Protein AF-A0A926I776-F1 (afdb_monomer_lite)

Structure (mmCIF, N/CA/C/O backbone):
data_AF-A0A926I776-F1
#
_entry.id   AF-A0A926I776-F1
#
loop_
_atom_site.group_PDB
_atom_site.id
_atom_site.type_symbol
_atom_site.label_atom_id
_atom_site.label_alt_id
_atom_site.label_comp_id
_atom_site.label_asym_id
_atom_site.label_entity_id
_atom_site.label_seq_id
_atom_site.pdbx_PDB_ins_code
_atom_site.Cartn_x
_atom_site.Cartn_y
_atom_site.Cartn_z
_atom_site.occupancy
_atom_site.B_iso_or_equiv
_atom_site.auth_seq_id
_atom_site.auth_comp_id
_atom_site.auth_asym_id
_atom_site.auth_atom_id
_atom_site.pdbx_PDB_model_num
ATOM 1 N N . MET A 1 1 ? -8.978 -0.446 3.084 1.00 58.50 1 MET A N 1
ATOM 2 C CA . MET A 1 1 ? -8.225 0.738 2.601 1.00 58.50 1 MET A CA 1
ATOM 3 C C . MET A 1 1 ? -6.778 0.338 2.440 1.00 58.50 1 MET A C 1
ATOM 5 O O . MET A 1 1 ? -6.382 -0.524 3.209 1.00 58.50 1 MET A O 1
ATOM 9 N N . PRO A 1 2 ? -6.005 0.918 1.510 1.00 55.53 2 PRO A N 1
ATOM 10 C CA . PRO A 1 2 ? -4.571 0.640 1.402 1.00 55.53 2 PRO A CA 1
ATOM 11 C C . PRO A 1 2 ? -3.860 0.707 2.761 1.00 55.53 2 PRO A C 1
ATOM 13 O O . PRO A 1 2 ? -4.247 1.505 3.619 1.00 55.53 2 PRO A O 1
ATOM 16 N N . THR A 1 3 ? -2.845 -0.131 2.970 1.00 54.03 3 THR A N 1
ATOM 17 C CA . THR A 1 3 ? -2.033 -0.148 4.197 1.00 54.03 3 THR A CA 1
ATOM 18 C C . THR A 1 3 ? -1.496 1.248 4.519 1.00 54.03 3 THR A C 1
ATOM 20 O O . THR A 1 3 ? -1.082 1.982 3.630 1.00 54.03 3 THR A O 1
ATOM 23 N N . VAL A 1 4 ? -1.480 1.647 5.794 1.00 50.00 4 VAL A N 1
ATOM 24 C CA . VAL A 1 4 ? -1.122 3.032 6.179 1.00 50.00 4 VAL A CA 1
ATOM 25 C C . VAL A 1 4 ? 0.320 3.393 5.808 1.00 50.00 4 VAL A C 1
ATOM 27 O O . VAL A 1 4 ? 0.611 4.554 5.560 1.00 50.00 4 VAL A O 1
ATOM 30 N N . ILE A 1 5 ? 1.223 2.415 5.736 1.00 56.25 5 ILE A N 1
ATOM 31 C CA . ILE A 1 5 ? 2.610 2.627 5.315 1.00 56.25 5 ILE A CA 1
ATOM 32 C C . ILE A 1 5 ? 2.898 1.667 4.156 1.00 56.25 5 ILE A C 1
ATOM 34 O O . ILE A 1 5 ? 2.748 0.454 4.345 1.00 56.25 5 ILE A O 1
ATOM 38 N N . PRO A 1 6 ? 3.283 2.169 2.967 1.00 65.75 6 PRO A N 1
ATOM 39 C CA . PRO A 1 6 ? 3.707 1.307 1.874 1.00 65.75 6 PRO A CA 1
ATOM 40 C C . PRO A 1 6 ? 4.971 0.526 2.250 1.00 65.75 6 PRO A C 1
ATOM 42 O O . PRO A 1 6 ? 5.870 1.042 2.913 1.00 65.75 6 PRO A O 1
ATOM 45 N N . TYR A 1 7 ? 5.037 -0.719 1.799 1.00 76.69 7 TYR A N 1
ATOM 46 C CA . TYR A 1 7 ? 6.181 -1.619 1.921 1.00 76.69 7 TYR A CA 1
ATOM 47 C C . TYR A 1 7 ? 6.392 -2.282 0.564 1.00 76.69 7 TYR A C 1
ATOM 49 O O . TYR A 1 7 ? 5.424 -2.468 -0.172 1.00 76.69 7 TYR A O 1
ATOM 57 N N . VAL A 1 8 ? 7.620 -2.665 0.238 1.00 80.69 8 VAL A N 1
ATOM 58 C CA . VAL A 1 8 ? 7.902 -3.388 -1.007 1.00 80.69 8 VAL A CA 1
ATOM 59 C C . VAL A 1 8 ? 7.529 -4.855 -0.806 1.00 80.69 8 VAL A C 1
ATOM 61 O O . VAL A 1 8 ? 7.943 -5.453 0.191 1.00 80.69 8 VAL A O 1
ATOM 64 N N . PRO A 1 9 ? 6.707 -5.454 -1.679 1.00 89.62 9 PRO A N 1
ATOM 65 C CA . PRO A 1 9 ? 6.314 -6.837 -1.491 1.00 89.62 9 PRO A CA 1
ATOM 66 C C . PRO A 1 9 ? 7.495 -7.783 -1.756 1.00 89.62 9 PRO A C 1
ATOM 68 O O . PRO A 1 9 ? 8.286 -7.541 -2.659 1.00 89.62 9 PRO A O 1
ATOM 71 N N . GLU A 1 10 ? 7.607 -8.881 -1.006 1.00 90.94 10 GLU A N 1
ATOM 72 C CA . GLU A 1 10 ? 8.590 -9.942 -1.300 1.00 90.94 10 GLU A CA 1
ATOM 73 C C . GLU A 1 10 ? 8.344 -10.542 -2.690 1.00 90.94 10 GLU A C 1
ATOM 75 O O . GLU A 1 10 ? 9.266 -10.695 -3.490 1.00 90.94 10 GLU A O 1
ATOM 80 N N . ASN A 1 11 ? 7.074 -10.824 -2.994 1.00 96.12 11 ASN A N 1
ATOM 81 C CA . ASN A 1 11 ? 6.628 -11.439 -4.237 1.00 96.12 11 ASN A CA 1
ATOM 82 C C . ASN A 1 11 ? 5.462 -10.664 -4.854 1.00 96.12 11 ASN A C 1
ATOM 84 O O . ASN A 1 11 ? 4.646 -10.088 -4.137 1.00 96.12 11 ASN A O 1
ATOM 88 N N . ILE A 1 12 ? 5.337 -10.726 -6.178 1.00 97.31 12 ILE A N 1
ATOM 89 C CA . ILE A 1 12 ? 4.226 -10.157 -6.945 1.00 97.31 12 ILE A CA 1
ATOM 90 C C . ILE A 1 12 ? 3.653 -11.202 -7.903 1.00 97.31 12 ILE A C 1
ATOM 92 O O . ILE A 1 12 ? 4.389 -11.975 -8.517 1.00 97.31 12 ILE A O 1
ATOM 96 N N . THR A 1 13 ? 2.325 -11.248 -8.019 1.00 98.06 13 THR A N 1
ATOM 97 C CA . THR A 1 13 ? 1.618 -12.168 -8.917 1.00 98.06 13 THR A CA 1
ATOM 98 C C . THR A 1 13 ? 1.203 -11.450 -10.196 1.00 98.06 13 THR A C 1
ATOM 100 O O . THR A 1 13 ? 0.331 -10.578 -10.175 1.00 98.06 13 THR A O 1
ATOM 103 N N . VAL A 1 14 ? 1.803 -11.850 -11.314 1.00 98.31 14 VAL A N 1
ATOM 104 C CA . VAL A 1 14 ? 1.576 -11.301 -12.653 1.00 98.31 14 VAL A CA 1
ATOM 105 C C . VAL A 1 14 ? 0.590 -12.176 -13.422 1.00 98.31 14 VAL A C 1
ATOM 107 O O . VAL A 1 14 ? 0.790 -13.385 -13.530 1.00 98.31 14 VAL A O 1
ATOM 110 N N . HIS A 1 15 ? -0.448 -11.578 -13.999 1.00 98.25 15 HIS A N 1
ATOM 111 C CA . HIS A 1 15 ? -1.360 -12.249 -14.926 1.00 98.25 15 HIS A CA 1
ATOM 112 C C . HIS A 1 15 ? -0.870 -12.113 -16.371 1.00 98.25 15 HIS A C 1
ATOM 114 O O . HIS A 1 15 ? -0.638 -10.998 -16.845 1.00 98.25 15 HIS A O 1
ATOM 120 N N . LEU A 1 16 ? -0.721 -13.238 -17.077 1.00 96.69 16 LEU A N 1
ATOM 121 C CA . LEU A 1 16 ? -0.134 -13.303 -18.424 1.00 96.69 16 LEU A CA 1
ATOM 122 C C . LEU A 1 16 ? -1.144 -13.024 -19.553 1.00 96.69 16 LEU A C 1
ATOM 124 O O . LEU A 1 16 ? -1.178 -13.731 -20.562 1.00 96.69 16 LEU A O 1
ATOM 128 N N . GLY A 1 17 ? -1.994 -12.016 -19.380 1.00 94.19 17 GLY A N 1
ATOM 129 C CA . GLY A 1 17 ? -2.999 -11.639 -20.366 1.00 94.19 17 GLY A CA 1
ATOM 130 C C . GLY A 1 17 ? -3.786 -10.397 -19.966 1.00 94.19 17 GLY A C 1
ATOM 131 O O . GLY A 1 17 ? -3.410 -9.656 -19.055 1.00 94.19 17 GLY A O 1
ATOM 132 N N . THR A 1 18 ? -4.904 -10.159 -20.655 1.00 94.50 18 THR A N 1
ATOM 133 C CA . THR A 1 18 ? -5.840 -9.100 -20.251 1.00 94.50 18 THR A CA 1
ATOM 134 C C . THR A 1 18 ? -6.537 -9.500 -18.948 1.00 94.50 18 THR A C 1
ATOM 136 O O . THR A 1 18 ? -6.685 -10.695 -18.696 1.00 94.50 18 THR A O 1
ATOM 139 N N . PRO A 1 19 ? -7.037 -8.552 -18.133 1.00 94.44 19 PRO A N 1
ATOM 140 C CA . PRO A 1 19 ? -7.578 -8.884 -16.813 1.00 94.44 19 PRO A CA 1
ATOM 141 C C . PRO A 1 19 ? -8.679 -9.956 -16.813 1.00 94.44 19 PRO A C 1
ATOM 143 O O . PRO A 1 19 ? -8.781 -10.730 -15.870 1.00 94.44 19 PRO A O 1
ATOM 146 N N . ALA A 1 20 ? -9.502 -10.004 -17.865 1.00 92.88 20 ALA A N 1
ATOM 147 C CA . ALA A 1 20 ? -10.609 -10.953 -17.999 1.00 92.88 20 ALA A CA 1
ATOM 148 C C . ALA A 1 20 ? -10.241 -12.235 -18.771 1.00 92.88 20 ALA A C 1
ATOM 150 O O . ALA A 1 20 ? -11.104 -13.086 -18.988 1.00 92.88 20 ALA A O 1
ATOM 151 N N . SER A 1 21 ? -9.000 -12.361 -19.246 1.00 95.06 21 SER A N 1
ATOM 152 C CA . SER A 1 21 ? -8.568 -13.525 -20.016 1.00 95.06 21 SER A CA 1
ATOM 153 C C . SER A 1 21 ? -8.321 -14.739 -19.120 1.00 95.06 21 SER A C 1
ATOM 155 O O . SER A 1 21 ? -7.977 -14.614 -17.948 1.00 95.06 21 SER A O 1
ATOM 157 N N . ASN A 1 22 ? -8.460 -15.942 -19.680 1.00 93.25 22 ASN A N 1
ATOM 158 C CA . ASN A 1 22 ? -8.123 -17.187 -18.986 1.00 93.25 22 ASN A CA 1
ATOM 159 C C . ASN A 1 22 ? -6.618 -17.503 -19.101 1.00 93.25 22 ASN A C 1
ATOM 161 O O . ASN A 1 22 ? -6.236 -18.581 -19.555 1.00 93.25 22 ASN A O 1
ATOM 165 N N . ALA A 1 23 ? -5.764 -16.528 -18.785 1.00 95.19 23 ALA A N 1
ATOM 166 C CA . ALA A 1 23 ? -4.314 -16.688 -18.801 1.00 95.19 23 ALA A CA 1
ATOM 167 C C . ALA A 1 23 ? -3.774 -17.125 -17.431 1.00 95.19 23 ALA A C 1
ATOM 169 O O . ALA A 1 23 ? -4.418 -16.962 -16.393 1.00 95.19 23 ALA A O 1
ATOM 170 N N . SER A 1 24 ? -2.569 -17.692 -17.422 1.00 96.25 24 SER A N 1
ATOM 171 C CA . SER A 1 24 ? -1.917 -18.130 -16.188 1.00 96.25 24 SER A CA 1
ATOM 172 C C . SER A 1 24 ? -1.467 -16.948 -15.328 1.00 96.25 24 SER A C 1
ATOM 174 O O . SER A 1 24 ? -1.062 -15.903 -15.839 1.00 96.25 24 SER A O 1
ATOM 176 N N . ASN A 1 25 ? -1.480 -17.154 -14.012 1.00 97.69 25 ASN A N 1
ATOM 177 C CA . ASN A 1 25 ? -0.826 -16.273 -13.052 1.00 97.69 25 ASN A CA 1
ATOM 178 C C . ASN A 1 25 ? 0.555 -16.835 -12.710 1.00 97.69 25 ASN A C 1
ATOM 180 O O . ASN A 1 25 ? 0.677 -18.027 -12.431 1.00 97.69 25 ASN A O 1
ATOM 184 N N . VAL A 1 26 ? 1.569 -15.976 -12.683 1.00 97.62 26 VAL A N 1
ATOM 185 C CA . VAL A 1 26 ? 2.931 -16.325 -12.272 1.00 97.62 26 VAL A CA 1
ATOM 186 C C . VAL A 1 26 ? 3.329 -15.452 -11.094 1.00 97.62 26 VAL A C 1
ATOM 188 O O . VAL A 1 26 ? 3.251 -14.229 -11.173 1.00 97.62 26 VAL A O 1
ATOM 191 N N . THR A 1 27 ? 3.780 -16.074 -10.010 1.00 97.56 27 THR A N 1
ATOM 192 C CA . THR A 1 27 ? 4.333 -15.369 -8.852 1.00 97.56 27 THR A CA 1
ATOM 193 C C . THR A 1 27 ? 5.854 -15.394 -8.928 1.00 97.56 27 THR A C 1
ATOM 195 O O . THR A 1 27 ? 6.450 -16.460 -9.065 1.00 97.56 27 THR A O 1
ATOM 198 N N . VAL A 1 28 ? 6.470 -14.219 -8.851 1.00 97.38 28 VAL A N 1
ATOM 199 C CA . VAL A 1 28 ? 7.929 -14.027 -8.848 1.00 97.38 28 VAL A CA 1
ATOM 200 C C . VAL A 1 28 ? 8.318 -13.081 -7.718 1.00 97.38 28 VAL A C 1
ATOM 202 O O . VAL A 1 28 ? 7.448 -12.381 -7.189 1.00 97.38 28 VAL A O 1
ATOM 205 N N . SER A 1 29 ? 9.608 -13.019 -7.373 1.00 97.38 29 SER A N 1
ATOM 206 C CA . SER A 1 29 ? 10.079 -11.973 -6.465 1.00 97.38 29 SER A CA 1
ATOM 207 C C . SER A 1 29 ? 9.806 -10.596 -7.077 1.00 97.38 29 SER A C 1
ATOM 209 O O . SER A 1 29 ? 9.823 -10.427 -8.302 1.00 97.38 29 SER A O 1
ATOM 211 N N . PHE A 1 30 ? 9.528 -9.594 -6.244 1.00 97.00 30 PHE A N 1
ATOM 212 C CA . PHE A 1 30 ? 9.278 -8.247 -6.761 1.00 97.00 30 PHE A CA 1
ATOM 213 C C . PHE A 1 30 ? 10.504 -7.683 -7.492 1.00 97.00 30 PHE A C 1
ATOM 215 O O . PHE A 1 30 ? 10.350 -7.044 -8.531 1.00 97.00 30 PHE A O 1
ATOM 222 N N . SER A 1 31 ? 11.716 -7.994 -7.017 1.00 96.94 31 SER A N 1
ATOM 223 C CA . SER A 1 31 ? 12.956 -7.646 -7.723 1.00 96.94 31 SER A CA 1
ATOM 224 C C . SER A 1 31 ? 12.998 -8.277 -9.121 1.00 96.94 31 SER A C 1
ATOM 226 O O . SER A 1 31 ? 13.165 -7.560 -10.106 1.00 96.94 31 SER A O 1
ATOM 228 N N . ASP A 1 32 ? 12.730 -9.582 -9.256 1.00 97.56 32 ASP A N 1
ATOM 229 C CA . ASP A 1 32 ? 12.744 -10.262 -10.563 1.00 97.56 32 ASP A CA 1
ATOM 230 C C . ASP A 1 32 ? 11.685 -9.718 -11.524 1.00 97.56 32 ASP A C 1
ATOM 232 O O . ASP A 1 32 ? 11.920 -9.626 -12.733 1.00 97.56 32 ASP A O 1
ATOM 236 N N . TYR A 1 33 ? 10.522 -9.323 -11.001 1.00 98.19 33 TYR A N 1
ATOM 237 C CA . TYR A 1 33 ? 9.512 -8.631 -11.792 1.00 98.19 33 TYR A CA 1
ATOM 238 C C . TYR A 1 33 ? 10.057 -7.318 -12.366 1.00 98.19 33 TYR A C 1
ATOM 240 O O . TYR A 1 33 ? 9.968 -7.100 -13.575 1.00 98.19 33 TYR A O 1
ATOM 248 N N . ILE A 1 34 ? 10.677 -6.475 -11.537 1.00 98.31 34 ILE A N 1
ATOM 249 C CA . ILE A 1 34 ? 11.235 -5.194 -11.988 1.00 98.31 34 ILE A CA 1
ATOM 250 C C . ILE A 1 34 ? 12.410 -5.405 -12.948 1.00 98.31 34 ILE A C 1
ATOM 252 O O . ILE A 1 34 ? 12.478 -4.722 -13.966 1.00 98.31 34 ILE A O 1
ATOM 256 N N . LYS A 1 35 ? 13.282 -6.396 -12.718 1.00 98.12 35 LYS A N 1
ATOM 257 C CA . LYS A 1 35 ? 14.357 -6.771 -13.658 1.00 98.12 35 LYS A CA 1
ATOM 258 C C . LYS A 1 35 ? 13.813 -7.129 -15.036 1.00 98.12 35 LYS A C 1
ATOM 260 O O . LYS A 1 35 ? 14.369 -6.720 -16.060 1.00 98.12 35 LYS A O 1
ATOM 265 N N . ASN A 1 36 ? 12.718 -7.886 -15.059 1.00 97.81 36 ASN A N 1
ATOM 266 C CA . ASN A 1 36 ? 12.038 -8.287 -16.282 1.00 97.81 36 ASN A CA 1
ATOM 267 C C . ASN A 1 36 ? 11.423 -7.086 -17.005 1.00 97.81 36 ASN A C 1
ATOM 269 O O . ASN A 1 36 ? 11.658 -6.919 -18.203 1.00 97.81 36 ASN A O 1
ATOM 273 N N . VAL A 1 37 ? 10.691 -6.239 -16.277 1.00 97.31 37 VAL A N 1
ATOM 274 C CA . VAL A 1 37 ? 10.069 -5.027 -16.819 1.00 97.31 37 VAL A CA 1
ATOM 275 C C . VAL A 1 37 ? 11.132 -4.082 -17.365 1.00 97.31 37 VAL A C 1
ATOM 277 O O . VAL A 1 37 ? 11.089 -3.737 -18.541 1.00 97.31 37 VAL A O 1
ATOM 280 N N . ALA A 1 38 ? 12.152 -3.746 -16.576 1.00 96.69 38 ALA A N 1
ATOM 281 C CA . ALA A 1 38 ? 13.245 -2.884 -17.010 1.00 96.69 38 ALA A CA 1
ATOM 282 C C . ALA A 1 38 ? 13.926 -3.439 -18.270 1.00 96.69 38 ALA A C 1
ATOM 284 O O . ALA A 1 38 ? 14.064 -2.734 -19.265 1.00 96.69 38 ALA A O 1
ATOM 285 N N . SER A 1 39 ? 14.236 -4.737 -18.306 1.00 96.25 39 SER A N 1
ATOM 286 C CA . SER A 1 39 ? 14.818 -5.366 -19.501 1.00 96.25 39 SER A CA 1
ATOM 287 C C . SER A 1 39 ? 13.872 -5.387 -20.715 1.00 96.25 39 SER A C 1
ATOM 289 O O . SER A 1 39 ? 14.326 -5.568 -21.847 1.00 96.25 39 SER A O 1
ATOM 291 N N . SER A 1 40 ? 12.561 -5.250 -20.501 1.00 94.06 40 SER A N 1
ATOM 292 C CA . SER A 1 40 ? 11.527 -5.211 -21.547 1.00 94.06 40 SER A CA 1
ATOM 293 C C . SER A 1 40 ? 11.228 -3.823 -22.076 1.00 94.06 40 SER A C 1
ATOM 295 O O . SER A 1 40 ? 10.738 -3.702 -23.196 1.00 94.06 40 SER A O 1
ATOM 297 N N . GLU A 1 41 ? 11.535 -2.801 -21.294 1.00 90.94 41 GLU A N 1
ATOM 298 C CA . GLU A 1 41 ? 11.033 -1.447 -21.507 1.00 90.94 41 GLU A CA 1
ATOM 299 C C . GLU A 1 41 ? 12.154 -0.454 -21.824 1.00 90.94 41 GLU A C 1
ATOM 301 O O . GLU A 1 41 ? 11.906 0.566 -22.461 1.00 90.94 41 GLU A O 1
ATOM 306 N N . ILE A 1 42 ? 13.395 -0.738 -21.414 1.00 93.12 42 ILE A N 1
ATOM 307 C CA . ILE A 1 42 ? 14.539 0.160 -21.604 1.00 93.12 42 ILE A CA 1
ATOM 308 C C . ILE A 1 42 ? 15.778 -0.578 -22.119 1.00 93.12 42 ILE A C 1
ATOM 310 O O . ILE A 1 42 ? 15.903 -1.798 -22.012 1.00 93.12 42 ILE A O 1
ATOM 314 N N . TYR A 1 43 ? 16.712 0.182 -22.695 1.00 92.06 43 TYR A N 1
ATOM 315 C CA . TYR A 1 43 ? 17.953 -0.357 -23.248 1.00 92.06 43 TYR A CA 1
ATOM 316 C C . TYR A 1 43 ? 19.097 -0.263 -22.226 1.00 92.06 43 TYR A C 1
ATOM 318 O O . TYR A 1 43 ? 19.298 0.806 -21.647 1.00 92.0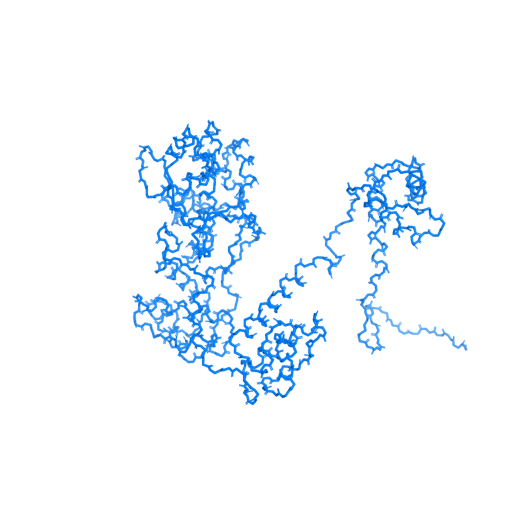6 43 TYR A O 1
ATOM 326 N N . PRO A 1 44 ? 19.907 -1.324 -22.050 1.00 92.31 44 PRO A N 1
ATOM 327 C CA . PRO A 1 44 ? 21.012 -1.336 -21.085 1.00 92.31 44 PRO A CA 1
ATOM 328 C C . PRO A 1 44 ? 22.142 -0.359 -21.443 1.00 92.31 44 PRO A C 1
ATOM 330 O O . PRO A 1 44 ? 22.902 0.052 -20.580 1.00 92.31 44 PRO A O 1
ATOM 333 N N . THR A 1 45 ? 22.242 0.060 -22.708 1.00 93.50 45 THR A N 1
ATOM 334 C CA . THR A 1 45 ? 23.273 0.995 -23.193 1.00 93.50 45 THR A CA 1
ATOM 335 C C . THR A 1 45 ? 22.930 2.468 -22.953 1.00 93.50 45 THR A C 1
ATOM 337 O O . THR A 1 45 ? 23.624 3.354 -23.454 1.00 93.50 45 THR A O 1
ATOM 340 N N . TRP A 1 46 ? 21.806 2.760 -22.300 1.00 95.19 46 TRP A N 1
ATOM 341 C CA . TRP A 1 46 ? 21.410 4.128 -21.974 1.00 95.19 46 TRP A CA 1
ATOM 342 C C . TRP A 1 46 ? 22.249 4.704 -20.835 1.00 95.19 46 TRP A C 1
ATOM 344 O O . TRP A 1 46 ? 22.948 3.990 -20.123 1.00 95.19 46 TRP A O 1
ATOM 354 N N . ASN A 1 47 ? 22.185 6.025 -20.666 1.00 97.19 47 ASN A N 1
ATOM 355 C CA . ASN A 1 47 ? 22.842 6.668 -19.535 1.00 97.19 47 ASN A CA 1
ATOM 356 C C . ASN A 1 47 ? 22.268 6.115 -18.229 1.00 97.19 47 ASN A C 1
ATOM 358 O O . ASN A 1 47 ? 21.049 6.036 -18.068 1.00 97.19 47 ASN A O 1
ATOM 362 N N . GLU A 1 48 ? 23.140 5.832 -17.264 1.00 94.00 48 GLU A N 1
ATOM 363 C CA . GLU A 1 48 ? 22.747 5.262 -15.974 1.00 94.00 48 GLU A CA 1
ATOM 364 C C . GLU A 1 48 ? 21.672 6.108 -15.272 1.00 94.00 48 GLU A C 1
ATOM 366 O O . GLU A 1 48 ? 20.702 5.570 -14.745 1.00 94.00 48 GLU A O 1
ATOM 371 N N . SER A 1 49 ? 21.765 7.443 -15.346 1.00 92.94 49 SER A N 1
ATOM 372 C CA . SER A 1 49 ? 20.745 8.346 -14.780 1.00 92.94 49 SER A CA 1
ATOM 373 C C . SER A 1 49 ? 19.354 8.155 -15.405 1.00 92.94 49 SER A C 1
ATOM 375 O O . SER A 1 49 ? 18.347 8.233 -14.699 1.00 92.94 49 SER A O 1
ATOM 377 N N . ALA A 1 50 ? 19.277 7.857 -16.707 1.00 95.25 50 ALA A N 1
ATOM 378 C CA . ALA A 1 50 ? 18.016 7.531 -17.369 1.00 95.25 50 ALA A CA 1
ATOM 379 C C . ALA A 1 50 ? 17.512 6.145 -16.948 1.00 95.25 50 ALA A C 1
ATOM 381 O O . ALA A 1 50 ? 16.330 5.999 -16.638 1.00 95.25 50 ALA A O 1
ATOM 382 N N . ILE A 1 51 ? 18.397 5.144 -16.877 1.00 96.00 51 ILE A N 1
ATOM 383 C CA . ILE A 1 51 ? 18.046 3.783 -16.441 1.00 96.00 51 ILE A CA 1
ATOM 384 C C . ILE A 1 51 ? 17.475 3.811 -15.017 1.00 96.00 51 ILE A C 1
ATOM 386 O O . ILE A 1 51 ? 16.363 3.336 -14.792 1.00 96.00 51 ILE A O 1
ATOM 390 N N . ARG A 1 52 ? 18.170 4.460 -14.076 1.00 96.88 52 ARG A N 1
ATOM 391 C CA . ARG A 1 52 ? 17.727 4.619 -12.682 1.00 96.88 52 ARG A CA 1
ATOM 392 C C . ARG A 1 52 ? 16.384 5.348 -12.577 1.00 96.88 52 ARG A C 1
ATOM 394 O O . ARG A 1 52 ? 15.521 4.920 -11.817 1.00 96.88 52 ARG A O 1
ATOM 401 N N . ALA A 1 53 ? 16.174 6.421 -13.348 1.00 93.88 53 ALA A N 1
ATOM 402 C CA . ALA A 1 53 ? 14.890 7.129 -13.372 1.00 93.88 53 ALA A CA 1
ATOM 403 C C . ALA A 1 53 ? 13.739 6.225 -13.853 1.00 93.88 53 ALA A C 1
ATOM 405 O O . ALA A 1 53 ? 12.666 6.216 -13.251 1.00 93.88 53 ALA A O 1
ATOM 406 N N . ASN A 1 54 ? 13.965 5.426 -14.899 1.00 97.62 54 ASN A N 1
ATOM 407 C CA . ASN A 1 54 ? 12.964 4.477 -15.386 1.00 97.62 54 ASN A CA 1
ATOM 408 C C . ASN A 1 54 ? 12.682 3.370 -14.365 1.00 97.62 54 ASN A C 1
ATOM 410 O O . ASN A 1 54 ? 11.514 3.097 -14.104 1.00 97.62 54 ASN A O 1
ATOM 414 N N . ILE A 1 55 ? 13.712 2.787 -13.741 1.00 97.44 55 ILE A N 1
ATOM 415 C CA . ILE A 1 55 ? 13.548 1.758 -12.701 1.00 97.44 55 ILE A CA 1
ATOM 416 C C . ILE A 1 55 ? 12.713 2.301 -11.535 1.00 97.44 55 ILE A C 1
ATOM 418 O O . ILE A 1 55 ? 11.734 1.673 -11.148 1.00 97.44 55 ILE A O 1
ATOM 422 N N . LEU A 1 56 ? 13.014 3.498 -11.026 1.00 94.44 56 LEU A N 1
ATOM 423 C CA . LEU A 1 56 ? 12.253 4.109 -9.927 1.00 94.44 56 LEU A CA 1
ATOM 424 C C . LEU A 1 56 ? 10.784 4.379 -10.292 1.00 94.44 56 LEU A C 1
ATOM 426 O O . LEU A 1 56 ? 9.889 4.189 -9.463 1.00 94.44 56 LEU A O 1
ATOM 430 N N . ALA A 1 57 ? 10.513 4.798 -11.532 1.00 96.50 57 ALA A N 1
ATOM 431 C CA . ALA A 1 57 ? 9.145 4.932 -12.028 1.00 96.50 57 ALA A CA 1
ATOM 432 C C . ALA A 1 57 ? 8.446 3.564 -12.120 1.00 96.50 57 ALA A C 1
ATOM 434 O O . ALA A 1 57 ? 7.302 3.428 -11.689 1.00 96.50 57 ALA A O 1
ATOM 435 N N . GLN A 1 58 ? 9.142 2.536 -12.612 1.00 97.81 58 GLN A N 1
ATOM 436 C CA . GLN A 1 58 ? 8.609 1.181 -12.737 1.00 97.81 58 GLN A CA 1
ATOM 437 C C . GLN A 1 58 ? 8.303 0.543 -11.377 1.00 97.81 58 GLN A C 1
ATOM 439 O O . GLN A 1 58 ? 7.233 -0.047 -11.220 1.00 97.81 58 GLN A O 1
ATOM 444 N N . VAL A 1 59 ? 9.201 0.702 -10.399 1.00 97.06 59 VAL A N 1
ATOM 445 C CA . VAL A 1 59 ? 9.007 0.261 -9.012 1.00 97.06 59 VAL A CA 1
ATOM 446 C C . VAL A 1 59 ? 7.795 0.959 -8.410 1.00 97.06 59 VAL A C 1
ATOM 448 O O . VAL A 1 59 ? 6.898 0.291 -7.901 1.00 97.06 59 VAL A O 1
ATOM 451 N N . SER A 1 60 ? 7.721 2.290 -8.517 1.00 95.31 60 SER A N 1
ATOM 452 C CA . SER A 1 60 ? 6.613 3.057 -7.941 1.00 95.31 60 SER A CA 1
ATOM 453 C C . SER A 1 60 ? 5.262 2.699 -8.569 1.00 95.31 60 SER A C 1
ATOM 455 O O . SER A 1 60 ? 4.282 2.494 -7.851 1.00 95.31 60 SER A O 1
ATOM 457 N N . TYR A 1 61 ? 5.218 2.495 -9.891 1.00 97.44 61 TYR A N 1
ATOM 458 C CA . TYR A 1 61 ? 4.032 2.016 -10.603 1.00 97.44 61 TYR A CA 1
ATOM 459 C C . TYR A 1 61 ? 3.550 0.658 -10.073 1.00 97.44 61 TYR A C 1
ATOM 461 O O . TYR A 1 61 ? 2.383 0.502 -9.698 1.00 97.44 61 TYR A O 1
ATOM 469 N N . ALA A 1 62 ? 4.443 -0.336 -10.038 1.00 97.50 62 ALA A N 1
ATOM 470 C CA . ALA A 1 62 ? 4.105 -1.689 -9.607 1.00 97.50 62 ALA A CA 1
ATOM 471 C C . ALA A 1 62 ? 3.675 -1.704 -8.136 1.00 97.50 62 ALA A C 1
ATOM 473 O O . ALA A 1 62 ? 2.672 -2.319 -7.765 1.00 97.50 62 ALA A O 1
ATOM 474 N N . LEU A 1 63 ? 4.390 -0.947 -7.305 1.00 94.31 63 LEU A N 1
ATOM 475 C CA . LEU A 1 63 ? 4.077 -0.800 -5.898 1.00 94.31 63 LEU A CA 1
ATOM 476 C C . LEU A 1 63 ? 2.725 -0.110 -5.689 1.00 94.31 63 LEU A C 1
ATOM 478 O O . LEU A 1 63 ? 1.966 -0.529 -4.820 1.00 94.31 63 LEU A O 1
ATOM 482 N N . ASN A 1 64 ? 2.365 0.885 -6.504 1.00 94.44 64 ASN A N 1
ATOM 483 C CA . ASN A 1 64 ? 1.047 1.514 -6.461 1.00 94.44 64 ASN A CA 1
ATOM 484 C C . ASN A 1 64 ? -0.079 0.503 -6.751 1.00 94.44 64 ASN A C 1
ATOM 486 O O . ASN A 1 64 ? -1.101 0.519 -6.059 1.00 94.44 64 ASN A O 1
ATOM 490 N N . ARG A 1 65 ? 0.103 -0.421 -7.709 1.00 95.31 65 ARG A N 1
ATOM 491 C CA . ARG A 1 65 ? -0.883 -1.483 -7.998 1.00 95.31 65 ARG A CA 1
ATOM 492 C C . ARG A 1 65 ? -1.126 -2.396 -6.802 1.00 95.31 65 ARG A C 1
ATOM 494 O O . ARG A 1 65 ? -2.285 -2.669 -6.476 1.00 95.31 65 ARG A O 1
ATOM 501 N N . VAL A 1 66 ? -0.052 -2.806 -6.130 1.00 93.00 66 VAL A N 1
ATOM 502 C CA . VAL A 1 66 ? -0.113 -3.629 -4.914 1.00 93.00 66 VAL A CA 1
ATOM 503 C C . VAL A 1 66 ? -0.739 -2.836 -3.766 1.00 93.00 66 VAL A C 1
ATOM 505 O O . VAL A 1 66 ? -1.709 -3.283 -3.160 1.00 93.00 66 VAL A O 1
ATOM 508 N N . TYR A 1 67 ? -0.244 -1.622 -3.522 1.00 87.12 67 TYR A N 1
ATOM 509 C CA . TYR A 1 67 ? -0.680 -0.731 -2.449 1.00 87.12 67 TYR A CA 1
ATOM 510 C C . TYR A 1 67 ? -2.177 -0.424 -2.514 1.00 87.12 67 TYR A C 1
ATOM 512 O O . TYR A 1 67 ? -2.898 -0.535 -1.525 1.00 87.12 67 TYR A O 1
ATOM 520 N N . THR A 1 68 ? -2.661 -0.062 -3.701 1.00 88.81 68 THR A N 1
ATOM 521 C CA . THR A 1 68 ? -4.071 0.268 -3.932 1.00 88.81 68 THR A CA 1
ATOM 522 C C . THR A 1 68 ? -4.969 -0.964 -4.030 1.00 88.81 68 THR A C 1
ATOM 524 O O . THR A 1 68 ? -6.179 -0.816 -4.218 1.00 88.81 68 THR A O 1
ATOM 527 N N . GLU A 1 69 ? -4.396 -2.170 -3.924 1.00 91.06 69 GLU A N 1
ATOM 528 C CA . GLU A 1 69 ? -5.072 -3.442 -4.167 1.00 91.06 69 GLU A CA 1
ATOM 529 C C . GLU A 1 69 ? -5.872 -3.386 -5.476 1.00 91.06 69 GLU A C 1
ATOM 531 O O . GLU A 1 69 ? -7.035 -3.791 -5.528 1.00 91.06 69 GLU A O 1
ATOM 536 N N . PHE A 1 70 ? -5.293 -2.813 -6.539 1.00 93.81 70 PHE A N 1
ATOM 537 C CA . PHE A 1 70 ? -6.050 -2.424 -7.728 1.00 93.81 70 PHE A CA 1
ATOM 538 C C . PHE A 1 70 ? -6.815 -3.616 -8.318 1.00 93.81 70 PHE A C 1
ATOM 540 O O . PHE A 1 70 ? -8.036 -3.568 -8.471 1.00 93.81 70 PHE A O 1
ATOM 547 N N . TYR A 1 71 ? -6.140 -4.730 -8.576 1.00 95.06 71 TYR A N 1
ATOM 548 C CA . TYR A 1 71 ? -6.798 -5.930 -9.091 1.00 95.06 71 TYR A CA 1
ATOM 549 C C . TYR A 1 71 ? -7.517 -6.723 -7.990 1.00 95.06 71 TYR A C 1
ATOM 551 O O . TYR A 1 71 ? -8.672 -7.115 -8.169 1.00 95.06 71 TYR A O 1
ATOM 559 N N . ARG A 1 72 ? -6.904 -6.868 -6.811 1.00 91.19 72 ARG A N 1
ATOM 560 C CA . ARG A 1 72 ? -7.476 -7.615 -5.674 1.00 91.19 72 ARG A CA 1
ATOM 561 C C . ARG A 1 72 ? -8.833 -7.070 -5.219 1.00 91.19 72 ARG A C 1
ATOM 563 O O . ARG A 1 72 ? -9.787 -7.829 -5.065 1.00 91.19 72 ARG A O 1
ATOM 570 N N . SER A 1 73 ? -8.968 -5.749 -5.099 1.00 87.75 73 SER A N 1
ATOM 571 C CA . SER A 1 73 ? -10.229 -5.074 -4.745 1.00 87.75 73 SER A CA 1
ATOM 572 C C . SER A 1 73 ? -11.326 -5.220 -5.804 1.00 87.75 73 SER A C 1
ATOM 574 O O . SER A 1 73 ? -12.501 -4.989 -5.522 1.00 87.75 73 SER A O 1
ATOM 576 N N . ARG A 1 74 ? -10.960 -5.622 -7.026 1.00 91.75 74 ARG A N 1
ATOM 577 C CA . ARG A 1 74 ? -11.878 -5.917 -8.132 1.00 91.75 74 ARG A CA 1
ATOM 578 C C . ARG A 1 74 ? -12.212 -7.410 -8.243 1.00 91.75 74 ARG A C 1
ATOM 580 O O . ARG A 1 74 ? -12.931 -7.782 -9.163 1.00 91.75 74 ARG A O 1
ATOM 587 N N . GLY A 1 75 ? -11.741 -8.237 -7.307 1.00 89.38 75 GLY A N 1
ATOM 588 C CA . GLY A 1 75 ? -12.034 -9.671 -7.244 1.00 89.38 75 GLY A CA 1
ATOM 589 C C . GLY A 1 75 ? -11.028 -10.562 -7.970 1.00 89.38 75 GLY A C 1
ATOM 590 O O . GLY A 1 75 ? -11.214 -11.775 -8.003 1.00 89.38 75 GLY A O 1
ATOM 591 N N . TYR A 1 76 ? -9.958 -9.993 -8.524 1.00 94.06 76 TYR A N 1
ATOM 592 C CA . TYR A 1 76 ? -8.890 -10.777 -9.134 1.00 94.06 76 TYR A CA 1
ATOM 593 C C . TYR A 1 76 ? -7.957 -11.367 -8.071 1.00 94.06 76 TYR A C 1
ATOM 595 O O . TYR A 1 76 ? -7.808 -10.840 -6.968 1.00 94.06 76 TYR A O 1
ATOM 603 N N . ASN A 1 77 ? -7.294 -12.466 -8.417 1.00 93.25 77 ASN A N 1
ATOM 604 C CA . ASN A 1 77 ? -6.330 -13.170 -7.567 1.00 93.25 77 ASN A CA 1
ATOM 605 C C . ASN A 1 77 ? -4.863 -12.878 -7.942 1.00 93.25 77 ASN A C 1
ATOM 607 O O . ASN A 1 77 ? -3.970 -13.603 -7.505 1.00 93.25 77 ASN A O 1
ATOM 611 N N . PHE A 1 78 ? -4.629 -11.830 -8.727 1.00 96.50 78 PHE A N 1
ATOM 612 C CA . PHE A 1 78 ? -3.316 -11.340 -9.140 1.00 96.50 78 PHE A CA 1
ATOM 613 C C . PHE A 1 78 ? -3.167 -9.852 -8.804 1.00 96.50 78 PHE A C 1
ATOM 615 O O . PHE A 1 78 ? -4.137 -9.186 -8.427 1.00 96.50 78 PHE A O 1
ATOM 622 N N . ASP A 1 79 ? -1.944 -9.345 -8.927 1.00 96.69 79 ASP A N 1
ATOM 623 C CA . ASP A 1 79 ? -1.558 -8.008 -8.473 1.00 96.69 79 ASP A CA 1
ATOM 624 C C . ASP A 1 79 ? -1.319 -7.039 -9.632 1.00 96.69 79 ASP A C 1
ATOM 626 O O . ASP A 1 79 ? -1.503 -5.834 -9.464 1.00 96.69 79 ASP A O 1
ATOM 630 N N . ILE A 1 80 ? -0.928 -7.556 -10.800 1.00 97.75 80 ILE A N 1
ATOM 631 C CA . ILE A 1 80 ? -0.614 -6.771 -11.999 1.00 97.75 80 ILE A CA 1
ATOM 632 C C . ILE A 1 80 ? -0.754 -7.629 -13.268 1.00 97.75 80 ILE A C 1
ATOM 634 O O . ILE A 1 80 ? -0.666 -8.855 -13.194 1.00 97.75 80 ILE A O 1
ATOM 638 N N . THR A 1 81 ? -0.987 -7.017 -14.431 1.00 97.75 81 THR A N 1
ATOM 639 C CA . THR A 1 81 ? -0.945 -7.706 -15.737 1.00 97.75 81 THR A CA 1
ATOM 640 C C . THR A 1 81 ? 0.393 -7.493 -16.441 1.00 97.75 81 THR A C 1
ATOM 642 O O . THR A 1 81 ? 1.181 -6.638 -16.049 1.00 97.75 81 THR A O 1
ATOM 645 N N . ASN A 1 82 ? 0.661 -8.265 -17.493 1.00 95.50 82 ASN A N 1
ATOM 646 C CA . ASN A 1 82 ? 1.944 -8.245 -18.197 1.00 95.50 82 ASN A CA 1
ATOM 647 C C . ASN A 1 82 ? 1.975 -7.397 -19.484 1.00 95.50 82 ASN A C 1
ATOM 649 O O . ASN A 1 82 ? 2.918 -7.515 -20.271 1.00 95.50 82 ASN A O 1
ATOM 653 N N . THR A 1 83 ? 0.931 -6.607 -19.751 1.00 89.19 83 THR A N 1
ATOM 654 C CA . THR A 1 83 ? 0.768 -5.894 -21.029 1.00 89.19 83 THR A CA 1
ATOM 655 C C . THR A 1 83 ? 0.738 -4.385 -20.831 1.00 89.19 83 THR A C 1
ATOM 657 O O . THR A 1 83 ? 0.070 -3.893 -19.926 1.00 89.19 83 THR A O 1
ATOM 660 N N . THR A 1 84 ? 1.360 -3.639 -21.743 1.00 87.50 84 THR A N 1
ATOM 661 C CA . THR A 1 84 ? 1.394 -2.163 -21.720 1.00 87.50 84 THR A CA 1
ATOM 662 C C . THR A 1 84 ? 0.038 -1.502 -21.976 1.00 87.50 84 THR A C 1
ATOM 664 O O . THR A 1 84 ? -0.121 -0.305 -21.761 1.00 87.50 84 THR A O 1
ATOM 667 N N . ALA A 1 85 ? -0.964 -2.271 -22.416 1.00 86.12 85 ALA A N 1
ATOM 668 C CA . ALA A 1 85 ? -2.337 -1.790 -22.543 1.00 86.12 85 ALA A CA 1
ATOM 669 C C . ALA A 1 85 ? -3.000 -1.522 -21.179 1.00 86.12 85 ALA A C 1
ATOM 671 O O . ALA A 1 85 ? -3.955 -0.750 -21.104 1.00 86.12 85 ALA A O 1
ATOM 672 N N . TYR A 1 86 ? -2.514 -2.167 -20.114 1.00 89.56 86 TYR A N 1
ATOM 673 C CA . TYR A 1 86 ? -3.088 -2.080 -18.770 1.00 89.56 86 TYR A CA 1
ATOM 674 C C . TYR A 1 86 ? -2.043 -1.735 -17.704 1.00 89.56 86 TYR A C 1
ATOM 676 O O . TYR A 1 86 ? -2.347 -0.979 -16.778 1.00 89.56 86 TYR A O 1
ATOM 684 N N . ASP A 1 87 ? -0.840 -2.300 -17.825 1.00 95.38 87 ASP A N 1
ATOM 685 C CA . ASP A 1 87 ? 0.267 -2.178 -16.883 1.00 95.38 87 ASP A CA 1
ATOM 686 C C . ASP A 1 87 ? 1.621 -2.061 -17.599 1.00 95.38 87 ASP A C 1
ATOM 688 O O . ASP A 1 87 ? 1.790 -1.188 -18.444 1.00 95.38 87 ASP A O 1
ATOM 692 N N . GLN A 1 88 ? 2.597 -2.892 -17.235 1.00 95.31 88 GLN A N 1
ATOM 693 C CA . GLN A 1 88 ? 3.978 -2.819 -17.709 1.00 95.31 88 GLN A CA 1
ATOM 694 C C . GLN A 1 88 ? 4.286 -4.039 -18.578 1.00 95.31 88 GLN A C 1
ATOM 696 O O . GLN A 1 88 ? 3.684 -5.103 -18.403 1.00 95.31 88 GLN A O 1
ATOM 701 N N . ALA A 1 89 ? 5.218 -3.905 -19.518 1.00 94.44 89 ALA A N 1
ATOM 702 C CA . ALA A 1 89 ? 5.649 -5.014 -20.353 1.00 94.44 89 ALA A CA 1
ATOM 703 C C . ALA A 1 89 ? 6.422 -6.032 -19.508 1.00 94.44 89 ALA A C 1
ATOM 705 O O . ALA A 1 89 ? 7.552 -5.788 -19.091 1.00 94.44 89 ALA A O 1
ATOM 706 N N . TYR A 1 90 ? 5.822 -7.198 -19.299 1.00 97.12 90 TYR A N 1
ATOM 707 C CA . TYR A 1 90 ? 6.469 -8.335 -18.659 1.00 97.12 90 TYR A CA 1
ATOM 708 C C . TYR A 1 90 ? 6.396 -9.551 -19.585 1.00 97.12 90 TYR A C 1
ATOM 710 O O . TYR A 1 90 ? 5.331 -9.916 -20.096 1.00 97.12 90 TYR A O 1
ATOM 718 N N . VAL A 1 91 ? 7.536 -10.209 -19.791 1.00 96.25 91 VAL A N 1
ATOM 719 C CA . VAL A 1 91 ? 7.637 -11.402 -20.640 1.00 96.25 91 VAL A CA 1
ATOM 720 C C . VAL A 1 91 ? 8.144 -12.562 -19.800 1.00 96.25 91 VAL A C 1
ATOM 722 O O . VAL A 1 91 ? 9.301 -12.587 -19.383 1.00 96.25 91 VAL A O 1
ATOM 725 N N . HIS A 1 92 ? 7.280 -13.540 -19.538 1.00 94.56 92 HIS A N 1
ATOM 726 C CA . HIS A 1 92 ? 7.652 -14.698 -18.733 1.00 94.56 92 HIS A CA 1
ATOM 727 C C . HIS A 1 92 ? 8.796 -15.491 -19.391 1.00 94.56 92 HIS A C 1
ATOM 729 O O . HIS A 1 92 ? 8.730 -15.804 -20.577 1.00 94.56 92 HIS A O 1
ATOM 735 N N . GLY A 1 93 ? 9.845 -15.804 -18.623 1.00 89.94 93 GLY A N 1
ATOM 736 C CA . GLY A 1 93 ? 10.988 -16.597 -19.093 1.00 89.94 93 GLY A CA 1
ATOM 737 C C . GLY A 1 93 ? 11.975 -15.874 -20.020 1.00 89.94 93 GLY A C 1
ATOM 738 O O . GLY A 1 93 ? 12.804 -16.537 -20.638 1.00 89.94 93 GLY A O 1
ATOM 739 N N . ARG A 1 94 ? 11.910 -14.540 -20.151 1.00 92.56 94 ARG A N 1
ATOM 740 C CA . ARG A 1 94 ? 12.904 -13.784 -20.936 1.00 92.56 94 ARG A CA 1
ATOM 741 C C . ARG A 1 94 ? 14.280 -13.747 -20.265 1.00 92.56 94 ARG A C 1
ATOM 743 O O . ARG A 1 94 ? 14.393 -13.840 -19.046 1.00 92.56 94 ARG A O 1
ATOM 750 N N . ASN A 1 95 ? 15.296 -13.440 -21.066 1.00 91.81 95 ASN A N 1
ATOM 751 C CA . ASN A 1 95 ? 16.613 -13.061 -20.560 1.00 91.81 95 ASN A CA 1
ATOM 752 C C . ASN A 1 95 ? 16.596 -11.638 -19.973 1.00 91.81 95 ASN A C 1
ATOM 754 O O . ASN A 1 95 ? 15.893 -10.749 -20.473 1.00 91.81 95 ASN A O 1
ATOM 758 N N . ILE A 1 96 ? 17.400 -11.434 -18.933 1.00 93.88 96 ILE A N 1
ATOM 759 C CA . ILE A 1 96 ? 17.586 -10.168 -18.213 1.00 93.88 96 ILE A CA 1
ATOM 760 C C . ILE A 1 96 ? 18.996 -9.656 -18.522 1.00 93.88 96 ILE A C 1
ATOM 762 O O . ILE A 1 96 ? 19.920 -10.453 -18.659 1.00 93.88 96 ILE A O 1
ATOM 766 N N . PHE A 1 97 ? 19.158 -8.342 -18.670 1.00 91.00 97 PHE A N 1
ATOM 767 C CA . PHE A 1 97 ? 20.481 -7.741 -18.850 1.00 91.00 97 PHE A CA 1
ATOM 768 C C . PHE A 1 97 ? 21.172 -7.557 -17.493 1.00 91.00 97 PHE A C 1
ATOM 770 O O . PHE A 1 97 ? 20.577 -6.963 -16.595 1.00 91.00 97 PHE A O 1
ATOM 777 N N . ASP A 1 98 ? 22.419 -8.012 -17.355 1.00 90.75 98 ASP A N 1
ATOM 778 C CA . ASP A 1 98 ? 23.165 -7.977 -16.083 1.00 90.75 98 ASP A CA 1
ATOM 779 C C . ASP A 1 98 ? 23.334 -6.552 -15.527 1.00 90.75 98 ASP A C 1
ATOM 781 O O . ASP A 1 98 ? 23.139 -6.320 -14.330 1.00 90.75 98 ASP A O 1
ATOM 785 N N . ASP A 1 99 ? 23.598 -5.577 -16.403 1.00 89.88 99 ASP A N 1
ATOM 786 C CA . ASP A 1 99 ? 23.719 -4.160 -16.029 1.00 89.88 99 ASP A CA 1
ATOM 787 C C . ASP A 1 99 ? 22.407 -3.617 -15.441 1.00 89.88 99 ASP A C 1
ATOM 789 O O . ASP A 1 99 ? 22.401 -2.904 -14.437 1.00 89.88 99 ASP A O 1
ATOM 793 N N . ILE A 1 100 ? 21.268 -4.007 -16.027 1.00 92.88 100 ILE A N 1
ATOM 794 C CA . ILE A 1 100 ? 19.944 -3.650 -15.504 1.00 92.88 100 ILE A CA 1
ATOM 795 C C . ILE A 1 100 ? 19.683 -4.387 -14.193 1.00 92.88 100 ILE A C 1
ATOM 797 O O . ILE A 1 100 ? 19.196 -3.770 -13.251 1.00 92.88 100 ILE A O 1
ATOM 801 N N . SER A 1 101 ? 20.015 -5.679 -14.109 1.00 92.88 101 SER A N 1
ATOM 802 C CA . SER A 1 101 ? 19.823 -6.467 -12.887 1.00 92.88 101 SER A CA 1
ATOM 803 C C . SER A 1 101 ? 20.523 -5.822 -11.698 1.00 92.88 101 SER A C 1
ATOM 805 O O . SER A 1 101 ? 19.901 -5.660 -10.654 1.00 92.88 101 SER A O 1
ATOM 807 N N . THR A 1 102 ? 21.776 -5.407 -11.883 1.00 92.06 102 THR A N 1
ATOM 808 C CA . THR A 1 102 ? 22.586 -4.766 -10.842 1.00 92.06 102 THR A CA 1
ATOM 809 C C . THR A 1 102 ? 21.934 -3.478 -10.337 1.00 92.06 102 THR A C 1
ATOM 811 O O . THR A 1 102 ? 21.815 -3.273 -9.132 1.00 92.06 102 THR A O 1
ATOM 814 N N . LEU A 1 103 ? 21.446 -2.630 -11.249 1.00 86.25 103 LEU A N 1
ATOM 815 C CA . LEU A 1 103 ? 20.772 -1.380 -10.885 1.00 86.25 103 LEU A CA 1
ATOM 816 C C . LEU A 1 103 ? 19.401 -1.612 -10.239 1.00 86.25 103 LEU A C 1
ATOM 818 O O . LEU A 1 103 ? 18.993 -0.840 -9.374 1.00 86.25 103 LEU A O 1
ATOM 822 N N . VAL A 1 104 ? 18.679 -2.661 -10.638 1.00 94.06 104 VAL A N 1
ATOM 823 C CA . VAL A 1 104 ? 17.419 -3.032 -9.985 1.00 94.06 104 VAL A CA 1
ATOM 824 C C . VAL A 1 104 ? 17.674 -3.558 -8.577 1.00 94.06 104 VAL A C 1
ATOM 826 O O . VAL A 1 104 ? 16.957 -3.155 -7.671 1.00 94.06 104 VAL A O 1
ATOM 829 N N . ASP A 1 105 ? 18.696 -4.386 -8.359 1.00 88.19 105 ASP A N 1
ATOM 830 C CA . ASP A 1 105 ? 19.036 -4.888 -7.020 1.00 88.19 105 ASP A CA 1
ATOM 831 C C . ASP A 1 105 ? 19.383 -3.758 -6.036 1.00 88.19 105 ASP A C 1
ATOM 833 O O . ASP A 1 105 ? 19.125 -3.886 -4.841 1.00 88.19 105 ASP A O 1
ATOM 837 N N . GLU A 1 106 ? 19.896 -2.630 -6.535 1.00 86.88 106 GLU A N 1
ATOM 838 C CA . GLU A 1 106 ? 20.128 -1.421 -5.739 1.00 86.88 106 GLU A CA 1
ATOM 839 C C . GLU A 1 106 ? 18.838 -0.633 -5.439 1.00 86.88 106 GLU A C 1
ATOM 841 O O . GLU A 1 106 ? 18.732 -0.024 -4.379 1.00 86.88 106 GLU A O 1
ATOM 846 N N . LEU A 1 107 ? 17.872 -0.613 -6.365 1.00 81.25 107 LEU A N 1
ATOM 847 C CA . LEU A 1 107 ? 16.755 0.345 -6.353 1.00 81.25 107 LEU A CA 1
ATOM 848 C C . LEU A 1 107 ? 15.372 -0.268 -6.117 1.00 81.25 107 LEU A C 1
ATOM 850 O O . LEU A 1 107 ? 14.403 0.475 -5.976 1.00 81.25 107 LEU A O 1
ATOM 854 N N . PHE A 1 108 ? 15.215 -1.593 -6.128 1.00 88.25 108 PHE A N 1
ATOM 855 C CA . PHE A 1 108 ? 13.886 -2.222 -6.137 1.00 88.25 108 PHE A CA 1
ATOM 856 C C . PHE A 1 108 ? 13.055 -1.926 -4.881 1.00 88.25 108 PHE A C 1
ATOM 858 O O . PHE A 1 108 ? 11.833 -2.087 -4.905 1.00 88.25 108 PHE A O 1
ATOM 865 N N . ASN A 1 109 ? 13.704 -1.509 -3.792 1.00 82.81 109 ASN A N 1
ATOM 866 C CA . ASN A 1 109 ? 13.066 -1.097 -2.550 1.00 82.81 109 ASN A CA 1
ATOM 867 C C . ASN A 1 109 ? 12.968 0.433 -2.370 1.00 82.81 109 ASN A C 1
ATOM 869 O O . ASN A 1 109 ? 12.545 0.893 -1.305 1.00 82.81 109 ASN A O 1
ATOM 873 N N . ASP A 1 110 ? 13.272 1.199 -3.417 1.00 81.56 110 ASP A N 1
ATOM 874 C CA . ASP A 1 110 ? 13.137 2.650 -3.478 1.00 81.56 110 ASP A CA 1
ATOM 875 C C . ASP A 1 110 ? 11.999 3.044 -4.427 1.00 81.56 110 ASP A C 1
ATOM 877 O O . ASP A 1 110 ? 11.841 2.493 -5.516 1.00 81.56 110 ASP A O 1
ATOM 881 N N . TYR A 1 111 ? 11.189 4.033 -4.051 1.00 88.25 111 TYR A N 1
ATOM 882 C CA . TYR A 1 111 ? 10.073 4.482 -4.889 1.00 88.25 111 TYR A CA 1
ATOM 883 C C . TYR A 1 111 ? 9.803 5.976 -4.757 1.00 88.25 111 TYR A C 1
ATOM 885 O O . TYR A 1 111 ? 10.141 6.615 -3.763 1.00 88.25 111 TYR A O 1
ATOM 893 N N . ILE A 1 112 ? 9.146 6.543 -5.766 1.00 88.31 112 ILE A N 1
ATOM 894 C CA . ILE A 1 112 ? 8.735 7.949 -5.756 1.00 88.31 112 ILE A CA 1
ATOM 895 C C . ILE A 1 112 ? 7.312 8.130 -5.238 1.00 88.31 112 ILE A C 1
ATOM 897 O O . ILE A 1 112 ? 6.418 7.352 -5.571 1.00 88.31 112 ILE A O 1
ATOM 901 N N . ARG A 1 113 ? 7.082 9.203 -4.486 1.00 82.12 113 ARG A N 1
ATOM 902 C CA . ARG A 1 113 ? 5.750 9.678 -4.080 1.00 82.12 113 ARG A CA 1
ATOM 903 C C . ARG A 1 113 ? 5.685 11.200 -4.130 1.00 82.12 113 ARG A C 1
ATOM 905 O O . ARG A 1 113 ? 6.722 11.846 -4.248 1.00 82.12 113 ARG A O 1
ATOM 912 N N . ARG A 1 114 ? 4.489 11.781 -4.015 1.00 80.88 114 ARG A N 1
ATOM 913 C CA . ARG A 1 114 ? 4.336 13.234 -3.817 1.00 80.88 114 ARG A CA 1
ATOM 914 C C . ARG A 1 114 ? 4.532 13.594 -2.345 1.00 80.88 114 ARG A C 1
ATOM 916 O O . ARG A 1 114 ? 4.116 12.848 -1.460 1.00 80.88 114 ARG A O 1
ATOM 923 N N . GLN A 1 115 ? 5.151 14.737 -2.083 1.00 71.94 115 GLN A N 1
ATOM 924 C CA . GLN A 1 115 ? 5.369 15.263 -0.741 1.00 71.94 115 GLN A CA 1
ATOM 925 C C . GLN A 1 115 ? 4.041 15.399 0.005 1.00 71.94 115 GLN A C 1
ATOM 927 O O . GLN A 1 115 ? 3.050 15.905 -0.521 1.00 71.94 115 GLN A O 1
ATOM 932 N N . GLY A 1 116 ? 4.022 14.923 1.248 1.00 60.03 116 GLY A N 1
ATOM 933 C CA . GLY A 1 116 ? 2.824 14.902 2.086 1.00 60.03 116 GLY A CA 1
ATOM 934 C C . GLY A 1 116 ? 1.837 13.775 1.768 1.00 60.03 116 GLY A C 1
ATOM 935 O O . GLY A 1 116 ? 0.906 13.573 2.548 1.00 60.03 116 GLY A O 1
ATOM 936 N N . PHE A 1 117 ? 2.029 13.019 0.682 1.00 71.50 117 PHE A N 1
ATOM 937 C CA . PHE A 1 117 ? 1.212 11.847 0.368 1.00 71.50 117 PHE A CA 1
ATOM 938 C C . PHE A 1 117 ? 1.867 10.573 0.896 1.00 71.50 117 PHE A C 1
ATOM 940 O O . PHE A 1 117 ? 3.083 10.482 1.068 1.00 71.50 117 PHE A O 1
ATOM 947 N N . VAL A 1 118 ? 1.032 9.588 1.197 1.00 66.81 118 VAL A N 1
ATOM 948 C CA . VAL A 1 118 ? 1.464 8.292 1.719 1.00 66.81 118 VAL A CA 1
ATOM 949 C C . VAL A 1 118 ? 1.729 7.325 0.580 1.00 66.81 118 VAL A C 1
ATOM 951 O O . VAL A 1 118 ? 2.693 6.569 0.641 1.00 66.81 118 VAL A O 1
ATOM 954 N N . GLU A 1 119 ? 0.860 7.314 -0.428 1.00 76.12 119 GLU A N 1
ATOM 955 C CA . GLU A 1 119 ? 0.886 6.312 -1.479 1.00 76.12 119 GLU A CA 1
ATOM 956 C C . GLU A 1 119 ? 2.124 6.438 -2.386 1.00 76.12 119 GLU A C 1
ATOM 958 O O . GLU A 1 119 ? 2.577 7.553 -2.663 1.00 76.12 119 GLU A O 1
ATOM 963 N N . PRO A 1 120 ? 2.648 5.316 -2.910 1.00 88.00 120 PRO A N 1
ATOM 964 C CA . PRO A 1 120 ? 3.555 5.352 -4.051 1.00 88.00 120 PRO A CA 1
ATOM 965 C C . PRO A 1 120 ? 2.863 6.051 -5.220 1.00 88.00 120 PRO A C 1
ATOM 967 O O . PRO A 1 120 ? 1.672 5.827 -5.465 1.00 88.00 120 PRO A O 1
ATOM 970 N N . LEU A 1 121 ? 3.595 6.883 -5.955 1.00 88.19 121 LEU A N 1
ATOM 971 C CA . LEU A 1 121 ? 3.060 7.538 -7.139 1.00 88.19 121 LEU A CA 1
ATOM 972 C C . LEU A 1 121 ? 2.654 6.481 -8.174 1.00 88.19 121 LEU A C 1
ATOM 974 O O . LEU A 1 121 ? 3.435 5.595 -8.510 1.00 88.19 121 LEU A O 1
ATOM 978 N N . PHE A 1 122 ? 1.463 6.613 -8.758 1.00 94.00 122 PHE A N 1
ATOM 979 C CA . PHE A 1 122 ? 1.154 5.912 -10.002 1.00 94.00 122 PHE A CA 1
ATOM 980 C C . PHE A 1 122 ? 1.960 6.551 -11.141 1.00 94.00 122 PHE A C 1
ATOM 982 O O . PHE A 1 122 ? 1.474 7.400 -11.889 1.00 94.00 122 PHE A O 1
ATOM 989 N N . ALA A 1 123 ? 3.242 6.202 -11.196 1.00 92.19 123 ALA A N 1
ATOM 990 C CA . ALA A 1 123 ? 4.232 6.781 -12.083 1.00 92.19 123 ALA A CA 1
ATOM 991 C C . ALA A 1 123 ? 4.050 6.214 -13.492 1.00 92.19 123 ALA A C 1
ATOM 993 O O . ALA A 1 123 ? 4.829 5.381 -13.937 1.00 92.19 123 ALA A O 1
ATOM 994 N N . SER A 1 124 ? 2.967 6.608 -14.169 1.00 89.12 124 SER A N 1
ATOM 995 C CA . SER A 1 124 ? 2.708 6.210 -15.552 1.00 89.12 124 SER A CA 1
ATOM 996 C C . SER A 1 124 ? 3.879 6.611 -16.442 1.00 89.12 124 SER A C 1
ATOM 998 O O . SER A 1 124 ? 4.448 7.685 -16.260 1.00 89.12 124 SER A O 1
ATOM 1000 N N . PHE A 1 125 ? 4.199 5.791 -17.430 1.00 87.81 125 PHE A N 1
ATOM 1001 C CA . PHE A 1 125 ? 5.274 6.060 -18.373 1.00 87.81 125 PHE A CA 1
ATOM 1002 C C . PHE A 1 125 ? 4.916 5.487 -19.745 1.00 87.81 125 PHE A C 1
ATOM 1004 O O . PHE A 1 125 ? 4.003 4.673 -19.881 1.00 87.81 125 PHE A O 1
ATOM 1011 N N . CYS A 1 126 ? 5.603 5.959 -20.777 1.00 87.38 126 CYS A N 1
ATOM 1012 C CA . CYS A 1 126 ? 5.412 5.536 -22.158 1.00 87.38 126 CYS A CA 1
ATOM 1013 C C . CYS A 1 126 ? 6.735 5.626 -22.914 1.00 87.38 126 CYS A C 1
ATOM 1015 O O . CYS A 1 126 ? 7.673 6.292 -22.468 1.00 87.38 126 CYS A O 1
ATOM 1017 N N . ASN A 1 127 ? 6.820 5.001 -24.094 1.00 81.62 127 ASN A N 1
ATOM 1018 C CA . ASN A 1 127 ? 8.085 5.021 -24.825 1.00 81.62 127 ASN A CA 1
ATOM 1019 C C . ASN A 1 127 ? 8.501 6.432 -25.280 1.00 81.62 127 ASN A C 1
ATOM 1021 O O . ASN A 1 127 ? 9.692 6.738 -25.299 1.00 81.62 127 ASN A O 1
ATOM 1025 N N . GLY A 1 128 ? 7.546 7.321 -25.574 1.00 64.06 128 GLY A N 1
ATOM 1026 C CA . GLY A 1 128 ? 7.826 8.709 -25.930 1.00 64.06 128 GLY A CA 1
ATOM 1027 C C . GLY A 1 128 ? 8.304 8.959 -27.363 1.00 64.06 128 GLY A C 1
ATOM 1028 O O . GLY A 1 128 ? 8.619 10.101 -27.684 1.00 64.06 128 GLY A O 1
ATOM 1029 N N . THR A 1 129 ? 8.360 7.938 -28.223 1.00 67.56 129 THR A N 1
ATOM 1030 C CA . THR A 1 129 ?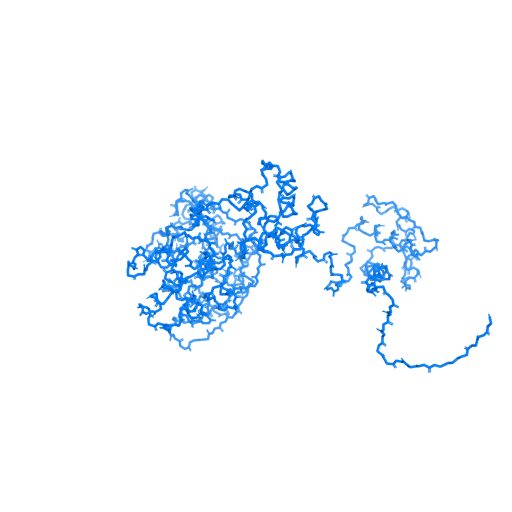 8.636 8.062 -29.668 1.00 67.56 129 THR A CA 1
ATOM 1031 C C . THR A 1 129 ? 7.403 7.779 -30.511 1.00 67.56 129 THR A C 1
ATOM 1033 O O . THR A 1 129 ? 7.103 8.534 -31.430 1.00 67.56 129 THR A O 1
ATOM 1036 N N . THR A 1 130 ? 6.660 6.720 -30.187 1.00 62.59 130 THR A N 1
ATOM 1037 C CA . THR A 1 130 ? 5.413 6.348 -30.877 1.00 62.59 130 THR A CA 1
ATOM 1038 C C . THR A 1 130 ? 4.167 6.714 -30.079 1.00 62.59 130 THR A C 1
ATOM 1040 O O . THR A 1 130 ? 3.089 6.836 -30.651 1.00 62.59 130 THR A O 1
ATOM 1043 N N . VAL A 1 131 ? 4.302 6.886 -28.762 1.00 70.88 131 VAL A N 1
ATOM 1044 C CA . VAL A 1 131 ? 3.214 7.240 -27.842 1.00 70.88 131 VAL A CA 1
ATOM 1045 C C . VAL A 1 131 ? 3.697 8.344 -26.910 1.00 70.88 131 VAL A C 1
ATOM 1047 O O . VAL A 1 131 ? 4.747 8.197 -26.287 1.00 70.88 131 VAL A O 1
ATOM 1050 N N . THR A 1 132 ? 2.928 9.424 -26.795 1.00 75.38 132 THR A N 1
ATOM 1051 C CA . THR A 1 132 ? 3.131 10.482 -25.799 1.00 75.38 132 THR A CA 1
ATOM 1052 C C . THR A 1 132 ? 2.151 10.306 -24.639 1.00 75.38 132 THR A C 1
ATOM 1054 O O . THR A 1 132 ? 1.010 9.891 -24.829 1.00 75.38 132 THR A O 1
ATOM 1057 N N . CYS A 1 133 ? 2.602 10.597 -23.422 1.00 81.12 133 CYS A N 1
ATOM 1058 C CA . CYS A 1 133 ? 1.818 10.484 -22.196 1.00 81.12 133 CYS A CA 1
ATOM 1059 C C . CYS A 1 133 ? 2.179 11.625 -21.238 1.00 81.12 133 CYS A C 1
ATOM 1061 O O . CYS A 1 133 ? 3.226 12.250 -21.385 1.00 81.12 133 CYS A O 1
ATOM 1063 N N . GLU A 1 134 ? 1.320 11.884 -20.249 1.00 82.56 134 GLU A N 1
ATOM 1064 C CA . GLU A 1 134 ? 1.583 12.881 -19.195 1.00 82.56 134 GLU A CA 1
ATOM 1065 C C . GLU A 1 134 ? 2.698 12.454 -18.223 1.00 82.56 134 GLU A C 1
ATOM 1067 O O . GLU A 1 134 ? 3.170 13.256 -17.424 1.00 82.56 134 GLU A O 1
ATOM 1072 N N . GLY A 1 135 ? 3.094 11.183 -18.270 1.00 87.94 135 GLY A N 1
ATOM 1073 C CA . GLY A 1 135 ? 4.125 10.608 -17.423 1.00 87.94 135 GLY A CA 1
ATOM 1074 C C . GLY A 1 135 ? 5.518 10.586 -18.054 1.00 87.94 135 GLY A C 1
ATOM 1075 O O . GLY A 1 135 ? 5.792 11.282 -19.032 1.00 87.94 135 GLY A O 1
ATOM 1076 N N . LEU A 1 136 ? 6.419 9.770 -17.499 1.00 93.19 136 LEU A N 1
ATOM 1077 C CA . LEU A 1 136 ? 7.797 9.703 -17.985 1.00 93.19 136 LEU A CA 1
ATOM 1078 C C . LEU A 1 136 ? 7.862 9.164 -19.420 1.00 93.19 136 LEU A C 1
ATOM 1080 O O . LEU A 1 136 ? 7.343 8.093 -19.731 1.00 93.19 136 LEU A O 1
ATOM 1084 N N . SER A 1 137 ? 8.558 9.904 -20.283 1.00 94.12 137 SER A N 1
ATOM 1085 C CA . SER A 1 137 ? 8.951 9.451 -21.617 1.00 94.12 137 SER A CA 1
ATOM 1086 C C . SER A 1 137 ? 10.276 8.696 -21.525 1.00 94.12 137 SER A C 1
ATOM 1088 O O . SER A 1 137 ? 11.283 9.278 -21.118 1.00 94.12 137 SER A O 1
ATOM 1090 N N . GLN A 1 138 ? 10.301 7.419 -21.916 1.00 90.19 138 GLN A N 1
ATOM 1091 C CA . GLN A 1 138 ? 11.517 6.594 -21.868 1.00 90.19 138 GLN A CA 1
ATOM 1092 C C . GLN A 1 138 ? 12.636 7.232 -22.707 1.00 90.19 138 GLN A C 1
ATOM 1094 O O . GLN A 1 138 ? 13.709 7.531 -22.184 1.00 90.19 138 GLN A O 1
ATOM 1099 N N . TRP A 1 139 ? 12.379 7.561 -23.975 1.00 90.75 139 TRP A N 1
ATOM 1100 C CA . TRP A 1 139 ? 13.374 8.228 -24.826 1.00 90.75 139 TRP A CA 1
ATOM 1101 C C . TRP A 1 139 ? 13.691 9.663 -24.389 1.00 90.75 139 TRP A C 1
ATOM 1103 O O . TRP A 1 139 ? 14.836 10.109 -24.486 1.00 90.75 139 TRP A O 1
ATOM 1113 N N . GLY A 1 140 ? 12.702 10.385 -23.861 1.00 92.88 140 GLY A N 1
ATOM 1114 C CA . GLY A 1 140 ? 12.914 11.728 -23.329 1.00 92.88 140 GLY A CA 1
ATOM 1115 C C . GLY A 1 140 ? 13.830 11.729 -22.100 1.00 92.88 140 GLY A C 1
ATOM 1116 O O . GLY A 1 140 ? 14.717 12.576 -22.001 1.00 92.88 140 GLY A O 1
ATOM 1117 N N . SER A 1 141 ? 13.707 10.725 -21.226 1.00 94.50 141 SER A N 1
ATOM 1118 C CA . SER A 1 141 ? 14.590 10.543 -20.070 1.00 94.50 141 SER A CA 1
ATOM 1119 C C . SER A 1 141 ? 16.048 10.317 -20.484 1.00 94.50 141 SER A C 1
ATOM 1121 O O . SER A 1 141 ? 16.951 10.910 -19.894 1.00 94.50 141 SER A O 1
ATOM 1123 N N . GLN A 1 142 ? 16.284 9.554 -21.559 1.00 96.06 142 GLN A N 1
ATOM 1124 C CA . GLN A 1 142 ? 17.617 9.371 -22.134 1.00 96.06 142 GLN A CA 1
ATOM 1125 C C . GLN A 1 142 ? 18.182 10.682 -22.697 1.00 96.06 142 GLN A C 1
ATOM 1127 O O . GLN A 1 142 ? 19.349 10.995 -22.457 1.00 96.06 142 GLN A O 1
ATOM 1132 N N . SER A 1 143 ? 17.365 11.476 -23.395 1.00 95.62 143 SER A N 1
ATOM 1133 C CA . SER A 1 143 ? 17.769 12.799 -23.895 1.00 95.62 143 SER A CA 1
ATOM 1134 C C . SER A 1 143 ? 18.144 13.757 -22.758 1.00 95.62 143 SER A C 1
ATOM 1136 O O . SER A 1 143 ? 19.150 14.458 -22.844 1.00 95.62 143 SER A O 1
ATOM 1138 N N . LEU A 1 144 ? 17.370 13.787 -21.669 1.00 95.50 144 LEU A N 1
ATOM 1139 C CA . LEU A 1 144 ? 17.691 14.607 -20.495 1.00 95.50 144 LEU A CA 1
ATOM 1140 C C . LEU A 1 144 ? 18.990 14.146 -19.822 1.00 95.50 144 LEU A C 1
ATOM 1142 O O . LEU A 1 144 ? 19.827 14.973 -19.465 1.00 95.50 144 LEU A O 1
ATOM 1146 N N . ALA A 1 145 ? 19.210 12.836 -19.708 1.00 95.88 145 ALA A N 1
ATOM 1147 C CA . ALA A 1 145 ? 20.457 12.305 -19.165 1.00 95.88 145 ALA A CA 1
ATOM 1148 C C . ALA A 1 145 ? 21.679 12.678 -20.028 1.00 95.88 145 ALA A C 1
ATOM 1150 O O . ALA A 1 145 ? 22.730 13.019 -19.491 1.00 95.88 145 ALA A O 1
ATOM 1151 N N . GLN A 1 146 ? 21.542 12.703 -21.361 1.00 96.38 146 GLN A N 1
ATOM 1152 C CA . GLN A 1 146 ? 22.588 13.205 -22.268 1.00 96.38 146 GLN A CA 1
ATOM 1153 C C . GLN A 1 146 ? 22.888 14.698 -22.059 1.00 96.38 146 GLN A C 1
ATOM 1155 O O . GLN A 1 146 ? 24.005 15.143 -22.307 1.00 96.38 146 GLN A O 1
ATOM 1160 N N . GLN A 1 147 ? 21.923 15.457 -21.538 1.00 96.56 147 GLN A N 1
ATOM 1161 C CA . GLN A 1 147 ? 22.088 16.847 -21.102 1.00 96.56 147 GLN A CA 1
ATOM 1162 C C . GLN A 1 147 ? 22.588 16.955 -19.649 1.00 96.56 147 GLN A C 1
ATOM 1164 O O . GLN A 1 147 ? 22.461 18.006 -19.027 1.00 96.56 147 GLN A O 1
ATOM 1169 N N . SER A 1 148 ? 23.156 15.874 -19.099 1.00 94.69 148 SER A N 1
ATOM 1170 C CA . SER A 1 148 ? 23.712 15.793 -17.740 1.00 94.69 148 SER A CA 1
ATOM 1171 C C . SER A 1 148 ? 22.692 15.934 -16.603 1.00 94.69 148 SER A C 1
ATOM 1173 O O . SER A 1 148 ? 23.075 16.229 -15.471 1.00 94.69 148 SER A O 1
ATOM 1175 N N . TYR A 1 149 ? 21.402 15.692 -16.864 1.00 94.75 149 TYR A N 1
ATOM 1176 C CA . TYR A 1 149 ? 20.415 15.582 -15.789 1.00 94.75 149 TYR A CA 1
ATOM 1177 C C . TYR A 1 149 ? 20.635 14.282 -15.008 1.00 94.75 149 TYR A C 1
ATOM 1179 O O . TYR A 1 149 ? 20.775 13.207 -15.595 1.00 94.75 149 TYR A O 1
ATOM 1187 N N . ASN A 1 150 ? 20.600 14.370 -13.679 1.00 89.44 150 ASN A N 1
ATOM 1188 C CA . ASN A 1 150 ? 20.597 13.192 -12.814 1.00 89.44 150 ASN A CA 1
ATOM 1189 C C . ASN A 1 150 ? 19.187 12.577 -12.693 1.00 89.44 150 ASN A C 1
ATOM 1191 O O . ASN A 1 150 ? 18.182 13.194 -13.055 1.00 89.44 150 ASN A O 1
ATOM 1195 N N . SER A 1 151 ? 19.097 11.367 -12.136 1.00 89.94 151 SER A N 1
ATOM 1196 C CA . SER A 1 151 ? 17.850 10.591 -12.070 1.00 89.94 151 SER A CA 1
ATOM 1197 C C . SER A 1 151 ? 16.689 11.344 -11.410 1.00 89.94 151 SER A C 1
ATOM 1199 O O . SER A 1 151 ? 15.569 11.315 -11.918 1.00 89.94 151 SER A O 1
ATOM 1201 N N . ILE A 1 152 ? 16.933 12.063 -10.305 1.00 85.25 152 ILE A N 1
ATOM 1202 C CA . ILE A 1 152 ? 15.868 12.798 -9.606 1.00 85.25 152 ILE A CA 1
ATOM 1203 C C . ILE A 1 152 ? 15.437 14.054 -10.371 1.00 85.25 152 ILE A C 1
ATOM 1205 O O . ILE A 1 152 ? 14.255 14.391 -10.366 1.00 85.25 152 ILE A O 1
ATOM 1209 N N . GLN A 1 153 ? 16.354 14.732 -11.067 1.00 86.31 153 GLN A N 1
ATOM 1210 C CA . GLN A 1 153 ? 16.013 15.861 -11.937 1.00 86.31 153 GLN A CA 1
ATOM 1211 C C . GLN A 1 153 ? 15.157 15.408 -13.123 1.00 86.31 153 GLN A C 1
ATOM 1213 O O . GLN A 1 153 ? 14.185 16.082 -13.454 1.00 86.31 153 GLN A O 1
ATOM 1218 N N . ILE A 1 154 ? 15.472 14.251 -13.717 1.00 89.94 154 ILE A N 1
ATOM 1219 C CA . ILE A 1 154 ? 14.657 13.630 -14.771 1.00 89.94 154 ILE A CA 1
ATOM 1220 C C . ILE A 1 154 ? 13.252 13.332 -14.240 1.00 89.94 154 ILE A C 1
ATOM 1222 O O . ILE A 1 154 ? 12.264 13.750 -14.835 1.00 89.94 154 ILE A O 1
ATOM 1226 N N . LEU A 1 155 ? 13.146 12.657 -13.094 1.00 89.25 155 LEU A N 1
ATOM 1227 C CA . LEU A 1 155 ? 11.853 12.317 -12.497 1.00 89.25 155 LEU A CA 1
ATOM 1228 C C . LEU A 1 155 ? 11.022 13.566 -12.164 1.00 89.25 155 LEU A C 1
ATOM 1230 O O . LEU A 1 155 ? 9.829 13.599 -12.456 1.00 89.25 155 LEU A O 1
ATOM 1234 N N . ARG A 1 156 ? 11.645 14.616 -11.615 1.00 89.00 156 ARG A N 1
ATOM 1235 C CA . ARG A 1 156 ? 10.974 15.894 -11.318 1.00 89.00 156 ARG A CA 1
ATOM 1236 C C . ARG A 1 156 ? 10.532 16.644 -12.569 1.00 89.00 156 ARG A C 1
ATOM 1238 O O . ARG A 1 156 ? 9.509 17.322 -12.528 1.00 89.00 156 ARG A O 1
ATOM 1245 N N . ASN A 1 157 ? 11.265 16.505 -13.676 1.00 92.88 157 ASN A N 1
ATOM 1246 C CA . ASN A 1 157 ? 10.872 17.084 -14.958 1.00 92.88 157 ASN A CA 1
ATOM 1247 C C . ASN A 1 157 ? 9.531 16.514 -15.453 1.00 92.88 157 ASN A C 1
ATOM 1249 O O . ASN A 1 157 ? 8.708 17.276 -15.950 1.00 92.88 157 ASN A O 1
ATOM 1253 N N . TYR A 1 158 ? 9.295 15.212 -15.258 1.00 93.31 158 TYR A N 1
ATOM 1254 C CA . TYR A 1 158 ? 8.062 14.548 -15.697 1.00 93.31 158 TYR A CA 1
ATOM 1255 C C . TYR A 1 158 ? 6.928 14.590 -14.671 1.00 93.31 158 TYR A C 1
ATOM 1257 O O . TYR A 1 158 ? 5.773 14.766 -15.038 1.00 93.31 158 TYR A O 1
ATOM 1265 N N . TYR A 1 159 ? 7.230 14.422 -13.384 1.00 90.00 159 TYR A N 1
ATOM 1266 C CA . TYR A 1 159 ? 6.202 14.216 -12.357 1.00 90.00 159 TYR A CA 1
ATOM 1267 C C . TYR A 1 159 ? 5.949 15.429 -11.457 1.00 90.00 159 TYR A C 1
ATOM 1269 O O . TYR A 1 159 ? 5.022 15.396 -10.641 1.00 90.00 159 TYR A O 1
ATOM 1277 N N . GLY A 1 160 ? 6.723 16.502 -11.635 1.00 89.00 160 GLY A N 1
ATOM 1278 C CA . GLY A 1 160 ? 6.662 17.719 -10.831 1.00 89.00 160 GLY A CA 1
ATOM 1279 C C . GLY A 1 160 ? 7.750 17.782 -9.759 1.00 89.00 160 GLY A C 1
ATOM 1280 O O . GLY A 1 160 ? 8.343 16.780 -9.364 1.00 89.00 160 GLY A O 1
ATOM 1281 N N . ASN A 1 161 ? 8.027 18.993 -9.271 1.00 85.31 161 ASN A N 1
ATOM 1282 C CA . ASN A 1 161 ? 9.048 19.231 -8.241 1.00 85.31 161 ASN A CA 1
ATOM 1283 C C . ASN A 1 161 ? 8.621 18.777 -6.836 1.00 85.31 161 ASN A C 1
ATOM 1285 O O . ASN A 1 161 ? 9.454 18.716 -5.934 1.00 85.31 161 ASN A O 1
ATOM 1289 N N . ASP A 1 162 ? 7.340 18.466 -6.660 1.00 80.44 162 ASP A N 1
ATOM 1290 C CA . ASP A 1 162 ? 6.716 18.001 -5.426 1.00 80.44 162 ASP A CA 1
ATOM 1291 C C . ASP A 1 162 ? 6.912 16.500 -5.183 1.00 80.44 162 ASP A C 1
ATOM 1293 O O . ASP A 1 162 ? 6.401 15.985 -4.195 1.00 80.44 162 ASP A O 1
ATOM 1297 N N . ILE A 1 163 ? 7.645 15.782 -6.039 1.00 84.62 163 ILE A N 1
ATOM 1298 C CA . ILE A 1 163 ? 8.001 14.390 -5.758 1.00 84.62 163 ILE A CA 1
ATOM 1299 C C . ILE A 1 163 ? 9.207 14.279 -4.814 1.00 84.62 163 ILE A C 1
ATOM 1301 O O . ILE A 1 163 ? 10.161 15.069 -4.855 1.00 84.62 163 ILE A O 1
ATOM 1305 N N . GLU A 1 164 ? 9.195 13.226 -4.009 1.00 78.38 164 GLU A N 1
ATOM 1306 C CA . GLU A 1 164 ? 10.307 12.786 -3.175 1.00 78.38 164 GLU A CA 1
ATOM 1307 C C . GLU A 1 164 ? 10.582 11.293 -3.364 1.00 78.38 164 GLU A C 1
ATOM 1309 O O . GLU A 1 164 ? 9.710 10.529 -3.787 1.00 78.38 164 GLU A O 1
ATOM 1314 N N . LEU A 1 165 ? 11.817 10.899 -3.055 1.00 75.56 165 LEU A N 1
ATOM 1315 C CA . LEU A 1 165 ? 12.250 9.511 -3.068 1.00 75.56 165 LEU A CA 1
ATOM 1316 C C . LEU A 1 165 ? 12.100 8.932 -1.661 1.00 75.56 165 LEU A C 1
ATOM 1318 O O . LEU A 1 165 ? 12.651 9.474 -0.702 1.00 75.56 165 LEU A O 1
ATOM 1322 N N . VAL A 1 166 ? 11.370 7.831 -1.548 1.00 74.62 166 VAL A N 1
ATOM 1323 C CA . VAL A 1 166 ? 11.370 6.983 -0.360 1.00 74.62 166 VAL A CA 1
ATOM 1324 C C . VAL A 1 166 ? 12.435 5.924 -0.565 1.00 74.62 166 VAL A C 1
ATOM 1326 O O . VAL A 1 166 ? 12.364 5.172 -1.533 1.00 74.62 166 VAL A O 1
ATOM 1329 N N . ILE A 1 167 ? 13.410 5.902 0.339 1.00 67.75 167 ILE A N 1
ATOM 1330 C CA . ILE A 1 167 ? 14.595 5.050 0.252 1.00 67.75 167 ILE A CA 1
ATOM 1331 C C . ILE A 1 167 ? 14.480 3.922 1.278 1.00 67.75 167 ILE A C 1
ATOM 1333 O O . ILE A 1 167 ? 14.059 4.168 2.412 1.00 67.75 167 ILE A O 1
ATOM 1337 N N . ASN A 1 168 ? 14.898 2.713 0.908 1.00 68.81 168 ASN A N 1
ATOM 1338 C CA . ASN A 1 168 ? 14.949 1.534 1.769 1.00 68.81 168 ASN A CA 1
ATOM 1339 C C . ASN A 1 168 ? 13.599 1.189 2.405 1.00 68.81 168 ASN A C 1
ATOM 1341 O O . ASN A 1 168 ? 13.494 0.964 3.618 1.00 68.81 168 ASN A O 1
ATOM 1345 N N . ALA A 1 169 ? 12.543 1.147 1.592 1.00 64.31 169 ALA A N 1
ATOM 1346 C CA . ALA A 1 169 ? 11.246 0.713 2.080 1.00 64.31 169 ALA A CA 1
ATOM 1347 C C . ALA A 1 169 ? 11.333 -0.740 2.590 1.00 64.31 169 ALA A C 1
ATOM 1349 O O . ALA A 1 169 ? 12.014 -1.576 1.988 1.00 64.31 169 ALA A O 1
ATOM 1350 N N . PRO A 1 170 ? 10.660 -1.067 3.709 1.00 65.00 170 PRO A N 1
ATOM 1351 C CA . PRO A 1 170 ? 10.723 -2.406 4.273 1.00 65.00 170 PRO A CA 1
ATOM 1352 C C . PRO A 1 170 ? 10.167 -3.421 3.275 1.00 65.00 170 PRO A C 1
ATOM 1354 O O . PRO A 1 170 ? 9.140 -3.168 2.643 1.00 65.00 170 PRO A O 1
ATOM 1357 N N . ILE A 1 171 ? 10.818 -4.576 3.180 1.00 72.44 171 ILE A N 1
ATOM 1358 C CA . ILE A 1 171 ? 10.371 -5.689 2.342 1.00 72.44 171 ILE A CA 1
ATOM 1359 C C . ILE A 1 171 ? 9.506 -6.616 3.194 1.00 72.44 171 ILE A C 1
ATOM 1361 O O . ILE A 1 171 ? 9.901 -6.965 4.309 1.00 72.44 171 ILE A O 1
ATOM 1365 N N . ARG A 1 172 ? 8.303 -6.958 2.723 1.00 71.31 172 ARG A N 1
ATOM 1366 C CA . ARG A 1 172 ? 7.356 -7.818 3.457 1.00 71.31 172 ARG A CA 1
ATOM 1367 C C . ARG A 1 172 ? 6.475 -8.615 2.507 1.00 71.31 172 ARG A C 1
ATOM 1369 O O . ARG A 1 172 ? 6.213 -8.191 1.389 1.00 71.31 172 ARG A O 1
ATOM 1376 N N . ASN A 1 173 ? 5.915 -9.722 2.974 1.00 78.75 173 ASN A N 1
ATOM 1377 C CA . ASN A 1 173 ? 4.852 -10.413 2.248 1.00 78.75 173 ASN A CA 1
ATOM 1378 C C . ASN A 1 173 ? 3.612 -9.531 2.021 1.00 78.75 173 ASN A C 1
ATOM 1380 O O . ASN A 1 173 ? 3.243 -8.724 2.881 1.00 78.75 173 ASN A O 1
ATOM 1384 N N . ILE A 1 174 ? 2.946 -9.721 0.871 1.00 80.00 174 ILE A N 1
ATOM 1385 C CA . ILE A 1 174 ? 1.686 -9.031 0.567 1.00 80.00 174 ILE A CA 1
ATOM 1386 C C . ILE A 1 174 ? 0.647 -9.412 1.624 1.00 80.00 174 ILE A C 1
ATOM 1388 O O . ILE A 1 174 ? 0.233 -10.564 1.750 1.00 80.00 174 ILE A O 1
ATOM 1392 N N . THR A 1 175 ? 0.205 -8.409 2.370 1.00 69.62 175 THR A N 1
ATOM 1393 C CA . THR A 1 175 ? -0.869 -8.488 3.356 1.00 69.62 175 THR A CA 1
ATOM 1394 C C . THR A 1 175 ? -2.119 -7.822 2.799 1.00 69.62 175 THR A C 1
ATOM 1396 O O . THR A 1 175 ? -2.093 -6.676 2.353 1.00 69.62 175 THR A O 1
ATOM 1399 N N . ASN A 1 176 ? -3.226 -8.563 2.825 1.00 74.75 176 ASN A N 1
ATOM 1400 C CA . ASN A 1 176 ? -4.539 -8.059 2.438 1.00 74.75 176 ASN A CA 1
ATOM 1401 C C . ASN A 1 176 ? -4.982 -6.947 3.393 1.00 74.75 176 ASN A C 1
ATOM 1403 O O . ASN A 1 176 ? -4.852 -7.092 4.607 1.00 74.75 176 ASN A O 1
ATOM 1407 N N . SER A 1 177 ? -5.583 -5.880 2.865 1.00 73.00 177 SER A N 1
ATOM 1408 C CA . SER A 1 177 ? -6.019 -4.763 3.706 1.00 73.00 177 SER A CA 1
ATOM 1409 C C . SER A 1 177 ? -7.219 -5.082 4.594 1.00 73.00 177 SER A C 1
ATOM 1411 O O . SER A 1 177 ? -7.479 -4.369 5.560 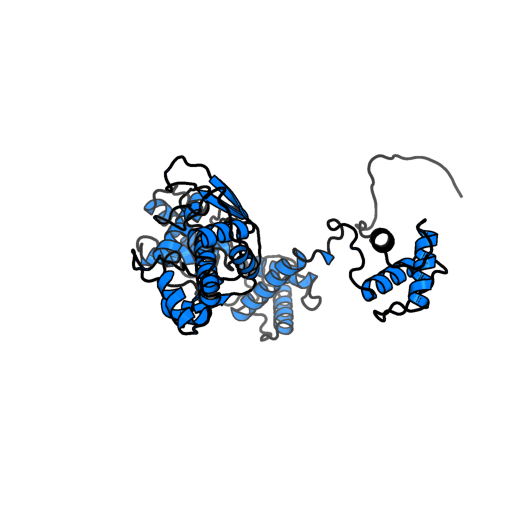1.00 73.00 177 SER A O 1
ATOM 1413 N N . TYR A 1 178 ? -7.986 -6.121 4.258 1.00 78.00 178 TYR A N 1
ATOM 1414 C CA . TYR A 1 178 ? -9.099 -6.571 5.083 1.00 78.00 178 TYR A CA 1
ATOM 1415 C C . TYR A 1 178 ? -8.573 -7.154 6.406 1.00 78.00 178 TYR A C 1
ATOM 1417 O O . TYR A 1 178 ? -7.767 -8.084 6.353 1.00 78.00 178 TYR A O 1
ATOM 1425 N N . PRO A 1 179 ? -9.065 -6.707 7.579 1.00 67.81 179 PRO A N 1
ATOM 1426 C CA . PRO A 1 179 ? -8.522 -7.098 8.887 1.00 67.81 179 PRO A CA 1
ATOM 1427 C C . PRO A 1 179 ? -8.734 -8.570 9.282 1.00 67.81 179 PRO A C 1
ATOM 1429 O O . PRO A 1 179 ? -8.403 -8.964 10.394 1.00 67.81 179 PRO A O 1
ATOM 1432 N N . GLY A 1 180 ? -9.307 -9.395 8.403 1.00 73.00 180 GLY A N 1
ATOM 1433 C CA . GLY A 1 180 ? -9.562 -10.816 8.644 1.00 73.00 180 GLY A CA 1
ATOM 1434 C C . GLY A 1 180 ? -10.870 -11.093 9.385 1.00 73.00 180 GLY A C 1
ATOM 1435 O O . GLY A 1 180 ? -11.453 -12.157 9.185 1.00 73.00 180 GLY A O 1
ATOM 1436 N N . THR A 1 181 ? -11.382 -10.127 10.150 1.00 70.12 181 THR A N 1
ATOM 1437 C CA . THR A 1 181 ? -12.671 -10.205 10.849 1.00 70.12 181 THR A CA 1
ATOM 1438 C C . THR A 1 181 ? -13.660 -9.146 10.341 1.00 70.12 181 THR A C 1
ATOM 1440 O O . THR A 1 181 ? -13.257 -8.036 9.982 1.00 70.12 181 THR A O 1
ATOM 1443 N N . PRO A 1 182 ? -14.967 -9.462 10.236 1.00 75.06 182 PRO A N 1
ATOM 1444 C CA . PRO A 1 182 ? -15.977 -8.477 9.850 1.00 75.06 182 PRO A CA 1
ATOM 1445 C C . PRO A 1 182 ? -16.148 -7.394 10.913 1.00 75.06 182 PRO A C 1
ATOM 1447 O O . PRO A 1 182 ? -16.090 -7.709 12.098 1.00 75.06 182 PRO A O 1
ATOM 1450 N N . LEU A 1 183 ? -16.425 -6.159 10.479 1.00 75.06 183 LEU A N 1
ATOM 1451 C CA . LEU A 1 183 ? -16.804 -5.067 11.383 1.00 75.06 183 LEU A CA 1
ATOM 1452 C C . LEU A 1 183 ? -18.327 -4.921 11.447 1.00 75.06 183 LEU A C 1
ATOM 1454 O O . LEU A 1 183 ? -18.995 -4.975 10.413 1.00 75.06 183 LEU A O 1
ATOM 1458 N N . ARG A 1 184 ? -18.876 -4.700 12.634 1.00 80.62 184 ARG A N 1
ATOM 1459 C CA . ARG A 1 184 ? -20.313 -4.597 12.911 1.00 80.62 184 ARG A CA 1
ATOM 1460 C C . ARG A 1 184 ? -20.580 -3.684 14.102 1.00 80.62 184 ARG A C 1
ATOM 1462 O O . ARG A 1 184 ? -19.657 -3.236 14.776 1.00 80.62 184 ARG A O 1
ATOM 1469 N N . GLN A 1 185 ? -21.859 -3.427 14.367 1.00 73.56 185 GLN A N 1
ATOM 1470 C CA . GLN A 1 185 ? -22.267 -2.583 15.482 1.00 73.56 185 GLN A CA 1
ATOM 1471 C C . GLN A 1 185 ? -21.642 -3.046 16.811 1.00 73.56 185 GLN A C 1
ATOM 1473 O O . GLN A 1 185 ? -21.711 -4.226 17.155 1.00 73.56 185 GLN A O 1
ATOM 1478 N N . GLY A 1 186 ? -21.056 -2.101 17.548 1.00 57.62 186 GLY A N 1
ATOM 1479 C CA . GLY A 1 186 ? -20.349 -2.343 18.809 1.00 57.62 186 GLY A CA 1
ATOM 1480 C C . GLY A 1 186 ? -18.837 -2.544 18.669 1.00 57.62 186 GLY A C 1
ATOM 1481 O O . GLY A 1 186 ? -18.142 -2.498 19.680 1.00 57.62 186 GLY A O 1
ATOM 1482 N N . ASP A 1 187 ? -18.314 -2.714 17.451 1.00 59.66 187 ASP A N 1
ATOM 1483 C CA . ASP A 1 187 ? -16.869 -2.775 17.234 1.00 59.66 187 ASP A CA 1
ATOM 1484 C C . ASP A 1 187 ? -16.229 -1.390 17.380 1.00 59.66 187 ASP A C 1
ATOM 1486 O O . ASP A 1 187 ? -16.798 -0.368 16.983 1.00 59.66 187 ASP A O 1
ATOM 1490 N N . ILE A 1 188 ? -15.009 -1.360 17.919 1.00 57.97 188 ILE A N 1
ATOM 1491 C CA . ILE A 1 188 ? -14.210 -0.145 18.093 1.00 57.97 188 ILE A CA 1
ATOM 1492 C C . ILE A 1 188 ? -12.791 -0.404 17.613 1.00 57.97 188 ILE A C 1
ATOM 1494 O O . ILE A 1 188 ? -12.226 -1.471 17.851 1.00 57.97 188 ILE A O 1
ATOM 1498 N N . GLY A 1 189 ? -12.194 0.592 16.966 1.00 52.34 189 GLY A N 1
ATOM 1499 C CA . GLY A 1 189 ? -10.765 0.591 16.690 1.00 52.34 189 GLY A CA 1
ATOM 1500 C C . GLY A 1 189 ? -10.400 1.218 15.351 1.00 52.34 189 GLY A C 1
ATOM 1501 O O . GLY A 1 189 ? -11.260 1.732 14.630 1.00 52.34 189 GLY A O 1
ATOM 1502 N N . PRO A 1 190 ? -9.116 1.140 14.967 1.00 56.56 190 PRO A N 1
ATOM 1503 C CA . PRO A 1 190 ? -8.598 1.834 13.790 1.00 56.56 190 PRO A CA 1
ATOM 1504 C C . PRO A 1 190 ? -9.302 1.411 12.494 1.00 56.56 190 PRO A C 1
ATOM 1506 O O . PRO A 1 190 ? -9.554 2.242 11.625 1.00 56.56 190 PRO A O 1
ATOM 1509 N N . ASN A 1 191 ? -9.710 0.144 12.374 1.00 64.44 191 ASN A N 1
ATOM 1510 C CA . ASN A 1 191 ? -10.435 -0.338 11.195 1.00 64.44 191 ASN A CA 1
ATOM 1511 C C . ASN A 1 191 ? -11.839 0.278 11.064 1.00 64.44 191 ASN A C 1
ATOM 1513 O O . ASN A 1 191 ? -12.330 0.452 9.948 1.00 64.44 191 ASN A O 1
ATOM 1517 N N . VAL A 1 192 ? -12.469 0.664 12.178 1.00 70.81 192 VAL A N 1
ATOM 1518 C CA . VAL A 1 192 ? -13.747 1.383 12.163 1.00 70.81 192 VAL A CA 1
ATOM 1519 C C . VAL A 1 192 ? -13.539 2.822 11.687 1.00 70.81 192 VAL A C 1
ATOM 1521 O O . VAL A 1 192 ? -14.240 3.291 10.793 1.00 70.81 192 VAL A O 1
ATOM 1524 N N . THR A 1 193 ? -12.513 3.505 12.193 1.00 63.91 193 THR A N 1
ATOM 1525 C CA . THR A 1 193 ? -12.124 4.848 11.726 1.00 63.91 193 THR A CA 1
ATOM 1526 C C . THR A 1 193 ? -11.838 4.859 10.224 1.00 63.91 193 THR A C 1
ATOM 1528 O O . THR A 1 193 ? -12.246 5.776 9.503 1.00 63.91 193 THR A O 1
ATOM 1531 N N . VAL A 1 194 ? -11.174 3.807 9.734 1.00 71.50 194 VAL A N 1
ATOM 1532 C CA . VAL A 1 194 ? -10.888 3.595 8.314 1.00 71.50 194 VAL A CA 1
ATOM 1533 C C . VAL A 1 194 ? -12.181 3.539 7.497 1.00 71.50 194 VAL A C 1
ATOM 1535 O O . VAL A 1 194 ? -12.289 4.260 6.499 1.00 71.50 194 VAL A O 1
ATOM 1538 N N . ILE A 1 195 ? -13.185 2.749 7.900 1.00 86.38 195 ILE A N 1
ATOM 1539 C CA . ILE A 1 195 ? -14.450 2.682 7.148 1.00 86.38 195 ILE A CA 1
ATOM 1540 C C . ILE A 1 195 ? -15.246 3.984 7.240 1.00 86.38 195 ILE A C 1
ATOM 1542 O O . ILE A 1 195 ? -15.803 4.405 6.232 1.00 86.38 195 ILE A O 1
ATOM 1546 N N . GLN A 1 196 ? -15.266 4.656 8.395 1.00 80.44 196 GLN A N 1
ATOM 1547 C CA . GLN A 1 196 ? -16.015 5.896 8.596 1.00 80.44 196 GLN A CA 1
ATOM 1548 C C . GLN A 1 196 ? -15.445 7.015 7.716 1.00 80.44 196 GLN A C 1
ATOM 1550 O O . GLN A 1 196 ? -16.179 7.672 6.978 1.00 80.44 196 GLN A O 1
ATOM 1555 N N . THR A 1 197 ? -14.117 7.168 7.718 1.00 75.06 197 THR A N 1
ATOM 1556 C CA . THR A 1 197 ? -13.396 8.102 6.842 1.00 75.06 197 THR A CA 1
ATOM 1557 C C . THR A 1 197 ? -13.647 7.783 5.368 1.00 75.06 197 THR A C 1
ATOM 1559 O O . THR A 1 197 ? -13.944 8.681 4.575 1.00 75.06 197 THR A O 1
ATOM 1562 N N . SER A 1 198 ? -13.582 6.501 4.995 1.00 83.94 198 SER A N 1
ATOM 1563 C CA . SER A 1 198 ? -13.796 6.063 3.611 1.00 83.94 198 SER A CA 1
ATOM 1564 C C . SER A 1 198 ? -15.216 6.361 3.140 1.00 83.94 198 SER A C 1
ATOM 1566 O O . SER A 1 198 ? -15.397 6.976 2.091 1.00 83.94 198 SER A O 1
ATOM 1568 N N . LEU A 1 199 ? -16.221 5.985 3.936 1.00 90.56 199 LEU A N 1
ATOM 1569 C CA . LEU A 1 199 ? -17.634 6.252 3.669 1.00 90.56 199 LEU A CA 1
ATOM 1570 C C . LEU A 1 199 ? -17.899 7.751 3.555 1.00 90.56 199 LEU A C 1
ATOM 1572 O O . LEU A 1 199 ? -18.540 8.176 2.598 1.00 90.56 199 LEU A O 1
ATOM 1576 N N . ASN A 1 200 ? -17.342 8.567 4.451 1.00 83.88 200 ASN A N 1
ATOM 1577 C CA . ASN A 1 200 ? -17.470 10.019 4.378 1.00 83.88 200 ASN A CA 1
ATOM 1578 C C . ASN A 1 200 ? -16.847 10.593 3.106 1.00 83.88 200 ASN A C 1
ATOM 1580 O O . ASN A 1 200 ? -17.468 11.430 2.448 1.00 83.88 200 ASN A O 1
ATOM 1584 N N . ARG A 1 201 ? -15.654 10.137 2.706 1.00 81.88 201 ARG A N 1
ATOM 1585 C CA . ARG A 1 201 ? -15.040 10.604 1.458 1.00 81.88 201 ARG A CA 1
ATOM 1586 C C . ARG A 1 201 ? -15.867 10.190 0.246 1.00 81.88 201 ARG A C 1
ATOM 1588 O O . ARG A 1 201 ? -16.099 11.025 -0.627 1.00 81.88 201 ARG A O 1
ATOM 1595 N N . ILE A 1 202 ? -16.318 8.937 0.202 1.00 84.06 202 ILE A N 1
ATOM 1596 C CA . ILE A 1 202 ? -17.161 8.403 -0.875 1.00 84.06 202 ILE A CA 1
ATOM 1597 C C . ILE A 1 202 ? -18.503 9.150 -0.921 1.00 84.06 202 ILE A C 1
ATOM 1599 O O . ILE A 1 202 ? -18.962 9.482 -2.011 1.00 84.06 202 ILE A O 1
ATOM 1603 N N . SER A 1 203 ? -19.089 9.512 0.226 1.00 87.62 203 SER A N 1
ATOM 1604 C CA . SER A 1 203 ? -20.369 10.235 0.307 1.00 87.62 203 SER A CA 1
ATOM 1605 C C . SER A 1 203 ? -20.350 11.597 -0.392 1.00 87.62 203 SER A C 1
ATOM 1607 O O . SER A 1 203 ? -21.389 12.081 -0.824 1.00 87.62 203 SER A O 1
ATOM 1609 N N . GLN A 1 204 ? -19.174 12.210 -0.572 1.00 81.81 204 GLN A N 1
ATOM 1610 C CA . GLN A 1 204 ? -19.050 13.455 -1.338 1.00 81.81 204 GLN A CA 1
ATOM 1611 C C . GLN A 1 204 ? -19.407 13.258 -2.819 1.00 81.81 204 GLN A C 1
ATOM 1613 O O . GLN A 1 204 ? -19.941 14.166 -3.445 1.00 81.81 204 GLN A O 1
ATOM 1618 N N . ASN A 1 205 ? -19.136 12.070 -3.367 1.00 85.00 205 ASN A N 1
ATOM 1619 C CA . ASN A 1 205 ? -19.504 11.685 -4.730 1.00 85.00 205 ASN A CA 1
ATOM 1620 C C . ASN A 1 205 ? -20.820 10.889 -4.775 1.00 85.00 205 ASN A C 1
ATOM 1622 O O . ASN A 1 205 ? -21.467 10.843 -5.816 1.00 85.00 205 ASN A O 1
ATOM 1626 N N . TYR A 1 206 ? -21.231 10.296 -3.650 1.00 89.69 206 TYR A N 1
ATOM 1627 C CA . TYR A 1 206 ? -22.470 9.533 -3.492 1.00 89.69 206 TYR A CA 1
ATOM 1628 C C . TYR A 1 206 ? -23.292 10.080 -2.308 1.00 89.6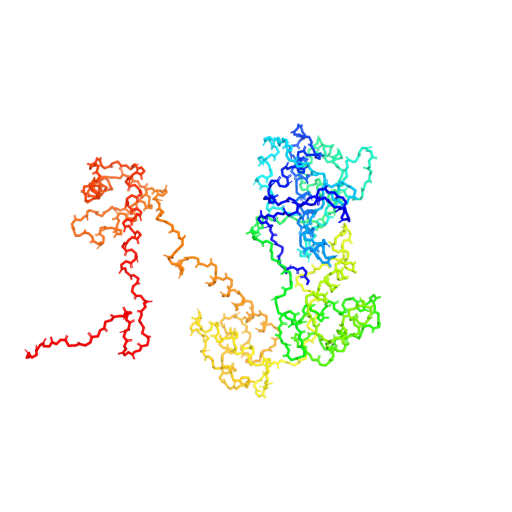9 206 TYR A C 1
ATOM 1630 O O . TYR A 1 206 ? -23.345 9.440 -1.254 1.00 89.69 206 TYR A O 1
ATOM 1638 N N . PRO A 1 207 ? -23.967 11.241 -2.458 1.00 90.94 207 PRO A N 1
ATOM 1639 C CA . PRO A 1 207 ? -24.610 11.958 -1.345 1.00 90.94 207 PRO A CA 1
ATOM 1640 C C . PRO A 1 207 ? -25.745 11.196 -0.655 1.00 90.94 207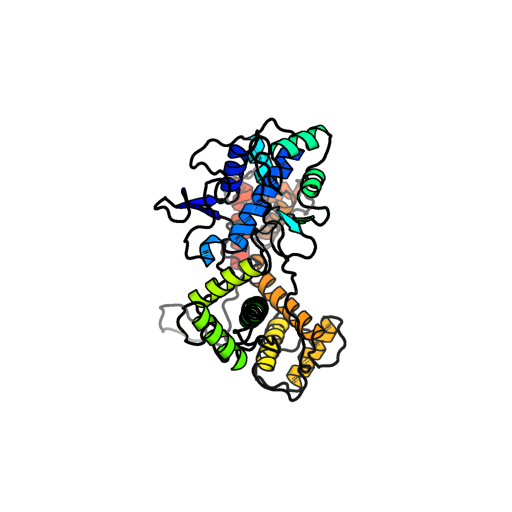 PRO A C 1
ATOM 1642 O O . PRO A 1 207 ? -26.168 11.560 0.438 1.00 90.94 207 PRO A O 1
ATOM 1645 N N . ALA A 1 208 ? -26.246 10.133 -1.289 1.00 94.69 208 ALA A N 1
ATOM 1646 C CA . ALA A 1 208 ? -27.241 9.243 -0.711 1.00 94.69 208 ALA A CA 1
ATOM 1647 C C . ALA A 1 208 ? -26.699 8.394 0.452 1.00 94.69 208 ALA A C 1
ATOM 1649 O O . ALA A 1 208 ? -27.512 7.798 1.155 1.00 94.69 208 ALA A O 1
ATOM 1650 N N . ILE A 1 209 ? -25.375 8.304 0.634 1.00 95.81 209 ILE A N 1
ATOM 1651 C CA . ILE A 1 209 ? -24.735 7.697 1.807 1.00 95.81 209 ILE A CA 1
ATOM 1652 C C . ILE A 1 209 ? -24.713 8.751 2.926 1.00 95.81 209 ILE A C 1
ATOM 1654 O O . ILE A 1 209 ? -24.077 9.792 2.748 1.00 95.81 209 ILE A O 1
ATOM 1658 N N . PRO A 1 210 ? -25.370 8.509 4.075 1.00 92.81 210 PRO A N 1
ATOM 1659 C CA . PRO A 1 210 ? -25.329 9.421 5.209 1.00 92.81 210 PRO A CA 1
ATOM 1660 C C . PRO A 1 210 ? -23.896 9.674 5.678 1.00 92.81 210 PRO A C 1
ATOM 1662 O O . PRO A 1 210 ? -23.099 8.742 5.799 1.00 92.81 210 PRO A O 1
ATOM 1665 N N . LYS A 1 211 ? -23.583 10.937 5.974 1.00 84.44 211 LYS A N 1
ATOM 1666 C CA . LYS A 1 211 ? -22.311 11.300 6.600 1.00 84.44 211 LYS A CA 1
ATOM 1667 C C . LYS A 1 211 ? -22.288 10.827 8.050 1.00 84.44 211 LYS A C 1
ATOM 1669 O O . LYS A 1 211 ? -23.267 10.979 8.775 1.00 84.44 211 LYS A O 1
ATOM 1674 N N . ILE A 1 212 ? -21.143 10.309 8.466 1.00 79.50 212 ILE A N 1
ATOM 1675 C CA . ILE A 1 212 ? -20.865 9.869 9.829 1.00 79.50 212 ILE A CA 1
ATOM 1676 C C . ILE A 1 212 ? -20.094 10.993 10.521 1.00 79.50 212 ILE A C 1
ATOM 1678 O O . ILE A 1 212 ? -19.003 11.355 10.082 1.00 79.50 212 ILE A O 1
ATOM 1682 N N . ASN A 1 213 ? -20.667 11.580 11.567 1.00 69.81 213 ASN A N 1
ATOM 1683 C CA . ASN A 1 213 ? -20.026 12.639 12.340 1.00 69.81 213 ASN A CA 1
ATOM 1684 C C . ASN A 1 213 ? -20.358 12.455 13.830 1.00 69.81 213 ASN A C 1
ATOM 1686 O O . ASN A 1 213 ? -21.549 12.419 14.150 1.00 69.81 213 ASN A O 1
ATOM 1690 N N . PRO A 1 214 ? -19.361 12.370 14.727 1.00 63.00 214 PRO A N 1
ATOM 1691 C CA . PRO A 1 214 ? -17.914 12.361 14.466 1.00 63.00 214 PRO A CA 1
ATOM 1692 C C . PRO A 1 214 ? -17.419 11.074 13.785 1.00 63.00 214 PRO A C 1
ATOM 1694 O O . PRO A 1 214 ? -18.083 10.041 13.805 1.00 63.00 214 PRO A O 1
ATOM 1697 N N . VAL A 1 215 ? -16.225 11.139 13.188 1.00 61.12 215 VAL A N 1
ATOM 1698 C CA . VAL A 1 215 ? -15.415 9.944 12.907 1.00 61.12 215 VAL A CA 1
ATOM 1699 C C . VAL A 1 215 ? -14.687 9.602 14.204 1.00 61.12 215 VAL A C 1
ATOM 1701 O O . VAL A 1 215 ? -13.662 10.196 14.523 1.00 61.12 215 VAL A O 1
ATOM 1704 N N . ASP A 1 216 ? -15.268 8.706 14.991 1.00 54.72 216 ASP A N 1
ATOM 1705 C CA . ASP A 1 216 ? -14.858 8.409 16.368 1.00 54.72 216 ASP A CA 1
ATOM 1706 C C . ASP A 1 216 ? -14.233 7.021 16.544 1.00 54.72 216 ASP A C 1
ATOM 1708 O O . ASP A 1 216 ? -13.823 6.666 17.648 1.00 54.72 216 ASP A O 1
ATOM 1712 N N . GLY A 1 217 ? -14.164 6.228 15.471 1.00 55.94 217 GLY A N 1
ATOM 1713 C CA . GLY A 1 217 ? -13.689 4.851 15.531 1.00 55.94 217 GLY A CA 1
ATOM 1714 C C . GLY A 1 217 ? -14.648 3.897 16.240 1.00 55.94 217 GLY A C 1
ATOM 1715 O O . GLY A 1 217 ? -14.225 2.798 16.591 1.00 55.94 217 GLY A O 1
ATOM 1716 N N . ILE A 1 218 ? -15.916 4.285 16.432 1.00 69.25 218 ILE A N 1
ATOM 1717 C CA . ILE A 1 218 ? -16.967 3.456 17.030 1.00 69.25 218 ILE A CA 1
ATOM 1718 C C . ILE A 1 218 ? -17.998 3.074 15.974 1.00 69.25 218 ILE A C 1
ATOM 1720 O O . ILE A 1 218 ? -18.601 3.906 15.289 1.00 69.25 218 ILE A O 1
ATOM 1724 N N . PHE A 1 219 ? -18.257 1.778 15.847 1.00 71.56 219 PHE A N 1
ATOM 1725 C CA . PHE A 1 219 ? -19.261 1.278 14.926 1.00 71.56 219 PHE A CA 1
ATOM 1726 C C . PHE A 1 219 ? -20.633 1.386 15.602 1.00 71.56 219 PHE A C 1
ATOM 1728 O O . PHE A 1 219 ? -21.206 0.413 16.081 1.00 71.56 219 PHE A O 1
ATOM 1735 N N . GLY A 1 220 ? -21.147 2.611 15.696 1.00 66.69 220 GLY A N 1
ATOM 1736 C CA . GLY A 1 220 ? -22.478 2.897 16.223 1.00 66.69 220 GLY A CA 1
ATOM 1737 C C . GLY A 1 220 ? -23.588 2.817 15.162 1.00 66.69 220 GLY A C 1
ATOM 1738 O O . GLY A 1 220 ? -23.316 2.554 13.985 1.00 66.69 220 GLY A O 1
ATOM 1739 N N . PRO A 1 221 ? -24.843 3.125 15.544 1.00 80.50 221 PRO A N 1
ATOM 1740 C CA . PRO A 1 221 ? -25.996 3.101 14.637 1.00 80.50 221 PRO A CA 1
ATOM 1741 C C . PRO A 1 221 ? -25.837 3.981 13.386 1.00 80.50 221 PRO A C 1
ATOM 1743 O O . PRO A 1 221 ? -26.309 3.625 12.305 1.00 80.50 221 PRO A O 1
ATOM 1746 N N . ALA A 1 222 ? -25.141 5.119 13.502 1.00 79.69 222 ALA A N 1
ATOM 1747 C CA . ALA A 1 222 ? -24.850 5.994 12.364 1.00 79.69 222 ALA A CA 1
ATOM 1748 C C . ALA A 1 222 ? -23.927 5.310 11.338 1.00 79.69 222 ALA A C 1
ATOM 1750 O O . ALA A 1 222 ? -24.204 5.340 10.137 1.00 79.69 222 ALA A O 1
ATOM 1751 N N . THR A 1 223 ? -22.871 4.641 11.816 1.00 84.69 223 THR A N 1
ATOM 1752 C CA . THR A 1 223 ? -21.950 3.860 10.980 1.00 84.69 223 THR A CA 1
ATOM 1753 C C . THR A 1 223 ? -22.687 2.713 10.292 1.00 84.69 223 THR A C 1
ATOM 1755 O O . THR A 1 223 ? -22.568 2.555 9.080 1.00 84.69 223 THR A O 1
ATOM 1758 N N . GLU A 1 224 ? -23.515 1.959 11.022 1.00 90.50 224 GLU A N 1
ATOM 1759 C CA . GLU A 1 224 ? -24.307 0.866 10.443 1.00 90.50 224 GLU A CA 1
ATOM 1760 C C . GLU A 1 224 ? -25.282 1.359 9.371 1.00 90.50 224 GLU A C 1
ATOM 1762 O O . GLU A 1 224 ? -25.362 0.782 8.286 1.00 90.50 224 GLU A O 1
ATOM 1767 N N . THR A 1 225 ? -25.982 2.465 9.630 1.00 94.50 225 THR A N 1
ATOM 1768 C CA . THR A 1 225 ? -26.911 3.071 8.666 1.00 94.50 225 THR A CA 1
ATOM 1769 C C . THR A 1 225 ? -26.186 3.460 7.377 1.00 94.50 225 THR A C 1
ATOM 1771 O O . THR A 1 225 ? -26.660 3.162 6.276 1.00 94.50 225 THR A O 1
ATOM 1774 N N . ALA A 1 226 ? -25.009 4.080 7.495 1.00 96.19 226 ALA A N 1
ATOM 1775 C CA . ALA A 1 226 ? -24.178 4.425 6.348 1.00 96.19 226 ALA A CA 1
ATOM 1776 C C . ALA A 1 226 ? -23.689 3.180 5.589 1.00 96.19 226 ALA A C 1
ATOM 1778 O O . ALA A 1 226 ? -23.739 3.165 4.358 1.00 96.19 226 ALA A O 1
ATOM 1779 N N . VAL A 1 227 ? -23.289 2.118 6.298 1.00 97.56 227 VAL A N 1
ATOM 1780 C CA . VAL A 1 227 ? -22.874 0.836 5.703 1.00 97.56 227 VAL A CA 1
ATOM 1781 C C . VAL A 1 227 ? -24.027 0.170 4.955 1.00 97.56 227 VAL A C 1
ATOM 1783 O O . VAL A 1 227 ? -23.856 -0.180 3.790 1.00 97.56 227 VAL A O 1
ATOM 1786 N N . ARG A 1 228 ? -25.219 0.058 5.553 1.00 97.44 228 ARG A N 1
ATOM 1787 C CA . ARG A 1 228 ? -26.406 -0.502 4.880 1.00 97.44 228 ARG A CA 1
ATOM 1788 C C . ARG A 1 228 ? -26.751 0.281 3.622 1.00 97.44 228 ARG A C 1
ATOM 1790 O O . ARG A 1 228 ? -27.053 -0.295 2.576 1.00 97.44 228 ARG A O 1
ATOM 1797 N N . ARG A 1 229 ? -26.675 1.612 3.695 1.00 97.94 229 ARG A N 1
ATOM 1798 C CA . ARG A 1 229 ? -26.963 2.462 2.542 1.00 97.94 229 ARG A CA 1
ATOM 1799 C C . ARG A 1 229 ? -25.921 2.302 1.439 1.00 97.94 229 ARG A C 1
ATOM 1801 O O . ARG A 1 229 ? -26.294 2.187 0.275 1.00 97.94 229 ARG A O 1
ATOM 1808 N N . PHE A 1 230 ? -24.646 2.230 1.803 1.00 97.75 230 PHE A N 1
ATOM 1809 C CA . PHE A 1 230 ? -23.559 1.899 0.888 1.00 97.75 230 PHE A CA 1
ATOM 1810 C C . PHE A 1 230 ? -23.782 0.535 0.217 1.00 97.75 230 PHE A C 1
ATOM 1812 O O . PHE A 1 230 ? -23.762 0.446 -1.008 1.00 97.75 230 PHE A O 1
ATOM 1819 N N . GLN A 1 231 ? -24.070 -0.511 0.996 1.00 97.81 231 GLN A N 1
ATOM 1820 C CA . GLN A 1 231 ? -24.337 -1.858 0.487 1.00 97.81 231 GLN A CA 1
ATOM 1821 C C . GLN A 1 231 ? -25.486 -1.867 -0.523 1.00 97.81 231 GLN A C 1
ATOM 1823 O O . GLN A 1 231 ? -25.343 -2.420 -1.610 1.00 97.81 231 GLN A O 1
ATOM 1828 N N . SER A 1 232 ? -26.586 -1.184 -0.199 1.00 97.81 232 SER A N 1
ATOM 1829 C CA . SER A 1 232 ? -27.745 -1.049 -1.083 1.00 97.81 232 SER A CA 1
ATOM 1830 C C . SER A 1 232 ? -27.400 -0.366 -2.411 1.00 97.81 232 SER A C 1
ATOM 1832 O O . SER A 1 232 ? -27.833 -0.838 -3.459 1.00 97.81 232 SER A O 1
ATOM 1834 N N . ILE A 1 233 ? -26.610 0.713 -2.388 1.00 96.88 233 ILE A N 1
ATOM 1835 C CA . ILE A 1 233 ? -26.217 1.454 -3.599 1.00 96.88 233 ILE A CA 1
ATOM 1836 C C . ILE A 1 233 ? -25.338 0.600 -4.520 1.00 96.88 233 ILE A C 1
ATOM 1838 O O . ILE A 1 233 ? -25.471 0.679 -5.738 1.00 96.88 233 ILE A O 1
ATOM 1842 N N . PHE A 1 234 ? -24.448 -0.216 -3.950 1.00 94.12 234 PHE A N 1
ATOM 1843 C CA . PHE A 1 234 ? -23.463 -0.989 -4.712 1.00 94.12 234 PHE A CA 1
ATOM 1844 C C . PHE A 1 234 ? -23.832 -2.467 -4.901 1.00 94.12 234 PHE A C 1
ATOM 1846 O O . PHE A 1 234 ? -22.970 -3.260 -5.271 1.00 94.12 234 PHE A O 1
ATOM 1853 N N . GLY A 1 235 ? -25.097 -2.839 -4.673 1.00 94.44 235 GLY A N 1
ATOM 1854 C CA . GLY A 1 235 ? -25.601 -4.190 -4.944 1.00 94.44 235 GLY A CA 1
ATOM 1855 C C . GLY A 1 235 ? -24.981 -5.281 -4.065 1.00 94.44 235 GLY A C 1
ATOM 1856 O O . GLY A 1 235 ? -24.824 -6.414 -4.512 1.00 94.44 235 GLY A O 1
ATOM 1857 N N . LEU A 1 236 ? -24.596 -4.941 -2.834 1.00 94.69 236 LEU A N 1
ATOM 1858 C CA . LEU A 1 236 ? -24.079 -5.881 -1.839 1.00 94.69 236 LEU A CA 1
ATOM 1859 C C . LEU A 1 236 ? -25.210 -6.396 -0.934 1.00 94.69 236 LEU A C 1
ATOM 1861 O O . LEU A 1 236 ? -26.294 -5.814 -0.880 1.00 94.69 236 LEU A O 1
ATOM 1865 N N . ALA A 1 237 ? -24.939 -7.458 -0.168 1.00 91.12 237 ALA A N 1
ATOM 1866 C CA . ALA A 1 237 ? -25.829 -7.883 0.911 1.00 91.12 237 ALA A CA 1
ATOM 1867 C C . ALA A 1 237 ? -26.011 -6.736 1.921 1.00 91.12 237 ALA A C 1
ATOM 1869 O O . ALA A 1 237 ? -25.030 -6.194 2.424 1.00 91.12 237 ALA A O 1
ATOM 1870 N N . VAL A 1 238 ? -27.261 -6.345 2.193 1.00 96.19 238 VAL A N 1
ATOM 1871 C CA . VAL A 1 238 ? -27.600 -5.200 3.059 1.00 96.19 238 VAL A CA 1
ATOM 1872 C C . VAL A 1 238 ? -27.761 -5.669 4.506 1.00 96.19 238 VAL A C 1
ATOM 1874 O O . VAL A 1 238 ? -28.848 -5.636 5.079 1.00 96.19 238 VAL A O 1
ATOM 1877 N N . ASP A 1 239 ? -26.676 -6.162 5.090 1.00 81.94 239 ASP A N 1
ATOM 1878 C CA . ASP A 1 239 ? -26.638 -6.730 6.442 1.00 81.94 239 ASP A CA 1
ATOM 1879 C C . ASP A 1 239 ? -26.111 -5.750 7.504 1.00 81.94 239 ASP A C 1
ATOM 1881 O O . ASP A 1 239 ? -26.256 -6.022 8.694 1.00 81.94 239 ASP A O 1
ATOM 1885 N N . GLY A 1 240 ? -25.570 -4.594 7.098 1.00 87.94 240 GLY A N 1
ATOM 1886 C CA . GLY A 1 240 ? -24.947 -3.619 8.000 1.00 87.94 240 GLY A CA 1
ATOM 1887 C C . GLY A 1 240 ? -23.564 -4.038 8.506 1.00 87.94 240 GLY A C 1
ATOM 1888 O O . GLY A 1 240 ? -22.990 -3.349 9.346 1.00 87.94 240 GLY A O 1
ATOM 1889 N N . ILE A 1 241 ? -23.016 -5.139 7.983 1.00 89.50 241 ILE A N 1
ATOM 1890 C CA . ILE A 1 241 ? -21.737 -5.721 8.381 1.00 89.50 241 ILE A CA 1
ATOM 1891 C C . ILE A 1 241 ? -20.691 -5.448 7.293 1.00 89.50 241 ILE A C 1
ATOM 1893 O O . ILE A 1 241 ? -20.846 -5.765 6.110 1.00 89.50 241 ILE A O 1
ATOM 1897 N N . VAL A 1 242 ? -19.545 -4.903 7.692 1.00 84.75 242 VAL A N 1
ATOM 1898 C CA . VAL A 1 242 ? -18.396 -4.736 6.798 1.00 84.75 242 VAL A CA 1
ATOM 1899 C C . VAL A 1 242 ? -17.574 -6.024 6.783 1.00 84.75 242 VAL A C 1
ATOM 1901 O O . VAL A 1 242 ? -16.521 -6.141 7.410 1.00 84.75 242 VAL A O 1
ATOM 1904 N N . GLY A 1 243 ? -18.085 -7.019 6.058 1.00 81.31 243 GLY A N 1
ATOM 1905 C CA . GLY A 1 243 ? -17.335 -8.212 5.670 1.00 81.31 243 GLY A CA 1
ATOM 1906 C C . GLY A 1 243 ? -16.376 -7.954 4.501 1.00 81.31 243 GLY A C 1
ATOM 1907 O O . GLY A 1 243 ? -16.289 -6.844 3.970 1.00 81.31 243 GLY A O 1
ATOM 1908 N N . ARG A 1 244 ? -15.684 -9.009 4.053 1.00 85.00 244 ARG A N 1
ATOM 1909 C CA . ARG A 1 244 ? -14.682 -8.953 2.971 1.00 85.00 244 ARG A CA 1
ATOM 1910 C C . ARG A 1 244 ? -15.188 -8.238 1.708 1.00 85.00 244 ARG A C 1
ATOM 1912 O O . ARG A 1 244 ? -14.500 -7.365 1.190 1.00 85.00 244 ARG A O 1
ATOM 1919 N N . ALA A 1 245 ? -16.382 -8.585 1.223 1.00 84.62 245 ALA A N 1
ATOM 1920 C CA . ALA A 1 245 ? -16.946 -7.994 0.006 1.00 84.62 245 ALA A CA 1
ATOM 1921 C C . ALA A 1 245 ? -17.196 -6.482 0.157 1.00 84.62 245 ALA A C 1
ATOM 1923 O O . ALA A 1 245 ? -16.752 -5.692 -0.676 1.00 84.62 245 ALA A O 1
ATOM 1924 N N . THR A 1 246 ? -17.832 -6.070 1.260 1.00 89.62 246 THR A N 1
ATOM 1925 C CA . THR A 1 246 ? -18.071 -4.655 1.585 1.00 89.62 246 THR A CA 1
ATOM 1926 C C . THR A 1 246 ? -16.760 -3.879 1.704 1.00 89.62 246 THR A C 1
ATOM 1928 O O . THR A 1 246 ? -16.638 -2.783 1.157 1.00 89.62 246 THR A O 1
ATOM 1931 N N . TRP A 1 247 ? -15.755 -4.457 2.369 1.00 85.94 247 TRP A N 1
ATOM 1932 C CA . TRP A 1 247 ? -14.443 -3.837 2.545 1.00 85.94 247 TRP A CA 1
ATOM 1933 C C . TRP A 1 247 ? -13.731 -3.572 1.217 1.00 85.94 247 TRP A C 1
ATOM 1935 O O . TRP A 1 247 ? -13.257 -2.462 0.978 1.00 85.94 247 TRP A O 1
ATOM 1945 N N . TYR A 1 248 ? -13.670 -4.562 0.327 1.00 87.44 248 TYR A N 1
ATOM 1946 C CA . TYR A 1 248 ? -12.991 -4.387 -0.958 1.00 87.44 248 TYR A CA 1
ATOM 1947 C C . TYR A 1 248 ? -13.748 -3.461 -1.909 1.00 87.44 248 TYR A C 1
ATOM 1949 O O . TYR A 1 248 ? -13.118 -2.698 -2.642 1.00 87.44 248 TYR A O 1
ATOM 1957 N N . GLN A 1 249 ? -15.080 -3.425 -1.830 1.00 89.88 249 GLN A N 1
ATOM 1958 C CA . GLN A 1 249 ? -15.856 -2.417 -2.545 1.00 89.88 249 GLN A CA 1
ATOM 1959 C C . GLN A 1 249 ? -15.558 -0.998 -2.021 1.00 89.88 249 GLN A C 1
ATOM 1961 O O . GLN A 1 249 ? -15.424 -0.074 -2.825 1.00 89.88 249 GLN A O 1
ATOM 1966 N N . LEU A 1 250 ? -15.382 -0.816 -0.701 1.00 88.06 250 LEU A N 1
ATOM 1967 C CA . LEU A 1 250 ? -14.925 0.454 -0.115 1.00 88.06 250 LEU A CA 1
ATOM 1968 C C . LEU A 1 250 ? -13.528 0.834 -0.614 1.00 88.06 250 LEU A C 1
ATOM 1970 O O . LEU A 1 250 ? -13.337 1.972 -1.033 1.00 88.06 250 LEU A O 1
ATOM 1974 N N . VAL A 1 251 ? -12.574 -0.106 -0.618 1.00 84.88 251 VAL A N 1
ATOM 1975 C CA . VAL A 1 251 ? -11.212 0.109 -1.149 1.00 84.88 251 VAL A CA 1
ATOM 1976 C C . VAL A 1 251 ? -11.269 0.596 -2.591 1.00 84.88 251 VAL A C 1
ATOM 1978 O O . VAL A 1 251 ? -10.739 1.661 -2.901 1.00 84.88 251 VAL A O 1
ATOM 1981 N N . LYS A 1 252 ? -11.958 -0.152 -3.459 1.00 86.62 252 LYS A N 1
ATOM 1982 C CA . LYS A 1 252 ? -12.082 0.148 -4.887 1.00 86.62 252 LYS A CA 1
ATOM 1983 C C . LYS A 1 252 ? -12.639 1.551 -5.121 1.00 86.62 252 LYS A C 1
ATOM 1985 O O . LYS A 1 252 ? -12.091 2.310 -5.921 1.00 86.62 252 LYS A O 1
ATOM 1990 N N . LEU A 1 253 ? -13.727 1.897 -4.432 1.00 87.25 253 LEU A N 1
ATOM 1991 C CA . LEU A 1 253 ? -14.370 3.200 -4.583 1.00 87.25 253 LEU A CA 1
ATOM 1992 C C . LEU A 1 253 ? -13.524 4.322 -4.002 1.00 87.25 253 LEU A C 1
ATOM 1994 O O . LEU A 1 253 ? -13.418 5.362 -4.641 1.00 87.25 253 LEU A O 1
ATOM 1998 N N . TYR A 1 254 ? -12.902 4.115 -2.842 1.00 85.31 254 TYR A N 1
ATOM 1999 C CA . TYR A 1 254 ? -12.020 5.106 -2.241 1.00 85.31 254 TYR A CA 1
ATOM 2000 C C . TYR A 1 254 ? -10.835 5.427 -3.158 1.00 85.31 254 TYR A C 1
ATOM 2002 O O . TYR A 1 254 ? -10.609 6.595 -3.470 1.00 85.31 254 TYR A O 1
ATOM 2010 N N . VAL A 1 255 ? -10.139 4.396 -3.656 1.00 82.38 255 VAL A N 1
ATOM 2011 C CA . VAL A 1 255 ? -9.043 4.529 -4.632 1.00 82.38 255 VAL A CA 1
ATOM 2012 C C . VAL A 1 255 ? -9.515 5.287 -5.872 1.00 82.38 255 VAL A C 1
ATOM 2014 O O . VAL A 1 255 ? -8.805 6.176 -6.332 1.00 82.38 255 VAL A O 1
ATOM 2017 N N . GLY A 1 256 ? -10.719 4.992 -6.372 1.00 79.81 256 GLY A N 1
ATOM 2018 C CA . GLY A 1 256 ? -11.309 5.680 -7.522 1.00 79.81 256 GLY A CA 1
ATOM 2019 C C . GLY A 1 256 ? -11.628 7.156 -7.259 1.00 79.81 256 GLY A C 1
ATOM 2020 O O . GLY A 1 256 ? -11.175 8.021 -7.997 1.00 79.81 256 GLY A O 1
ATOM 2021 N N . VAL A 1 257 ? -12.357 7.487 -6.185 1.00 80.31 257 VAL A N 1
ATOM 2022 C CA . VAL A 1 257 ? -12.743 8.887 -5.898 1.00 80.31 257 VAL A CA 1
ATOM 2023 C C . VAL A 1 257 ? -11.552 9.763 -5.505 1.00 80.31 257 VAL A C 1
ATOM 2025 O O . VAL A 1 257 ? -11.600 10.982 -5.671 1.00 80.31 257 VAL A O 1
ATOM 2028 N N . LYS A 1 258 ? -10.483 9.165 -4.966 1.00 74.75 258 LYS A N 1
ATOM 2029 C CA . LYS A 1 258 ? -9.211 9.840 -4.675 1.00 74.75 258 LYS A CA 1
ATOM 2030 C C . LYS A 1 258 ? -8.208 9.774 -5.825 1.00 74.75 258 LYS A C 1
ATOM 2032 O O . LYS A 1 258 ? -7.212 10.488 -5.767 1.00 74.75 258 LYS A O 1
ATOM 2037 N N . ARG A 1 259 ? -8.488 8.976 -6.859 1.00 78.81 259 ARG A N 1
ATOM 2038 C CA . ARG A 1 259 ? -7.640 8.802 -8.044 1.00 78.81 259 ARG A CA 1
ATOM 2039 C C . ARG A 1 259 ? -6.231 8.314 -7.680 1.00 78.81 259 ARG A C 1
ATOM 2041 O O . ARG A 1 259 ? -5.256 8.686 -8.314 1.00 78.81 259 ARG A O 1
ATOM 2048 N N . LEU A 1 260 ? -6.117 7.483 -6.636 1.00 81.50 260 LEU A N 1
ATOM 2049 C CA . LEU A 1 260 ? -4.816 7.055 -6.086 1.00 81.50 260 LEU A CA 1
ATOM 2050 C C . LEU A 1 260 ? -4.014 6.174 -7.053 1.00 81.50 260 LEU A C 1
ATOM 2052 O O . LEU A 1 260 ? -2.800 6.070 -6.927 1.00 81.50 260 LEU A O 1
ATOM 2056 N N . ALA A 1 261 ? -4.697 5.526 -7.997 1.00 82.50 261 ALA A N 1
ATOM 2057 C CA . ALA A 1 261 ? -4.096 4.711 -9.049 1.00 82.50 261 ALA A CA 1
ATOM 2058 C C . ALA A 1 261 ? -3.985 5.474 -10.384 1.00 82.50 261 ALA A C 1
ATOM 2060 O O . ALA A 1 261 ? -4.014 4.860 -11.450 1.00 82.50 261 ALA A O 1
ATOM 2061 N N . GLU A 1 262 ? -3.931 6.807 -10.319 1.00 85.38 262 GLU A N 1
ATOM 2062 C CA . GLU A 1 262 ? -3.790 7.719 -11.454 1.00 85.38 262 GLU A CA 1
ATOM 2063 C C . GLU A 1 262 ? -2.657 8.723 -11.184 1.00 85.38 262 GLU A C 1
ATOM 2065 O O . GLU A 1 262 ? -2.322 9.024 -10.035 1.00 85.38 262 GLU A O 1
ATOM 2070 N N . LEU A 1 263 ? -2.071 9.269 -12.253 1.00 75.81 263 LEU A N 1
ATOM 2071 C CA . LEU A 1 263 ? -0.894 10.143 -12.180 1.00 75.81 263 LEU A CA 1
ATOM 2072 C C . LEU A 1 263 ? -1.141 11.437 -11.376 1.00 75.81 263 LEU A C 1
ATOM 2074 O O . LEU A 1 263 ? -0.265 11.943 -10.667 1.00 75.81 263 LEU A O 1
ATOM 2078 N N . ASN A 1 264 ? -2.356 11.971 -11.476 1.00 77.19 264 ASN A N 1
ATOM 2079 C CA . ASN A 1 264 ? -2.841 13.172 -10.801 1.00 77.19 264 ASN A CA 1
ATOM 2080 C C . ASN A 1 264 ? -3.730 12.831 -9.592 1.00 77.19 264 ASN A C 1
ATOM 2082 O O . ASN A 1 264 ? -4.810 13.407 -9.416 1.00 77.19 264 ASN A O 1
ATOM 2086 N N . SER A 1 265 ? -3.255 11.890 -8.768 1.00 76.88 265 SER A N 1
ATOM 2087 C CA . SER A 1 265 ? -3.821 11.554 -7.456 1.00 76.88 265 SER A CA 1
ATOM 2088 C C . SER A 1 265 ? -4.174 12.807 -6.647 1.00 76.88 265 SER A C 1
ATOM 2090 O O . SER A 1 265 ? -3.393 13.756 -6.564 1.00 76.88 265 SER A O 1
ATOM 2092 N N . LEU A 1 266 ? -5.342 12.784 -5.995 1.00 70.69 266 LEU A N 1
ATOM 2093 C CA . LEU A 1 266 ? -5.741 13.805 -5.016 1.00 70.69 266 LEU A CA 1
ATOM 2094 C C . LEU A 1 266 ? -5.075 13.601 -3.649 1.00 70.69 266 LEU A C 1
ATOM 2096 O O . LEU A 1 266 ? -5.379 14.335 -2.704 1.00 70.69 266 LEU A O 1
ATOM 2100 N N . GLY A 1 267 ? -4.236 12.576 -3.530 1.00 63.75 267 GLY A N 1
ATOM 2101 C CA . GLY A 1 267 ? -3.483 12.275 -2.334 1.00 63.75 267 GLY A CA 1
ATOM 2102 C C . GLY A 1 267 ? -4.290 11.638 -1.226 1.00 63.75 267 GLY A C 1
ATOM 2103 O O . GLY A 1 267 ? -5.472 11.941 -0.979 1.00 63.75 267 GLY A O 1
ATOM 2104 N N . GLN A 1 268 ? -3.597 10.808 -0.466 1.00 65.38 268 GLN A N 1
ATOM 2105 C CA . GLN A 1 268 ? -3.937 10.579 0.925 1.00 65.38 268 GLN A CA 1
ATOM 2106 C C . GLN A 1 268 ? -2.751 10.960 1.803 1.00 65.38 268 GLN A C 1
ATOM 2108 O O . GLN A 1 268 ? -1.629 10.503 1.619 1.00 65.38 268 GLN A O 1
ATOM 2113 N N . THR A 1 269 ? -3.006 11.832 2.766 1.00 53.84 269 THR A N 1
ATOM 2114 C CA . THR A 1 269 ? -2.048 12.171 3.812 1.00 53.84 269 THR A CA 1
ATOM 2115 C C . THR A 1 269 ? -2.069 11.074 4.879 1.00 53.84 269 THR A C 1
ATOM 2117 O O . THR A 1 269 ? -3.056 10.343 5.009 1.00 53.84 269 THR A O 1
ATOM 2120 N N . PHE A 1 270 ? -1.022 10.998 5.712 1.00 42.19 270 PHE A N 1
ATOM 2121 C CA . PHE A 1 270 ? -1.024 10.181 6.942 1.00 42.19 270 PHE A CA 1
ATOM 2122 C C . PHE A 1 270 ? -2.234 10.496 7.847 1.00 42.19 270 PHE A C 1
ATOM 2124 O O . PHE A 1 270 ? -2.608 9.711 8.713 1.00 42.19 270 PHE A O 1
ATOM 2131 N N . THR A 1 271 ? -2.871 11.643 7.606 1.00 39.69 271 THR A N 1
ATOM 2132 C CA . THR A 1 271 ? -3.960 12.245 8.361 1.00 39.69 271 THR A CA 1
ATOM 2133 C C . THR A 1 271 ? -5.090 12.697 7.428 1.00 39.69 271 THR A C 1
ATOM 2135 O O . THR A 1 271 ? -5.295 13.879 7.165 1.00 39.69 271 THR A O 1
ATOM 2138 N N . GLY A 1 272 ? -5.862 11.735 6.920 1.00 36.50 272 GLY A N 1
ATOM 2139 C CA . GLY A 1 272 ? -7.219 11.967 6.398 1.00 36.50 272 GLY A CA 1
ATOM 2140 C C . GLY A 1 272 ? -8.310 11.844 7.473 1.00 36.50 272 GLY A C 1
ATOM 2141 O O . GLY A 1 272 ? -9.497 11.907 7.157 1.00 36.50 272 GLY A O 1
ATOM 2142 N N . ILE A 1 273 ? -7.907 11.638 8.729 1.00 37.00 273 ILE A N 1
ATOM 2143 C CA . ILE A 1 273 ? -8.769 11.533 9.904 1.00 37.00 273 ILE A CA 1
ATOM 2144 C C . ILE A 1 273 ? -8.902 12.945 10.476 1.00 37.00 273 ILE A C 1
ATOM 2146 O O . ILE A 1 273 ? -8.034 13.428 11.200 1.00 37.00 273 ILE A O 1
ATOM 2150 N N . SER A 1 274 ? -9.971 13.646 10.103 1.00 29.86 274 SER A N 1
ATOM 2151 C CA . SER A 1 274 ? -10.380 14.837 10.842 1.00 29.86 274 SER A CA 1
ATOM 2152 C C . SER A 1 274 ? -10.992 14.358 12.154 1.00 29.86 274 SER A C 1
ATOM 2154 O O . SER A 1 274 ? -12.165 13.991 12.208 1.00 29.86 274 SER A O 1
ATOM 2156 N N . TRP A 1 275 ? -10.178 14.313 13.205 1.00 34.25 275 TRP A N 1
ATOM 2157 C CA . TRP A 1 275 ? -10.675 14.205 14.566 1.00 34.25 275 TRP A CA 1
ATOM 2158 C C . TRP A 1 275 ? -11.343 15.533 14.931 1.00 34.25 275 TRP A C 1
ATOM 2160 O O . TRP A 1 275 ? -10.721 16.438 15.485 1.00 34.25 275 TRP A O 1
ATOM 2170 N N . ALA A 1 276 ? -12.620 15.689 14.603 1.00 30.78 276 ALA A N 1
ATOM 2171 C CA . ALA A 1 276 ? -13.449 16.629 15.342 1.00 30.78 276 ALA A CA 1
ATOM 2172 C C . ALA A 1 276 ? -13.705 15.987 16.713 1.00 30.78 276 ALA A C 1
ATOM 2174 O O . ALA A 1 276 ? -14.703 15.295 16.876 1.00 30.78 276 ALA A O 1
ATOM 2175 N N . TYR A 1 277 ? -12.750 16.107 17.643 1.00 38.97 277 TYR A N 1
ATOM 2176 C CA . TYR A 1 277 ? -12.831 15.515 18.982 1.00 38.97 277 TYR A CA 1
ATOM 2177 C C . TYR A 1 277 ? -14.064 16.049 19.729 1.00 38.97 277 TYR A C 1
ATOM 2179 O O . TYR A 1 277 ? -14.096 17.245 20.023 1.00 38.97 277 TYR A O 1
ATOM 2187 N N . PRO A 1 278 ? -15.053 15.212 20.092 1.00 40.84 278 PRO A N 1
ATOM 2188 C CA . PRO A 1 278 ? -15.989 15.542 21.154 1.00 40.84 278 PRO A CA 1
ATOM 2189 C C . PRO A 1 278 ? -15.424 15.004 22.477 1.00 40.84 278 PRO A C 1
ATOM 2191 O O . PRO A 1 278 ? -15.169 13.806 22.582 1.00 40.84 278 PRO A O 1
ATOM 2194 N N . ASP A 1 279 ? -15.228 15.920 23.427 1.00 53.97 279 ASP A N 1
ATOM 2195 C CA . ASP A 1 279 ? -14.858 15.782 24.845 1.00 53.97 279 ASP A CA 1
ATOM 2196 C C . ASP A 1 279 ? -13.687 14.840 25.202 1.00 53.97 279 ASP A C 1
ATOM 2198 O O . ASP A 1 279 ? -13.672 13.643 24.919 1.00 53.97 279 ASP A O 1
ATOM 2202 N N . ALA A 1 280 ? -12.672 15.402 25.870 1.00 66.06 280 ALA A N 1
ATOM 2203 C CA . ALA A 1 280 ? -11.542 14.643 26.407 1.00 66.06 280 ALA A CA 1
ATOM 2204 C C . ALA A 1 280 ? -12.032 13.524 27.340 1.00 66.06 280 ALA A C 1
ATOM 2206 O O . ALA A 1 280 ? -12.959 13.739 28.120 1.00 66.06 280 ALA A O 1
ATOM 2207 N N . ILE A 1 281 ? -11.379 12.356 27.304 1.00 74.31 281 ILE A N 1
ATOM 2208 C CA . ILE A 1 281 ? -11.699 11.286 28.253 1.00 74.31 281 ILE A CA 1
ATOM 2209 C C . ILE A 1 281 ? -11.159 11.704 29.619 1.00 74.31 281 ILE A C 1
ATOM 2211 O O . ILE A 1 281 ? -9.950 11.881 29.791 1.00 74.31 281 ILE A O 1
ATOM 2215 N N . VAL A 1 282 ? -12.061 11.897 30.570 1.00 85.25 282 VAL A N 1
ATOM 2216 C CA . VAL A 1 282 ? -11.757 12.388 31.915 1.00 85.25 282 VAL A CA 1
ATOM 2217 C C . VAL A 1 282 ? -12.277 11.432 32.979 1.00 85.25 282 VAL A C 1
ATOM 2219 O O . VAL A 1 282 ? -13.097 10.553 32.713 1.00 85.25 282 VAL A O 1
ATOM 2222 N N . GLU A 1 283 ? -11.801 11.630 34.205 1.00 86.19 283 GLU A N 1
ATOM 2223 C CA . GLU A 1 283 ? -12.269 10.901 35.381 1.00 86.19 283 GLU A CA 1
ATOM 2224 C C . GLU A 1 283 ? -13.798 10.955 35.508 1.00 86.19 283 GLU A C 1
ATOM 2226 O O . GLU A 1 283 ? -14.415 12.010 35.352 1.00 86.19 283 GLU A O 1
ATOM 2231 N N . GLY A 1 284 ? -14.406 9.795 35.757 1.00 77.62 284 GLY A N 1
ATOM 2232 C CA . GLY A 1 284 ? -15.857 9.609 35.785 1.00 77.62 284 GLY A CA 1
ATOM 2233 C C . GLY A 1 284 ? -16.488 9.247 34.435 1.00 77.62 284 GLY A C 1
ATOM 2234 O O . GLY A 1 284 ? -17.667 8.905 34.400 1.00 77.62 284 GLY A O 1
ATOM 2235 N N . ASN A 1 285 ? -15.748 9.284 33.320 1.00 81.25 285 ASN A N 1
ATOM 2236 C CA . ASN A 1 285 ? -16.201 8.667 32.070 1.00 81.25 285 ASN A CA 1
ATOM 2237 C C . ASN A 1 285 ? -16.130 7.138 32.170 1.00 81.25 285 ASN A C 1
ATOM 2239 O O . ASN A 1 285 ? -15.271 6.597 32.858 1.00 81.25 285 ASN A O 1
ATOM 2243 N N . SER A 1 286 ? -16.993 6.429 31.450 1.00 66.50 286 SER A N 1
ATOM 2244 C CA . SER A 1 286 ? -16.988 4.966 31.398 1.00 66.50 286 SER A CA 1
ATOM 2245 C C . SER A 1 286 ? -17.364 4.447 30.010 1.00 66.50 286 SER A C 1
ATOM 2247 O O . SER A 1 286 ? -17.788 5.200 29.127 1.00 66.50 286 SER A O 1
ATOM 2249 N N . GLY A 1 287 ? -17.168 3.150 29.793 1.00 46.78 287 GLY A N 1
ATOM 2250 C CA . GLY A 1 287 ? -17.446 2.453 28.544 1.00 46.78 287 GLY A CA 1
ATOM 2251 C C . GLY A 1 287 ? -16.190 2.115 27.740 1.00 46.78 287 GLY A C 1
ATOM 2252 O O . GLY A 1 287 ? -15.052 2.352 28.141 1.00 46.78 287 GLY A O 1
ATOM 2253 N N . GLN A 1 288 ? -16.395 1.548 26.552 1.00 44.81 288 GLN A N 1
ATOM 2254 C CA . GLN A 1 288 ? -15.327 0.885 25.798 1.00 44.81 288 GLN A CA 1
ATOM 2255 C C . GLN A 1 288 ? -14.161 1.808 25.383 1.00 44.81 288 GLN A C 1
ATOM 2257 O O . GLN A 1 288 ? -13.039 1.327 25.224 1.00 44.81 288 GLN A O 1
ATOM 2262 N N . LYS A 1 289 ? -14.381 3.130 25.261 1.00 50.47 289 LYS A N 1
ATOM 2263 C CA . LYS A 1 289 ? -13.295 4.110 25.039 1.00 50.47 289 LYS A CA 1
ATOM 2264 C C . LYS A 1 289 ? -12.276 4.092 26.183 1.00 50.47 289 LYS A C 1
ATOM 2266 O O . LYS A 1 289 ? -11.072 4.134 25.939 1.00 50.47 289 LYS A O 1
ATOM 2271 N N . VAL A 1 290 ? -12.763 3.991 27.419 1.00 64.38 290 VAL A N 1
ATOM 2272 C CA . VAL A 1 290 ? -11.927 3.912 28.618 1.00 64.38 290 VAL A CA 1
ATOM 2273 C C . VAL A 1 290 ? -11.273 2.539 28.729 1.00 64.38 290 VAL A C 1
ATOM 2275 O O . VAL A 1 290 ? -10.075 2.474 28.987 1.00 64.38 290 VAL A O 1
ATOM 2278 N N . SER A 1 291 ? -12.000 1.453 28.440 1.00 51.75 291 SER A N 1
ATOM 2279 C CA . SER A 1 291 ? -11.410 0.104 28.412 1.00 51.75 291 SER A CA 1
ATOM 2280 C C . SER A 1 291 ? -10.219 0.038 27.452 1.00 51.75 291 SER A C 1
ATOM 2282 O O . SER A 1 291 ? -9.193 -0.564 27.752 1.00 51.75 291 SER A O 1
ATOM 2284 N N . HIS A 1 292 ? -10.326 0.688 26.291 1.00 51.16 292 HIS A N 1
ATOM 2285 C CA . HIS A 1 292 ? -9.260 0.687 25.296 1.00 51.16 292 HIS A CA 1
ATOM 2286 C C . HIS A 1 292 ? -8.047 1.524 25.727 1.00 51.16 292 HIS A C 1
ATOM 2288 O O . HIS A 1 292 ? -6.907 1.093 25.558 1.00 51.16 292 HIS A O 1
ATOM 2294 N N . LEU A 1 293 ? -8.285 2.685 26.341 1.00 65.00 293 LEU A N 1
ATOM 2295 C CA . LEU A 1 293 ? -7.240 3.489 26.975 1.00 65.00 293 LEU A CA 1
ATOM 2296 C C . LEU A 1 293 ? -6.488 2.693 28.051 1.00 65.00 293 LEU A C 1
ATOM 2298 O O . LEU A 1 293 ? -5.260 2.625 28.022 1.00 65.00 293 LEU A O 1
ATOM 2302 N N . GLN A 1 294 ? -7.228 2.071 28.972 1.00 69.50 294 GLN A N 1
ATOM 2303 C CA . GLN A 1 294 ? -6.675 1.245 30.045 1.00 69.50 294 GLN A CA 1
ATOM 2304 C C . GLN A 1 294 ? -5.888 0.067 29.483 1.00 69.50 294 GLN A C 1
ATOM 2306 O O . GLN A 1 294 ? -4.804 -0.221 29.974 1.00 69.50 294 GLN A O 1
ATOM 2311 N N . TYR A 1 295 ? -6.378 -0.576 28.421 1.00 50.88 295 TYR A N 1
ATOM 2312 C CA . TYR A 1 295 ? -5.658 -1.656 27.757 1.00 50.88 295 TYR A CA 1
ATOM 2313 C C . TYR A 1 295 ? -4.316 -1.178 27.184 1.00 50.88 295 TYR A C 1
ATOM 2315 O O . TYR A 1 295 ? -3.284 -1.770 27.501 1.00 50.88 295 TYR A O 1
ATOM 2323 N N . MET A 1 296 ? -4.293 -0.084 26.413 1.00 60.66 296 MET A N 1
ATOM 2324 C CA . MET A 1 296 ? -3.043 0.458 25.859 1.00 60.66 296 MET A CA 1
ATOM 2325 C C . MET A 1 296 ? -2.047 0.830 26.965 1.00 60.66 296 MET A C 1
ATOM 2327 O O . MET A 1 296 ? -0.876 0.460 26.888 1.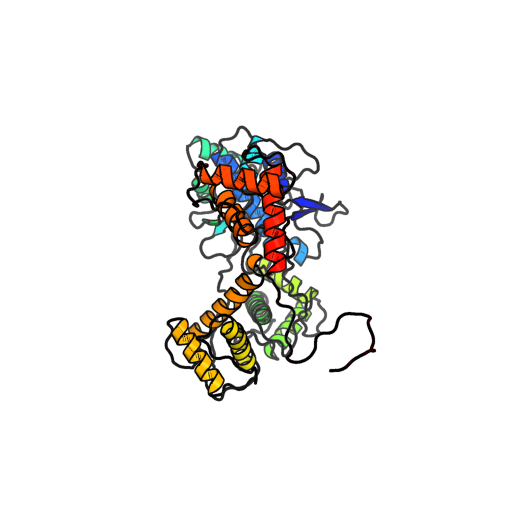00 60.66 296 MET A O 1
ATOM 2331 N N . LEU A 1 297 ? -2.512 1.496 28.024 1.00 74.12 297 LEU A N 1
ATOM 2332 C CA . LEU A 1 297 ? -1.686 1.843 29.183 1.00 74.12 297 LEU A CA 1
ATOM 2333 C C . LEU A 1 297 ? -1.219 0.605 29.963 1.00 74.12 297 LEU A C 1
ATOM 2335 O O . LEU A 1 297 ? -0.066 0.560 30.383 1.00 74.12 297 LEU A O 1
ATOM 2339 N N . SER A 1 298 ? -2.057 -0.427 30.097 1.00 65.44 298 SER A N 1
ATOM 2340 C CA . SER A 1 298 ? -1.693 -1.689 30.754 1.00 65.44 298 SER A CA 1
ATOM 2341 C C . SER A 1 298 ? -0.586 -2.417 29.993 1.00 65.44 298 SER A C 1
ATOM 2343 O O . SER A 1 298 ? 0.351 -2.919 30.608 1.00 65.44 298 SER A O 1
ATOM 2345 N N . VAL A 1 299 ? -0.618 -2.410 28.658 1.00 47.88 299 VAL A N 1
ATOM 2346 C CA . VAL A 1 299 ? 0.455 -2.980 27.836 1.00 47.88 299 VAL A CA 1
ATOM 2347 C C . VAL A 1 299 ? 1.721 -2.145 27.987 1.00 47.88 299 VAL A C 1
ATOM 2349 O O . VAL A 1 299 ? 2.783 -2.697 28.252 1.00 47.88 299 VAL A O 1
ATOM 2352 N N . LEU A 1 300 ? 1.617 -0.819 27.901 1.00 65.44 300 LEU A N 1
ATOM 2353 C CA . LEU A 1 300 ? 2.755 0.082 28.080 1.00 65.44 300 LEU A CA 1
ATOM 2354 C C . LEU A 1 300 ? 3.412 -0.043 29.461 1.00 65.44 300 LEU A C 1
ATOM 2356 O O . LEU A 1 300 ? 4.638 0.003 29.544 1.00 65.44 300 LEU A O 1
ATOM 2360 N N . SER A 1 301 ? 2.629 -0.274 30.518 1.00 71.81 301 SER A N 1
ATOM 2361 C CA . SER A 1 301 ? 3.134 -0.484 31.883 1.00 71.81 301 SER A CA 1
ATOM 2362 C C . SER A 1 301 ? 4.073 -1.687 32.011 1.00 71.81 301 SER A C 1
ATOM 2364 O O . SER A 1 301 ? 4.956 -1.693 32.865 1.00 71.81 301 SER A O 1
ATOM 2366 N N . GLN A 1 302 ? 3.953 -2.683 31.125 1.00 57.97 302 GLN A N 1
ATOM 2367 C CA . GLN A 1 302 ? 4.841 -3.851 31.122 1.00 57.97 302 GLN A CA 1
ATOM 2368 C C . GLN A 1 302 ? 6.246 -3.519 30.601 1.00 57.97 302 GLN A C 1
ATOM 2370 O O . GLN A 1 302 ? 7.211 -4.184 30.968 1.00 57.97 302 GLN A O 1
ATOM 2375 N N . PHE A 1 303 ? 6.368 -2.498 29.750 1.00 63.62 303 PHE A N 1
ATOM 2376 C CA . PHE A 1 303 ? 7.633 -2.106 29.115 1.00 63.62 303 PHE A CA 1
ATOM 2377 C C . PHE A 1 303 ? 8.210 -0.817 29.693 1.00 63.62 303 PHE A C 1
ATOM 2379 O O . PHE A 1 303 ? 9.394 -0.534 29.519 1.00 63.62 303 PHE A O 1
ATOM 2386 N N . ASN A 1 304 ? 7.385 -0.037 30.386 1.00 72.69 304 ASN A N 1
ATOM 2387 C CA . ASN A 1 304 ? 7.784 1.186 31.048 1.00 72.69 304 ASN A CA 1
ATOM 2388 C C . ASN A 1 304 ? 7.304 1.172 32.509 1.00 72.69 304 ASN A C 1
ATOM 2390 O O . ASN A 1 304 ? 6.137 1.472 32.767 1.00 72.69 304 ASN A O 1
ATOM 2394 N N . PRO A 1 305 ? 8.205 0.907 33.474 1.00 79.12 305 PRO A N 1
ATOM 2395 C CA . PRO A 1 305 ? 7.846 0.804 34.887 1.00 79.12 305 PRO A CA 1
ATOM 2396 C C . PRO A 1 305 ? 7.386 2.134 35.506 1.00 79.12 305 PRO A C 1
ATOM 2398 O O . PRO A 1 305 ? 6.911 2.143 36.638 1.00 79.12 305 PRO A O 1
ATOM 2401 N N . GLN A 1 306 ? 7.526 3.266 34.800 1.00 84.06 306 GLN A N 1
ATOM 2402 C CA . GLN A 1 306 ? 6.999 4.557 35.253 1.00 84.06 306 GLN A CA 1
ATOM 2403 C C . GLN A 1 306 ? 5.485 4.685 35.055 1.00 84.06 306 GLN A C 1
ATOM 2405 O O . GLN A 1 306 ? 4.868 5.536 35.693 1.00 84.06 306 GLN A O 1
ATOM 2410 N N . ILE A 1 307 ? 4.887 3.863 34.187 1.00 86.56 307 ILE A N 1
ATOM 2411 C CA . ILE A 1 307 ? 3.442 3.817 33.966 1.00 86.56 307 ILE A CA 1
ATOM 2412 C C . ILE A 1 307 ? 2.867 2.760 34.920 1.00 86.56 307 ILE A C 1
ATOM 2414 O O . ILE A 1 307 ? 3.208 1.587 34.786 1.00 86.56 307 ILE A O 1
ATOM 2418 N N . PRO A 1 308 ? 2.008 3.136 35.884 1.00 86.00 308 PRO A N 1
ATOM 2419 C CA . PRO A 1 308 ? 1.358 2.186 36.775 1.00 86.00 308 PRO A CA 1
ATOM 2420 C C . PRO A 1 308 ? 0.542 1.140 36.001 1.00 86.00 308 PRO A C 1
ATOM 2422 O O . PRO A 1 308 ? -0.184 1.519 35.070 1.00 86.00 308 PRO A O 1
ATOM 2425 N N . PRO A 1 309 ? 0.611 -0.147 36.392 1.00 74.25 309 PRO A N 1
ATOM 2426 C CA . PRO A 1 309 ? -0.236 -1.183 35.822 1.00 74.25 309 PRO A CA 1
ATOM 2427 C C . PRO A 1 309 ? -1.705 -0.915 36.148 1.00 74.25 309 PRO A C 1
ATOM 2429 O O . PRO A 1 309 ? -2.037 -0.373 37.204 1.00 74.25 309 PRO A O 1
ATOM 2432 N N . LEU A 1 310 ? -2.580 -1.304 35.225 1.00 69.69 310 LEU A N 1
ATOM 2433 C CA . LEU A 1 310 ? -4.017 -1.080 35.314 1.00 69.69 310 LEU A CA 1
ATOM 2434 C C . LEU A 1 310 ? -4.789 -2.360 35.035 1.00 69.69 310 LEU A C 1
ATOM 2436 O O . LEU A 1 310 ? -4.422 -3.137 34.150 1.00 69.69 310 LEU A O 1
ATOM 2440 N N . GLU A 1 311 ? -5.906 -2.511 35.735 1.00 67.31 311 GLU A N 1
ATOM 2441 C CA . GLU A 1 311 ? -6.968 -3.418 35.325 1.00 67.31 311 GLU A CA 1
ATOM 2442 C C . GLU A 1 311 ? -7.854 -2.736 34.278 1.00 67.31 311 GLU A C 1
ATOM 2444 O O . GLU A 1 311 ? -8.122 -1.535 34.339 1.00 67.31 311 GLU A O 1
ATOM 2449 N N . VAL A 1 312 ? -8.307 -3.507 33.291 1.00 53.16 312 VAL A N 1
ATOM 2450 C CA . VAL A 1 312 ? -9.172 -3.005 32.219 1.00 53.16 312 VAL A CA 1
ATOM 2451 C C . VAL A 1 312 ? -10.629 -3.128 32.666 1.00 53.16 312 VAL A C 1
ATOM 2453 O O . VAL A 1 312 ? -11.312 -4.092 32.326 1.00 53.16 312 VAL A O 1
ATOM 2456 N N . SER A 1 313 ? -11.088 -2.168 33.469 1.00 62.91 313 SER A N 1
ATOM 2457 C CA . SER A 1 313 ? -12.450 -2.126 34.023 1.00 62.91 313 SER A CA 1
ATOM 2458 C C . SER A 1 313 ? -13.472 -1.490 33.074 1.00 62.91 313 SER A C 1
ATOM 2460 O O . SER A 1 313 ? -14.648 -1.838 33.097 1.00 62.91 313 SER A O 1
ATOM 2462 N N . GLY A 1 314 ? -13.029 -0.575 32.209 1.00 49.03 314 GLY A N 1
ATOM 2463 C CA . GLY A 1 314 ? -13.899 0.287 31.410 1.00 49.03 314 GLY A CA 1
ATOM 2464 C C . GLY A 1 314 ? -14.432 1.519 32.132 1.00 49.03 314 GLY A C 1
ATOM 2465 O O . GLY A 1 314 ? -15.165 2.282 31.512 1.00 49.03 314 GLY A O 1
ATOM 2466 N N . ASP A 1 315 ? -14.027 1.757 33.378 1.00 73.31 315 ASP A N 1
ATOM 2467 C CA . ASP A 1 315 ? -14.390 2.940 34.159 1.00 73.31 315 ASP A CA 1
ATOM 2468 C C . ASP A 1 315 ? -13.163 3.824 34.386 1.00 73.31 315 ASP A C 1
ATOM 2470 O O . ASP A 1 315 ? -12.121 3.344 34.830 1.00 73.31 315 ASP A O 1
ATOM 2474 N N . PHE A 1 316 ? -13.256 5.121 34.076 1.00 82.44 316 PHE A N 1
ATOM 2475 C CA . PHE A 1 316 ? -12.124 6.040 34.191 1.00 82.44 316 PHE A CA 1
ATOM 2476 C C . PHE A 1 316 ? -12.062 6.521 35.632 1.00 82.44 316 PHE A C 1
ATOM 2478 O O . PHE A 1 316 ? -12.530 7.603 35.990 1.00 82.44 316 PHE A O 1
ATOM 2485 N N . ASP A 1 317 ? -11.510 5.657 36.461 1.00 89.06 317 ASP A N 1
ATOM 2486 C CA . ASP A 1 317 ? -11.287 5.860 37.878 1.00 89.06 317 ASP A CA 1
ATOM 2487 C C . ASP A 1 317 ? -9.972 6.611 38.162 1.00 89.06 317 ASP A C 1
ATOM 2489 O O . ASP A 1 317 ? -9.201 6.983 37.266 1.00 89.06 317 ASP A O 1
ATOM 2493 N N . ALA A 1 318 ? -9.699 6.831 39.448 1.00 94.38 318 ALA A N 1
ATOM 2494 C CA . ALA A 1 318 ? -8.477 7.485 39.901 1.00 94.38 318 ALA A CA 1
ATOM 2495 C C . ALA A 1 318 ? -7.208 6.718 39.482 1.00 94.38 318 ALA A C 1
ATOM 2497 O O . ALA A 1 318 ? -6.174 7.337 39.222 1.00 94.38 318 ALA A O 1
ATOM 2498 N N . ALA A 1 319 ? -7.271 5.384 39.378 1.00 90.19 319 ALA A N 1
ATOM 2499 C CA . ALA A 1 319 ? -6.147 4.573 38.914 1.00 90.19 319 ALA A CA 1
ATOM 2500 C C . ALA A 1 319 ? -5.837 4.874 37.441 1.00 90.19 319 ALA A C 1
ATOM 2502 O O . ALA A 1 319 ? -4.693 5.180 37.093 1.00 90.19 319 ALA A O 1
ATOM 2503 N N . THR A 1 320 ? -6.870 4.898 36.599 1.00 91.56 320 THR A N 1
ATOM 2504 C CA . THR A 1 320 ? -6.782 5.244 35.176 1.00 91.56 320 THR A CA 1
ATOM 2505 C C . THR A 1 320 ? -6.228 6.651 34.987 1.00 91.56 320 THR A C 1
ATOM 2507 O O . THR A 1 320 ? -5.285 6.843 34.218 1.00 91.56 320 THR A O 1
ATOM 2510 N N . LYS A 1 321 ? -6.726 7.626 35.758 1.00 95.56 321 LYS A N 1
ATOM 2511 C CA . LYS A 1 321 ? -6.214 9.004 35.751 1.00 95.56 321 LYS A CA 1
ATOM 2512 C C . LYS A 1 321 ? -4.736 9.082 36.115 1.00 95.56 321 LYS A C 1
ATOM 2514 O O . LYS A 1 321 ? -3.973 9.756 35.428 1.00 95.56 321 LYS A O 1
ATOM 2519 N N . ASN A 1 322 ? -4.320 8.379 37.166 1.00 95.50 322 ASN A N 1
ATOM 2520 C CA . ASN A 1 322 ? -2.924 8.360 37.596 1.00 95.50 322 ASN A CA 1
ATOM 2521 C C . ASN A 1 322 ? -2.014 7.736 36.535 1.00 95.50 322 ASN A C 1
ATOM 2523 O O . ASN A 1 322 ? -0.932 8.257 36.282 1.00 95.50 322 ASN A O 1
ATOM 2527 N N . SER A 1 323 ? -2.458 6.669 35.868 1.00 93.62 323 SER A N 1
ATOM 2528 C CA . SER A 1 323 ? -1.691 6.060 34.779 1.00 93.62 323 SER A CA 1
ATOM 2529 C C . SER A 1 323 ? -1.573 6.984 33.563 1.00 93.62 323 SER A C 1
ATOM 2531 O O . SER A 1 323 ? -0.490 7.111 32.989 1.00 93.62 323 SER A O 1
ATOM 2533 N N . VAL A 1 324 ? -2.639 7.723 33.231 1.00 95.31 324 VAL A N 1
ATOM 2534 C CA . VAL A 1 324 ? -2.610 8.776 32.203 1.00 95.31 324 VAL A CA 1
ATOM 2535 C C . VAL A 1 324 ? -1.624 9.884 32.567 1.00 95.31 324 VAL A C 1
ATOM 2537 O O . VAL A 1 324 ? -0.820 10.265 31.721 1.00 95.31 324 VAL A O 1
ATOM 2540 N N . ILE A 1 325 ? -1.641 10.382 33.807 1.00 96.75 325 ILE A N 1
ATOM 2541 C CA . ILE A 1 325 ? -0.699 11.412 34.278 1.00 96.75 325 ILE A CA 1
ATOM 2542 C C . ILE A 1 325 ? 0.741 10.904 34.191 1.00 96.75 325 ILE A C 1
ATOM 2544 O O . ILE A 1 325 ? 1.611 11.600 33.669 1.00 96.75 325 ILE A O 1
ATOM 2548 N N . SER A 1 326 ? 1.000 9.679 34.650 1.00 95.75 326 SER A N 1
ATOM 2549 C CA . SER A 1 326 ? 2.328 9.067 34.569 1.00 95.75 326 SER A CA 1
ATOM 2550 C C . SER A 1 326 ? 2.804 8.911 33.128 1.00 95.75 326 SER A C 1
ATOM 2552 O O . SER A 1 326 ? 3.966 9.194 32.830 1.00 95.75 326 SER A O 1
ATOM 2554 N N . PHE A 1 327 ? 1.909 8.523 32.216 1.00 95.31 327 PHE A N 1
ATOM 2555 C CA . PHE A 1 327 ? 2.215 8.492 30.793 1.00 95.31 327 PHE A CA 1
ATOM 2556 C C . PHE A 1 327 ? 2.502 9.895 30.244 1.00 95.31 327 PHE A C 1
ATOM 2558 O O . PHE A 1 327 ? 3.498 10.079 29.551 1.00 95.31 327 PHE A O 1
ATOM 2565 N N . GLN A 1 328 ? 1.661 10.889 30.554 1.00 96.00 328 GLN A N 1
ATOM 2566 C CA . GLN A 1 328 ? 1.840 12.275 30.110 1.00 96.00 328 GLN A CA 1
ATOM 2567 C C . GLN A 1 328 ? 3.198 12.814 30.557 1.00 96.00 328 GLN A C 1
ATOM 2569 O O . GLN A 1 328 ? 3.942 13.332 29.731 1.00 96.00 328 GLN A O 1
ATOM 2574 N N . ARG A 1 329 ? 3.565 12.596 31.823 1.00 95.44 329 ARG A N 1
ATOM 2575 C CA . ARG A 1 329 ? 4.881 12.954 32.358 1.00 95.44 329 ARG A CA 1
ATOM 2576 C C . ARG A 1 329 ? 6.012 12.289 31.578 1.00 95.44 329 ARG A C 1
ATOM 2578 O O . ARG A 1 329 ? 6.951 12.966 31.170 1.00 95.44 329 ARG A O 1
ATOM 2585 N N . TRP A 1 330 ? 5.919 10.979 31.353 1.00 92.50 330 TRP A N 1
ATOM 2586 C CA . TRP A 1 330 ? 6.926 10.234 30.594 1.00 92.50 330 TRP A CA 1
ATOM 2587 C C . TRP A 1 330 ? 7.059 10.737 29.149 1.00 92.50 330 TRP A C 1
ATOM 2589 O O . TRP A 1 330 ? 8.168 10.878 28.639 1.00 92.50 330 TRP A O 1
ATOM 2599 N N . ALA A 1 331 ? 5.937 11.059 28.509 1.00 86.75 331 ALA A N 1
ATOM 2600 C CA . ALA A 1 331 ? 5.878 11.558 27.140 1.00 86.75 331 ALA A CA 1
ATOM 2601 C C . ALA A 1 331 ? 6.166 13.070 27.016 1.00 86.75 331 ALA A C 1
ATOM 2603 O O . ALA A 1 331 ? 6.094 13.609 25.912 1.00 86.75 331 ALA A O 1
ATOM 2604 N N . GLY A 1 332 ? 6.468 13.770 28.119 1.00 93.25 332 GLY A N 1
ATOM 2605 C CA . GLY A 1 332 ? 6.713 15.217 28.125 1.00 93.25 332 GLY A CA 1
ATOM 2606 C C . GLY A 1 332 ? 5.476 16.066 27.800 1.00 93.25 332 GLY A C 1
ATOM 2607 O O . GLY A 1 332 ? 5.601 17.172 27.276 1.00 93.25 332 GLY A O 1
ATOM 2608 N N . LEU A 1 333 ? 4.279 15.546 28.071 1.00 92.25 333 LEU A N 1
ATOM 2609 C CA . LEU A 1 333 ? 2.993 16.207 27.855 1.00 92.25 333 LEU A CA 1
ATOM 2610 C C . LEU A 1 333 ? 2.490 16.904 29.132 1.00 92.25 333 LEU A C 1
ATOM 2612 O O . LEU A 1 333 ? 2.875 16.516 30.235 1.00 92.25 333 LEU A O 1
ATOM 2616 N N . PRO A 1 334 ? 1.573 17.888 29.016 1.00 93.25 334 PRO A N 1
ATOM 2617 C CA . PRO A 1 334 ? 0.893 18.459 30.175 1.00 93.25 334 PRO A CA 1
ATOM 2618 C C . PRO A 1 334 ? 0.178 17.384 31.008 1.00 93.25 334 PRO A C 1
ATOM 2620 O O . PRO A 1 334 ? -0.653 16.644 30.485 1.00 93.25 334 PRO A O 1
ATOM 2623 N N . GLU A 1 335 ? 0.479 17.332 32.307 1.00 95.19 335 GLU A N 1
ATOM 2624 C CA . GLU A 1 335 ? -0.003 16.333 33.277 1.00 95.19 335 GLU A CA 1
ATOM 2625 C C . GLU A 1 335 ? -1.450 16.594 33.738 1.00 95.19 335 GLU A C 1
ATOM 2627 O O . GLU A 1 335 ? -1.745 16.742 34.923 1.00 95.19 335 GLU A O 1
ATOM 2632 N N . THR A 1 336 ? -2.376 16.724 32.793 1.00 93.56 336 THR A N 1
ATOM 2633 C CA . THR A 1 336 ? -3.774 17.082 33.076 1.00 93.56 336 THR A CA 1
ATOM 2634 C C . THR A 1 336 ? -4.597 15.914 33.617 1.00 93.56 336 THR A C 1
ATOM 2636 O O . THR A 1 336 ? -5.665 16.131 34.189 1.00 93.56 336 THR A O 1
ATOM 2639 N N . GLY A 1 337 ? -4.159 14.672 33.385 1.00 89.00 337 GLY A N 1
ATOM 2640 C CA . GLY A 1 337 ? -4.949 13.463 33.639 1.00 89.00 337 GLY A CA 1
ATOM 2641 C C . GLY A 1 337 ? -6.186 13.321 32.750 1.00 89.00 337 GLY A C 1
ATOM 2642 O O . GLY A 1 337 ? -6.931 12.356 32.897 1.00 89.00 337 GLY A O 1
ATOM 2643 N N . ALA A 1 338 ? -6.397 14.259 31.825 1.00 86.94 338 ALA A N 1
ATOM 2644 C CA . ALA A 1 338 ? -7.418 14.206 30.796 1.00 86.94 338 ALA A CA 1
ATOM 2645 C C . ALA A 1 338 ? -6.789 13.701 29.498 1.00 86.94 338 ALA A C 1
ATOM 2647 O O . ALA A 1 338 ? -5.759 14.212 29.051 1.00 86.94 338 ALA A O 1
ATOM 2648 N N . VAL A 1 339 ? -7.431 12.734 28.855 1.00 78.69 339 VAL A N 1
ATOM 2649 C CA . VAL A 1 339 ? -6.974 12.208 27.572 1.00 78.69 339 VAL A CA 1
ATOM 2650 C C . VAL A 1 339 ? -7.674 12.957 26.451 1.00 78.69 339 VAL A C 1
ATOM 2652 O O . VAL A 1 339 ? -8.724 12.559 25.949 1.00 78.69 339 VAL A O 1
ATOM 2655 N N . GLY A 1 340 ? -7.081 14.094 26.095 1.00 70.06 340 GLY A N 1
ATOM 2656 C CA . GLY A 1 340 ? -7.366 14.788 24.845 1.00 70.06 340 GLY A CA 1
ATOM 2657 C C . GLY A 1 340 ? -6.543 14.225 23.683 1.00 70.06 340 GLY A C 1
ATOM 2658 O O . GLY A 1 340 ? -5.739 13.309 23.852 1.00 70.06 340 GLY A O 1
ATOM 2659 N N . ALA A 1 341 ? -6.705 14.840 22.515 1.00 57.09 341 ALA A N 1
ATOM 2660 C CA . ALA A 1 341 ? -6.062 14.474 21.254 1.00 57.09 341 ALA A CA 1
ATOM 2661 C C . ALA A 1 341 ? -4.577 14.098 21.364 1.00 57.09 341 ALA A C 1
ATOM 2663 O O . ALA A 1 341 ? -4.177 12.970 21.096 1.00 57.09 341 ALA A O 1
ATOM 2664 N N . THR A 1 342 ? -3.767 15.048 21.832 1.00 71.31 342 THR A N 1
ATOM 2665 C CA . THR A 1 342 ? -2.311 14.912 21.911 1.00 71.31 342 THR A CA 1
ATOM 2666 C C . THR A 1 342 ? -1.889 13.774 22.836 1.00 71.31 342 THR A C 1
ATOM 2668 O O . THR A 1 342 ? -0.935 13.055 22.549 1.00 71.31 342 THR A O 1
ATOM 2671 N N . THR A 1 343 ? -2.601 13.595 23.952 1.00 82.06 343 THR A N 1
ATOM 2672 C CA . THR A 1 343 ? -2.329 12.509 24.898 1.00 82.06 343 THR A CA 1
ATOM 2673 C C . THR A 1 343 ? -2.713 11.159 24.307 1.00 82.06 343 THR A C 1
ATOM 2675 O O . THR A 1 343 ? -1.941 10.214 24.432 1.00 82.06 343 THR A O 1
ATOM 2678 N N . TRP A 1 344 ? -3.855 11.069 23.625 1.00 66.12 344 TRP A N 1
ATOM 2679 C CA . TRP A 1 344 ? -4.287 9.839 22.967 1.00 66.12 344 TRP A CA 1
ATOM 2680 C C . TRP A 1 344 ? -3.303 9.394 21.878 1.00 66.12 344 TRP A C 1
ATOM 2682 O O . TRP A 1 344 ? -2.863 8.246 21.889 1.00 66.12 344 TRP A O 1
ATOM 2692 N N . ASP A 1 345 ? -2.901 10.307 20.989 1.00 57.31 345 ASP A N 1
ATOM 2693 C CA . ASP A 1 345 ? -1.955 10.013 19.907 1.00 57.31 345 ASP A CA 1
ATOM 2694 C C . ASP A 1 345 ? -0.601 9.543 20.451 1.00 57.31 345 ASP A C 1
ATOM 2696 O O . ASP A 1 345 ? -0.012 8.591 19.940 1.00 57.31 345 ASP A O 1
ATOM 2700 N N . ALA A 1 346 ? -0.113 10.171 21.522 1.00 74.50 346 ALA A N 1
ATOM 2701 C CA . ALA A 1 346 ? 1.126 9.758 22.167 1.00 74.50 346 ALA A CA 1
ATOM 2702 C C . ALA A 1 346 ? 1.016 8.351 22.782 1.00 74.50 346 ALA A C 1
ATOM 2704 O O . ALA A 1 346 ? 1.906 7.527 22.560 1.00 74.50 346 ALA A O 1
ATOM 2705 N N . ILE A 1 347 ? -0.077 8.052 23.499 1.00 70.44 347 ILE A N 1
ATOM 2706 C CA . ILE A 1 347 ? -0.337 6.719 24.075 1.00 70.44 347 ILE A CA 1
ATOM 2707 C C . ILE A 1 347 ? -0.400 5.671 22.965 1.00 70.44 347 ILE A C 1
ATOM 2709 O O . ILE A 1 347 ? 0.274 4.644 23.046 1.00 70.44 347 ILE A O 1
ATOM 2713 N N . TYR A 1 348 ? -1.157 5.945 21.903 1.00 56.38 348 TYR A N 1
ATOM 2714 C CA . TYR A 1 348 ? -1.300 5.038 20.773 1.00 56.38 348 TYR A CA 1
ATOM 2715 C C . TYR A 1 348 ? 0.036 4.789 20.062 1.00 56.38 348 TYR A C 1
ATOM 2717 O O . TYR A 1 348 ? 0.385 3.639 19.812 1.00 56.38 348 TYR A O 1
ATOM 2725 N N . ASN A 1 349 ? 0.820 5.834 19.779 1.00 56.97 349 ASN A N 1
ATOM 2726 C CA . ASN A 1 349 ? 2.118 5.699 19.115 1.00 56.97 349 ASN A CA 1
ATOM 2727 C C . ASN A 1 349 ? 3.123 4.914 19.964 1.00 56.97 349 ASN A C 1
ATOM 2729 O O . ASN A 1 349 ? 3.857 4.084 19.430 1.00 56.97 349 ASN A O 1
ATOM 2733 N N . ALA A 1 350 ? 3.135 5.125 21.282 1.00 65.88 350 ALA A N 1
ATOM 2734 C CA . ALA A 1 350 ? 3.959 4.338 22.192 1.00 65.88 350 ALA A CA 1
ATOM 2735 C C . ALA A 1 350 ? 3.514 2.865 22.205 1.00 65.88 350 ALA A C 1
ATOM 2737 O O . ALA A 1 350 ? 4.348 1.966 22.099 1.00 65.88 350 ALA A O 1
ATOM 2738 N N . TYR A 1 351 ? 2.205 2.610 22.291 1.00 60.19 351 TYR A N 1
ATOM 2739 C CA . TYR A 1 351 ? 1.632 1.262 22.294 1.00 60.19 351 TYR A CA 1
ATOM 2740 C C . TYR A 1 351 ? 1.914 0.519 20.977 1.00 60.19 351 TYR A C 1
ATOM 2742 O O . TYR A 1 351 ? 2.401 -0.612 20.984 1.00 60.19 351 TYR A O 1
ATOM 2750 N N . ALA A 1 352 ? 1.687 1.172 19.835 1.00 47.03 352 ALA A N 1
ATOM 2751 C CA . ALA A 1 352 ? 2.004 0.642 18.512 1.00 47.03 352 ALA A CA 1
ATOM 2752 C C . ALA A 1 352 ? 3.520 0.446 18.329 1.00 47.03 352 ALA A C 1
ATOM 2754 O O . ALA A 1 352 ? 3.958 -0.533 17.724 1.00 47.03 352 ALA A O 1
ATOM 2755 N N . GLY A 1 353 ? 4.328 1.337 18.909 1.00 49.16 353 GLY A N 1
ATOM 2756 C CA . GLY A 1 353 ? 5.777 1.212 19.015 1.00 49.16 353 GLY A CA 1
ATOM 2757 C C . GLY A 1 353 ? 6.183 -0.075 19.729 1.00 49.16 353 GLY A C 1
ATOM 2758 O O . GLY A 1 353 ? 6.971 -0.835 19.176 1.00 49.16 353 GLY A O 1
ATOM 2759 N N . VAL A 1 354 ? 5.582 -0.383 20.881 1.00 46.47 354 VAL A N 1
ATOM 2760 C CA . VAL A 1 354 ? 5.772 -1.648 21.613 1.00 46.47 354 VAL A CA 1
ATOM 2761 C C . VAL A 1 354 ? 5.304 -2.852 20.791 1.00 46.47 354 VAL A C 1
ATOM 2763 O O . VAL A 1 354 ? 6.049 -3.812 20.649 1.00 46.47 354 VAL A O 1
ATOM 2766 N N . ALA A 1 355 ? 4.129 -2.810 20.160 1.00 38.72 355 ALA A N 1
ATOM 2767 C CA . ALA A 1 355 ? 3.669 -3.906 19.299 1.00 38.72 355 ALA A CA 1
ATOM 2768 C C . ALA A 1 355 ? 4.635 -4.168 18.127 1.00 38.72 355 ALA A C 1
ATOM 2770 O O . ALA A 1 355 ? 4.915 -5.317 17.788 1.00 38.72 355 ALA A O 1
ATOM 2771 N N . SER A 1 356 ? 5.200 -3.105 17.547 1.00 37.72 356 SER A N 1
ATOM 2772 C CA . SER A 1 356 ? 6.175 -3.206 16.461 1.00 37.72 356 SER A CA 1
ATOM 2773 C C . SER A 1 356 ? 7.575 -3.602 16.926 1.00 37.72 356 SER A C 1
ATOM 2775 O O . SER A 1 356 ? 8.261 -4.262 16.162 1.00 37.72 356 SER A O 1
ATOM 2777 N N . THR A 1 357 ? 8.009 -3.262 18.145 1.00 40.91 357 THR A N 1
ATOM 2778 C CA . THR A 1 357 ? 9.352 -3.587 18.667 1.00 40.91 357 THR A CA 1
ATOM 2779 C C . THR A 1 357 ? 9.405 -4.895 19.449 1.00 40.91 357 THR A C 1
ATOM 2781 O O . THR A 1 357 ? 10.437 -5.553 19.427 1.00 40.91 357 THR A O 1
ATOM 2784 N N . THR A 1 358 ? 8.321 -5.331 20.087 1.00 38.91 358 THR A N 1
ATOM 2785 C CA . THR A 1 358 ? 8.301 -6.558 20.900 1.00 38.91 358 THR A CA 1
ATOM 2786 C C . THR A 1 358 ? 7.953 -7.804 20.078 1.00 38.91 358 THR A C 1
ATOM 2788 O O . THR A 1 358 ? 8.449 -8.884 20.381 1.00 38.91 358 THR A O 1
ATOM 2791 N N . LEU A 1 359 ? 7.175 -7.677 18.994 1.00 37.41 359 LEU A N 1
ATOM 2792 C CA . LEU A 1 359 ? 6.842 -8.804 18.100 1.00 37.41 359 LEU A CA 1
ATOM 2793 C C . LEU A 1 359 ? 7.798 -8.955 16.901 1.00 37.41 359 LEU A C 1
ATOM 2795 O O . LEU A 1 359 ? 7.676 -9.920 16.154 1.00 37.41 359 LEU A O 1
ATOM 2799 N N . SER A 1 360 ? 8.750 -8.030 16.710 1.00 37.81 360 SER A N 1
ATOM 2800 C CA . SER A 1 360 ? 9.743 -8.086 15.617 1.00 37.81 360 SER A CA 1
ATOM 2801 C C . SER A 1 360 ? 11.201 -8.221 16.079 1.00 37.81 360 SER A C 1
ATOM 2803 O O . SER A 1 360 ? 12.087 -8.434 15.252 1.00 37.81 360 SER A O 1
ATOM 2805 N N . ARG A 1 361 ? 11.485 -8.131 17.388 1.00 40.38 361 ARG A N 1
ATOM 2806 C CA . ARG A 1 361 ? 12.837 -8.333 17.929 1.00 40.38 361 ARG A CA 1
ATOM 2807 C C . ARG A 1 361 ? 13.092 -9.812 18.206 1.00 40.38 361 ARG A C 1
ATOM 2809 O O . ARG A 1 361 ? 12.776 -10.322 19.278 1.00 40.38 361 ARG A O 1
ATOM 2816 N N . GLY A 1 362 ? 13.740 -10.475 17.249 1.00 36.00 362 GLY A N 1
ATOM 2817 C CA . GLY A 1 362 ? 14.223 -11.861 17.363 1.00 36.00 362 GLY A CA 1
ATOM 2818 C C . GLY A 1 362 ? 15.226 -12.111 18.501 1.00 36.00 362 GLY A C 1
ATOM 2819 O O . GLY A 1 362 ? 15.533 -13.257 18.805 1.00 36.00 362 GLY A O 1
ATOM 2820 N N . GLU A 1 363 ? 15.694 -11.064 19.183 1.00 37.84 363 GLU A N 1
ATOM 2821 C CA . GLU A 1 363 ? 16.517 -11.162 20.397 1.00 37.84 363 GLU A CA 1
ATOM 2822 C C . GLU A 1 363 ? 15.751 -11.732 21.604 1.00 37.84 363 GLU A C 1
ATOM 2824 O O . GLU A 1 363 ? 16.370 -12.229 22.541 1.00 37.84 363 GLU A O 1
ATOM 2829 N N . LEU A 1 364 ? 14.411 -11.693 21.582 1.00 33.94 364 LEU A N 1
ATOM 2830 C CA . LEU A 1 364 ? 13.558 -12.213 22.658 1.00 33.94 364 LEU A CA 1
ATOM 2831 C C . LEU A 1 364 ? 13.024 -13.636 22.392 1.00 33.94 364 LEU A C 1
ATOM 2833 O O . LEU A 1 364 ? 12.337 -14.189 23.248 1.00 33.94 364 LEU A O 1
ATOM 2837 N N . PHE A 1 365 ? 13.360 -14.251 21.249 1.00 36.03 365 PHE A N 1
ATOM 2838 C CA . PHE A 1 365 ? 12.930 -15.606 20.871 1.00 36.03 365 PHE A CA 1
ATOM 2839 C C . PHE A 1 365 ? 14.102 -16.426 20.289 1.00 36.03 365 PHE A C 1
ATOM 2841 O O . PHE A 1 365 ? 14.277 -16.481 19.071 1.00 36.03 365 PHE A O 1
ATOM 2848 N N . PRO A 1 366 ? 14.911 -17.102 21.126 1.00 34.78 366 PRO A N 1
ATOM 2849 C CA . PRO A 1 366 ? 16.156 -17.756 20.712 1.00 34.78 366 PRO A CA 1
ATOM 2850 C C . PRO A 1 366 ? 15.954 -19.131 20.039 1.00 34.78 366 PRO A C 1
ATOM 2852 O O . PRO A 1 366 ? 16.758 -20.035 20.233 1.00 34.78 366 PRO A O 1
ATOM 2855 N N . PHE A 1 367 ? 14.898 -19.317 19.239 1.00 37.34 367 PHE A N 1
ATOM 2856 C CA . PHE A 1 367 ? 14.551 -20.632 18.672 1.00 37.34 367 PHE A CA 1
ATOM 2857 C C . PHE A 1 367 ? 14.506 -20.699 17.141 1.00 37.34 367 PHE A C 1
ATOM 2859 O O . PHE A 1 367 ? 14.015 -21.692 16.611 1.00 37.34 367 PHE A O 1
ATOM 2866 N N . GLN A 1 368 ? 14.991 -19.689 16.406 1.00 34.22 368 GLN A N 1
ATOM 2867 C CA . GLN A 1 368 ? 14.849 -19.700 14.937 1.00 34.22 368 GLN A CA 1
ATOM 2868 C C . GLN A 1 368 ? 16.089 -19.400 14.094 1.00 34.22 368 GLN A C 1
ATOM 2870 O O . GLN A 1 368 ? 16.019 -19.602 12.887 1.00 34.22 368 GLN A O 1
ATOM 2875 N N . ASN A 1 369 ? 17.230 -19.023 14.672 1.00 39.69 369 ASN A N 1
ATOM 2876 C CA . ASN A 1 369 ? 18.450 -18.836 13.884 1.00 39.69 369 ASN A CA 1
ATOM 2877 C C . ASN A 1 369 ? 19.518 -19.833 14.325 1.00 39.69 369 ASN A C 1
ATOM 2879 O O . ASN A 1 369 ? 19.836 -19.920 15.511 1.00 39.69 369 ASN A O 1
ATOM 2883 N N . GLY A 1 370 ? 20.048 -20.587 13.360 1.00 52.44 370 GLY A N 1
ATOM 2884 C CA . GLY A 1 370 ? 21.189 -21.468 13.578 1.00 52.44 370 GLY A CA 1
ATOM 2885 C C . GLY A 1 370 ? 22.419 -20.705 14.099 1.00 52.44 370 GLY A C 1
ATOM 2886 O O . GLY A 1 370 ? 22.471 -19.474 14.004 1.00 52.44 370 GLY A O 1
ATOM 2887 N N . PRO A 1 371 ? 23.400 -21.421 14.670 1.00 55.31 371 PRO A N 1
ATOM 2888 C CA . PRO A 1 371 ? 24.604 -20.832 15.253 1.00 55.31 371 PRO A CA 1
ATOM 2889 C C . PRO A 1 371 ? 25.317 -19.921 14.246 1.00 55.31 371 PRO A C 1
ATOM 2891 O O . PRO A 1 371 ? 25.538 -20.311 13.102 1.00 55.31 371 PRO A O 1
ATOM 2894 N N . ILE A 1 372 ? 25.641 -18.691 14.665 1.00 57.16 372 ILE A N 1
ATOM 2895 C CA . ILE A 1 372 ? 26.237 -17.652 13.810 1.00 57.16 372 ILE A CA 1
ATOM 2896 C C . ILE A 1 372 ? 27.768 -17.680 13.969 1.00 57.16 372 ILE A C 1
ATOM 2898 O O . ILE A 1 372 ? 28.268 -17.298 15.038 1.00 57.16 372 ILE A O 1
ATOM 2902 N N . PRO A 1 373 ? 28.533 -18.077 12.932 1.00 72.94 373 PRO A N 1
ATOM 2903 C CA . PRO A 1 373 ? 29.993 -18.018 12.949 1.00 72.94 373 PRO A CA 1
ATOM 2904 C C . PRO A 1 373 ? 30.498 -16.584 13.128 1.00 72.94 373 PRO A C 1
ATOM 2906 O O . PRO A 1 373 ? 29.909 -15.636 12.608 1.00 72.94 373 PRO A O 1
ATOM 2909 N N . ALA A 1 374 ? 31.613 -16.408 13.841 1.00 74.06 374 ALA A N 1
ATOM 2910 C CA . ALA A 1 374 ? 32.223 -15.092 14.021 1.00 74.06 374 ALA A CA 1
ATOM 2911 C C . ALA A 1 374 ? 32.600 -14.441 12.673 1.00 74.06 374 ALA A C 1
ATOM 2913 O O . ALA A 1 374 ? 33.484 -14.928 11.960 1.00 74.06 374 ALA A O 1
ATOM 2914 N N . ALA A 1 375 ? 31.967 -13.307 12.355 1.00 69.25 375 ALA A N 1
ATOM 2915 C CA . ALA A 1 375 ? 32.242 -12.533 11.143 1.00 69.25 375 ALA A CA 1
ATOM 2916 C C . ALA A 1 375 ? 33.517 -11.681 11.273 1.00 69.25 375 ALA A C 1
ATOM 2918 O O . ALA A 1 375 ? 34.210 -11.437 10.285 1.00 69.25 375 ALA A O 1
ATOM 2919 N N . THR A 1 376 ? 33.868 -11.262 12.493 1.00 81.69 376 THR A N 1
ATOM 2920 C CA . THR A 1 376 ? 35.079 -10.484 12.782 1.00 81.69 376 THR A CA 1
ATOM 2921 C C . THR A 1 376 ? 35.947 -11.130 13.868 1.00 81.69 376 THR A C 1
ATOM 2923 O O . THR A 1 376 ? 35.487 -11.934 14.678 1.00 81.69 376 THR A O 1
ATOM 2926 N N . ILE A 1 377 ? 37.228 -10.737 13.947 1.00 81.88 377 ILE A N 1
ATOM 2927 C CA . ILE A 1 377 ? 38.130 -11.161 15.040 1.00 81.88 377 ILE A CA 1
ATOM 2928 C C . ILE A 1 377 ? 37.588 -10.708 16.404 1.00 81.88 377 ILE A C 1
ATOM 2930 O O . ILE A 1 377 ? 37.817 -11.366 17.416 1.00 81.88 377 ILE A O 1
ATOM 2934 N N . ARG A 1 378 ? 36.855 -9.592 16.439 1.00 77.44 378 ARG A N 1
ATOM 2935 C CA . ARG A 1 378 ? 36.251 -9.074 17.664 1.00 77.44 378 ARG A CA 1
ATOM 2936 C C . ARG A 1 378 ? 35.119 -9.984 18.147 1.00 77.44 378 ARG A C 1
ATOM 2938 O O . ARG A 1 378 ? 35.089 -10.311 19.331 1.00 77.44 378 ARG A O 1
ATOM 2945 N N . ASP A 1 379 ? 34.285 -10.463 17.224 1.00 73.00 379 ASP A N 1
ATOM 2946 C CA . ASP A 1 379 ? 33.218 -11.433 17.507 1.00 73.00 379 ASP A CA 1
ATOM 2947 C C . ASP A 1 379 ? 33.806 -12.773 17.958 1.00 73.00 379 ASP A C 1
ATOM 2949 O O . ASP A 1 379 ? 33.352 -13.363 18.933 1.00 73.00 379 ASP A O 1
ATOM 2953 N N . LEU A 1 380 ? 34.888 -13.214 17.311 1.00 84.00 380 LEU A N 1
ATOM 2954 C CA . LEU A 1 380 ? 35.617 -14.428 17.678 1.00 84.00 380 LEU A CA 1
ATOM 2955 C C . LEU A 1 380 ? 36.171 -14.342 19.111 1.00 84.00 380 LEU A C 1
ATOM 2957 O O . LEU A 1 380 ? 36.034 -15.274 19.896 1.00 84.00 380 LEU A O 1
ATOM 2961 N N . GLN A 1 381 ? 36.781 -13.210 19.478 1.00 87.75 381 GLN A N 1
ATOM 2962 C CA . GLN A 1 381 ? 37.294 -12.971 20.831 1.00 87.75 381 GLN A CA 1
ATOM 2963 C C . GLN A 1 381 ? 36.170 -12.933 21.876 1.00 87.75 381 GLN A C 1
ATOM 2965 O O . GLN A 1 381 ? 36.363 -13.403 22.995 1.00 87.75 381 GLN A O 1
ATOM 2970 N N . GLN A 1 382 ? 35.000 -12.397 21.523 1.00 78.81 382 GLN A N 1
ATOM 2971 C CA . GLN A 1 382 ? 33.816 -12.416 22.384 1.00 78.81 382 GLN A CA 1
ATOM 2972 C C . GLN A 1 382 ? 33.278 -13.837 22.577 1.00 78.81 382 GLN A C 1
ATOM 2974 O O . GLN A 1 382 ? 33.044 -14.244 23.711 1.00 78.81 382 GLN A O 1
ATOM 2979 N N . GLN A 1 383 ? 33.142 -14.609 21.498 1.00 82.81 383 GLN A N 1
ATOM 2980 C CA . GLN A 1 383 ? 32.692 -15.999 21.550 1.00 82.81 383 GLN A CA 1
ATOM 2981 C C . GLN A 1 383 ? 33.654 -16.888 22.360 1.00 82.81 383 GLN A C 1
ATOM 2983 O O . GLN A 1 383 ? 33.209 -17.642 23.220 1.00 82.81 383 GLN A O 1
ATOM 2988 N N . LEU A 1 384 ? 34.972 -16.732 22.185 1.00 82.88 384 LEU A N 1
ATOM 2989 C CA . LEU A 1 384 ? 35.982 -17.441 22.988 1.00 82.88 384 LEU A CA 1
ATOM 2990 C C . LEU A 1 384 ? 35.888 -17.114 24.481 1.00 82.88 384 LEU A C 1
ATOM 2992 O O . LEU A 1 384 ? 36.079 -17.999 25.308 1.00 82.88 384 LEU A O 1
ATOM 2996 N N . ASN A 1 385 ? 35.597 -15.859 24.836 1.00 82.44 385 ASN A N 1
ATOM 2997 C CA . ASN A 1 385 ? 35.405 -15.477 26.234 1.00 82.44 385 ASN A CA 1
ATOM 2998 C C . ASN A 1 385 ? 34.149 -16.125 26.836 1.00 82.44 385 ASN A C 1
ATOM 3000 O O . ASN A 1 385 ? 34.215 -16.571 27.977 1.00 82.44 385 ASN A O 1
ATOM 3004 N N . LEU A 1 386 ? 33.060 -16.248 26.066 1.00 72.69 386 LEU A N 1
ATOM 3005 C CA . LEU A 1 386 ? 31.843 -16.944 26.506 1.00 72.69 386 LEU A CA 1
ATOM 3006 C C . LEU A 1 386 ? 32.094 -18.436 26.765 1.00 72.69 386 LEU A C 1
ATOM 3008 O O . LEU A 1 386 ? 31.630 -18.971 27.768 1.00 72.69 386 LEU A O 1
ATOM 3012 N N . VAL A 1 387 ? 32.869 -19.105 25.907 1.00 76.50 387 VAL A N 1
ATOM 3013 C CA . VAL A 1 387 ? 33.265 -20.506 26.143 1.00 76.50 387 VAL A CA 1
ATOM 3014 C C . VAL A 1 387 ? 34.217 -20.623 27.337 1.00 76.50 387 VAL A C 1
ATOM 3016 O O . VAL A 1 387 ? 34.076 -21.528 28.160 1.00 76.50 387 VAL A O 1
ATOM 3019 N N . ALA A 1 388 ? 35.143 -19.674 27.501 1.00 80.25 388 ALA A N 1
ATOM 3020 C CA . ALA A 1 388 ? 36.056 -19.631 28.643 1.00 80.25 388 ALA A CA 1
ATOM 3021 C C . ALA A 1 388 ? 35.356 -19.333 29.985 1.00 80.25 388 ALA A C 1
ATOM 3023 O O . ALA A 1 388 ? 35.895 -19.672 31.039 1.00 80.25 388 ALA A O 1
ATOM 3024 N N . ASP A 1 389 ? 34.170 -18.713 29.979 1.00 75.88 389 ASP A N 1
ATOM 3025 C CA . ASP A 1 389 ? 33.329 -18.564 31.175 1.00 75.88 389 ASP A CA 1
ATOM 3026 C C . ASP A 1 389 ? 32.776 -19.918 31.651 1.00 75.88 389 ASP A C 1
ATOM 3028 O O . ASP A 1 389 ? 32.623 -20.131 32.853 1.00 75.88 389 ASP A O 1
ATOM 3032 N N . ALA A 1 390 ? 32.529 -20.847 30.723 1.00 67.19 390 ALA A N 1
ATOM 3033 C CA . ALA A 1 390 ? 32.022 -22.187 31.010 1.00 67.19 390 ALA A CA 1
ATOM 3034 C C . ALA A 1 390 ? 33.119 -23.265 31.113 1.00 67.19 390 ALA A C 1
ATOM 3036 O O . ALA A 1 390 ? 32.846 -24.367 31.586 1.00 67.19 390 ALA A O 1
ATOM 3037 N N . THR A 1 391 ? 34.356 -22.951 30.710 1.00 73.31 391 THR A N 1
ATOM 3038 C CA . THR A 1 391 ? 35.471 -23.909 30.615 1.00 73.31 391 THR A CA 1
ATOM 3039 C C . THR A 1 391 ? 36.631 -23.504 31.536 1.00 73.31 391 THR A C 1
ATOM 3041 O O . THR A 1 391 ? 37.459 -22.661 31.166 1.00 73.31 391 THR A O 1
ATOM 3044 N N . PRO A 1 392 ? 36.741 -24.094 32.744 1.00 76.75 392 PRO A N 1
ATOM 3045 C CA . PRO A 1 392 ? 37.795 -23.757 33.698 1.00 76.75 392 PRO A CA 1
ATOM 3046 C C . PRO A 1 392 ? 39.206 -23.944 33.116 1.00 76.75 392 PRO A C 1
ATOM 3048 O O . PRO A 1 392 ? 39.547 -25.005 32.601 1.00 76.75 392 PRO A O 1
ATOM 3051 N N . GLY A 1 393 ? 40.053 -22.916 33.231 1.00 78.88 393 GLY A N 1
ATOM 3052 C CA . GLY A 1 393 ? 41.454 -22.956 32.781 1.00 78.88 393 GLY A CA 1
ATOM 3053 C C . GLY A 1 393 ? 41.693 -22.545 31.321 1.00 78.88 393 GLY A C 1
ATOM 3054 O O . GLY A 1 393 ? 42.851 -22.469 30.897 1.00 78.88 393 GLY A O 1
ATOM 3055 N N . MET A 1 394 ? 40.638 -22.227 30.565 1.00 86.12 394 MET A N 1
ATOM 3056 C CA . MET A 1 394 ? 40.761 -21.671 29.218 1.00 86.12 394 MET A CA 1
ATOM 3057 C C . MET A 1 394 ? 41.243 -20.210 29.258 1.00 86.12 394 MET A C 1
ATOM 3059 O O . MET A 1 394 ? 40.789 -19.397 30.067 1.00 86.12 394 MET A O 1
ATOM 3063 N N . ALA A 1 395 ? 42.198 -19.871 28.390 1.00 88.19 395 ALA A N 1
ATOM 3064 C CA . ALA A 1 395 ? 42.741 -18.525 28.270 1.00 88.19 395 ALA A CA 1
ATOM 3065 C C . ALA A 1 395 ? 41.681 -17.540 27.749 1.00 88.19 395 ALA A C 1
ATOM 3067 O O . ALA A 1 395 ? 40.844 -17.886 26.917 1.00 88.19 395 ALA A O 1
ATOM 3068 N N . ARG A 1 396 ? 41.740 -16.295 28.239 1.00 88.81 396 ARG A N 1
ATOM 3069 C CA . ARG A 1 396 ? 40.798 -15.224 27.885 1.00 88.81 396 ARG A CA 1
ATOM 3070 C C . ARG A 1 396 ? 41.465 -14.185 26.990 1.00 88.81 396 ARG A C 1
ATOM 3072 O O . ARG A 1 396 ? 42.359 -13.472 27.462 1.00 88.81 396 ARG A O 1
ATOM 3079 N N . PRO A 1 397 ? 41.074 -14.059 25.712 1.00 87.94 397 PRO A N 1
ATOM 3080 C CA . PRO A 1 397 ? 41.606 -13.004 24.870 1.00 87.94 397 PRO A CA 1
ATOM 3081 C C . PRO A 1 397 ? 41.011 -11.639 25.228 1.00 87.94 397 PRO A C 1
ATOM 3083 O O . PRO A 1 397 ? 39.816 -11.503 25.491 1.00 87.94 397 PRO A O 1
ATOM 3086 N N . GLN A 1 398 ? 41.834 -10.592 25.153 1.00 85.50 398 GLN A N 1
ATOM 3087 C CA . GLN A 1 398 ? 41.317 -9.225 25.136 1.00 85.50 398 GLN A CA 1
ATOM 3088 C C . GLN A 1 398 ? 40.581 -8.961 23.819 1.00 85.50 398 GLN A C 1
ATOM 3090 O O . GLN A 1 398 ? 41.052 -9.351 22.751 1.00 85.50 398 GLN A O 1
ATOM 3095 N N . ILE A 1 399 ? 39.443 -8.270 23.898 1.00 82.00 399 ILE A N 1
ATOM 3096 C CA . ILE A 1 399 ? 38.606 -7.937 22.740 1.00 82.00 399 ILE A CA 1
ATOM 3097 C C . ILE A 1 399 ? 39.186 -6.696 22.044 1.00 82.00 399 ILE A C 1
ATOM 3099 O O . ILE A 1 399 ? 38.725 -5.570 22.234 1.00 82.00 399 ILE A O 1
ATOM 3103 N N . SER A 1 400 ? 40.245 -6.906 21.268 1.00 83.69 400 SER A N 1
ATOM 3104 C CA . SER A 1 400 ? 40.985 -5.857 20.557 1.00 83.69 400 SER A CA 1
ATOM 3105 C C . SER A 1 400 ? 40.681 -5.801 19.058 1.00 83.69 400 SER A C 1
ATOM 3107 O O . SER A 1 400 ? 41.056 -4.835 18.400 1.00 83.69 400 SER A O 1
ATOM 3109 N N . GLY A 1 401 ? 40.039 -6.833 18.497 1.00 75.94 401 GLY A N 1
ATOM 3110 C CA . GLY A 1 401 ? 39.881 -6.998 17.047 1.00 75.94 401 GLY A CA 1
ATOM 3111 C C . GLY A 1 401 ? 41.169 -7.413 16.322 1.00 75.94 401 GLY A C 1
ATOM 3112 O O . GLY A 1 401 ? 41.163 -7.545 15.102 1.00 75.94 401 GLY A O 1
ATOM 3113 N N . GLN A 1 402 ? 42.266 -7.653 17.051 1.00 82.25 402 GLN A N 1
ATOM 3114 C CA . GLN A 1 402 ? 43.546 -8.120 16.513 1.00 82.25 402 GLN A CA 1
ATOM 3115 C C . GLN A 1 402 ? 43.899 -9.508 17.059 1.00 82.25 402 GLN A C 1
ATOM 3117 O O . GLN A 1 402 ? 43.793 -9.759 18.259 1.00 82.25 402 GLN A O 1
ATOM 3122 N N . CYS A 1 403 ? 44.375 -10.411 16.195 1.00 78.12 403 CYS A N 1
ATOM 3123 C CA . CYS A 1 403 ? 44.732 -11.777 16.588 1.00 78.12 403 CYS A CA 1
ATOM 3124 C C . CYS A 1 403 ? 46.134 -11.845 17.228 1.00 78.12 403 CYS A C 1
ATOM 3126 O O . CYS A 1 403 ? 47.128 -12.187 16.579 1.00 78.12 403 CYS A O 1
ATOM 3128 N N . GLY A 1 404 ? 46.201 -11.493 18.515 1.00 82.62 404 GLY A N 1
ATOM 3129 C CA . GLY A 1 404 ? 47.413 -11.556 19.335 1.00 82.62 404 GLY A CA 1
ATOM 3130 C C . GLY A 1 404 ? 47.697 -12.945 19.922 1.00 82.62 404 GLY A C 1
ATOM 3131 O O . GLY A 1 404 ? 46.934 -13.897 19.748 1.00 82.62 404 GLY A O 1
ATOM 3132 N N . THR A 1 405 ? 48.793 -13.059 20.676 1.00 85.81 405 THR A N 1
ATOM 3133 C CA . THR A 1 405 ? 49.246 -14.320 21.298 1.00 85.81 405 THR A CA 1
ATOM 3134 C C . THR A 1 405 ? 48.195 -14.946 22.216 1.00 85.81 405 THR A C 1
ATOM 3136 O O . THR A 1 405 ? 48.014 -16.160 22.191 1.00 85.81 405 THR A O 1
ATOM 3139 N N . MET A 1 406 ? 47.446 -14.132 22.969 1.00 83.88 406 MET A N 1
ATOM 3140 C CA . MET A 1 406 ? 46.375 -14.622 23.842 1.00 83.88 406 MET A CA 1
ATOM 3141 C C . MET A 1 406 ? 45.173 -15.155 23.050 1.00 83.88 406 MET A C 1
ATOM 3143 O O . MET A 1 406 ? 44.608 -16.180 23.417 1.00 83.88 406 MET A O 1
ATOM 3147 N N . THR A 1 407 ? 44.814 -14.517 21.930 1.00 89.00 407 THR A N 1
ATOM 3148 C CA . THR A 1 407 ? 43.743 -14.991 21.035 1.00 89.00 407 THR A CA 1
ATOM 3149 C C . THR A 1 407 ? 44.106 -16.322 20.401 1.00 89.00 407 THR A C 1
ATOM 3151 O O . THR A 1 407 ? 43.306 -17.248 20.464 1.00 89.00 407 THR A O 1
ATOM 3154 N N . ARG A 1 408 ? 45.339 -16.471 19.900 1.00 88.81 408 ARG A N 1
ATOM 3155 C CA . ARG A 1 408 ? 45.810 -17.757 19.361 1.00 88.81 408 ARG A CA 1
ATOM 3156 C C . ARG A 1 408 ? 45.870 -18.842 20.425 1.00 88.81 408 ARG A C 1
ATOM 3158 O O . ARG A 1 408 ? 45.404 -19.940 20.174 1.00 88.81 408 ARG A O 1
ATOM 3165 N N . ARG A 1 409 ? 46.364 -18.533 21.628 1.00 89.25 409 ARG A N 1
ATOM 3166 C CA . ARG A 1 409 ? 46.394 -19.494 22.743 1.00 89.25 409 ARG A CA 1
ATOM 3167 C C . ARG A 1 409 ? 44.992 -19.980 23.119 1.00 89.25 409 ARG A C 1
ATOM 3169 O O . ARG A 1 409 ? 44.812 -21.171 23.349 1.00 89.25 409 ARG A O 1
ATOM 3176 N N . SER A 1 410 ? 44.021 -19.071 23.142 1.00 88.38 410 SER A N 1
ATOM 3177 C CA . SER A 1 410 ? 42.619 -19.391 23.440 1.00 88.38 410 SER A CA 1
ATOM 3178 C C . SER A 1 410 ? 41.994 -20.238 22.328 1.00 88.38 410 SER A C 1
ATOM 3180 O O . SER A 1 410 ? 41.324 -21.218 22.622 1.00 88.38 410 SER A O 1
ATOM 3182 N N . LEU A 1 411 ? 42.291 -19.933 21.057 1.00 89.25 411 LEU A N 1
ATOM 3183 C CA . LEU A 1 411 ? 41.878 -20.746 19.905 1.00 89.25 411 LEU A CA 1
ATOM 3184 C C . LEU A 1 411 ? 42.482 -22.150 19.939 1.00 89.25 411 LEU A C 1
ATOM 3186 O O . LEU A 1 411 ? 41.759 -23.121 19.776 1.00 89.25 411 LEU A O 1
ATOM 3190 N N . THR A 1 412 ? 43.783 -22.274 20.205 1.00 90.44 412 THR A N 1
ATOM 3191 C CA . THR A 1 412 ? 44.459 -23.573 20.321 1.00 90.44 412 THR A CA 1
ATOM 3192 C C . THR A 1 412 ? 43.834 -24.432 21.422 1.00 90.44 412 THR A C 1
ATOM 3194 O O . THR A 1 412 ? 43.609 -25.623 21.221 1.00 90.44 412 THR A O 1
ATOM 3197 N N . GLN A 1 413 ? 43.523 -23.836 22.578 1.00 86.75 413 GLN A N 1
ATOM 3198 C CA . GLN A 1 413 ? 42.852 -24.536 23.677 1.00 86.75 413 GLN A CA 1
ATOM 3199 C C . GLN A 1 413 ? 41.413 -24.926 23.317 1.00 86.75 413 GLN A C 1
ATOM 3201 O O . GLN A 1 413 ? 41.025 -26.064 23.570 1.00 86.75 413 GLN A O 1
ATOM 3206 N N . PHE A 1 414 ? 40.657 -24.029 22.677 1.00 88.00 414 PHE A N 1
ATOM 3207 C CA . PHE A 1 414 ? 39.303 -24.305 22.194 1.00 88.00 414 PHE A CA 1
ATOM 3208 C C . PHE A 1 414 ? 39.268 -25.456 21.183 1.00 88.00 414 PHE A C 1
ATOM 3210 O O . PHE A 1 414 ? 38.475 -26.384 21.318 1.00 88.00 414 PHE A O 1
ATOM 3217 N N . GLN A 1 415 ? 40.159 -25.421 20.189 1.00 86.56 415 GLN A N 1
ATOM 3218 C CA . GLN A 1 415 ? 40.281 -26.459 19.167 1.00 86.56 415 GLN A CA 1
ATOM 3219 C C . GLN A 1 415 ? 40.618 -27.809 19.800 1.00 86.56 415 GLN A C 1
ATOM 3221 O O . GLN A 1 415 ? 39.957 -28.799 19.506 1.00 86.56 415 GLN A O 1
ATOM 3226 N N . SER A 1 416 ? 41.583 -27.833 20.727 1.00 83.81 416 SER A N 1
ATOM 3227 C CA . SER A 1 416 ? 41.933 -29.047 21.468 1.00 83.81 416 SER A CA 1
ATOM 3228 C C . SER A 1 416 ? 40.751 -29.614 22.254 1.00 83.81 416 SER A C 1
ATOM 3230 O O . SER A 1 416 ? 40.597 -30.830 22.307 1.00 83.81 416 SER A O 1
ATOM 3232 N N . PHE A 1 417 ? 39.949 -28.754 22.886 1.00 74.44 417 PHE A N 1
ATOM 3233 C CA . PHE A 1 417 ? 38.767 -29.160 23.646 1.00 74.44 417 PHE A CA 1
ATOM 3234 C C . PHE A 1 417 ? 37.647 -29.684 22.733 1.00 74.44 417 PHE A C 1
ATOM 3236 O O . PHE A 1 417 ? 36.995 -30.670 23.059 1.00 74.44 417 PHE A O 1
ATOM 3243 N N . SER A 1 418 ? 37.490 -29.081 21.554 1.00 76.62 418 SER A N 1
ATOM 3244 C CA . SER A 1 418 ? 36.432 -29.397 20.583 1.00 76.62 418 SER A CA 1
ATOM 3245 C C . SER A 1 418 ? 36.797 -30.529 19.611 1.00 76.62 418 SER A C 1
ATOM 3247 O O . SER A 1 418 ? 36.072 -30.774 18.650 1.00 76.62 418 SER A O 1
ATOM 3249 N N . GLY A 1 419 ? 37.939 -31.200 19.809 1.00 78.19 419 GLY A N 1
ATOM 3250 C CA . GLY A 1 419 ? 38.412 -32.279 18.930 1.00 78.19 419 GLY A CA 1
ATOM 3251 C C . GLY A 1 419 ? 38.906 -31.820 17.550 1.00 78.19 419 GLY A C 1
ATOM 3252 O O . GLY A 1 419 ? 39.032 -32.641 16.642 1.00 78.19 419 GLY A O 1
ATOM 3253 N N . LEU A 1 420 ? 39.198 -30.527 17.379 1.00 84.31 420 LEU A N 1
ATOM 3254 C CA . LEU A 1 420 ? 39.754 -29.937 16.158 1.00 84.31 420 LEU A CA 1
ATOM 3255 C C . LEU A 1 420 ? 41.297 -29.903 16.197 1.00 84.31 420 LEU A C 1
ATOM 3257 O O . LEU A 1 420 ? 41.895 -29.920 17.278 1.00 84.31 420 LEU A O 1
ATOM 3261 N N . PRO A 1 421 ? 41.983 -29.794 15.040 1.00 88.44 421 PRO A N 1
ATOM 3262 C CA . PRO A 1 421 ? 43.430 -29.591 15.005 1.00 88.44 421 PRO A CA 1
ATOM 3263 C C . PRO A 1 421 ? 43.840 -28.320 15.768 1.00 88.44 421 PRO A C 1
ATOM 3265 O O . PRO A 1 421 ? 43.521 -27.209 15.353 1.00 88.44 421 PRO A O 1
ATOM 3268 N N . ALA A 1 422 ? 44.573 -28.475 16.875 1.00 88.00 422 ALA A N 1
ATOM 3269 C CA . ALA A 1 422 ? 44.973 -27.390 17.778 1.00 88.00 422 ALA A CA 1
ATOM 3270 C C . ALA A 1 422 ? 46.129 -26.535 17.213 1.00 88.00 422 ALA A C 1
ATOM 3272 O O . ALA A 1 422 ? 47.223 -26.465 17.772 1.00 88.00 422 ALA A O 1
ATOM 3273 N N . ASN A 1 423 ? 45.901 -25.898 16.067 1.00 84.81 423 ASN A N 1
ATOM 3274 C CA . ASN A 1 423 ? 46.886 -25.104 15.327 1.00 84.81 423 ASN A CA 1
ATOM 3275 C C . ASN A 1 423 ? 46.770 -23.586 15.593 1.00 84.81 423 ASN A C 1
ATOM 3277 O O . ASN A 1 423 ? 47.615 -22.814 15.138 1.00 84.81 423 ASN A O 1
ATOM 3281 N N . GLY A 1 424 ? 45.741 -23.151 16.330 1.00 82.75 424 GLY A N 1
ATOM 3282 C CA . GLY A 1 424 ? 45.460 -21.748 16.645 1.00 82.75 424 GLY A CA 1
ATOM 3283 C C . GLY A 1 424 ? 45.042 -20.896 15.441 1.00 82.75 424 GLY A C 1
ATOM 3284 O O . GLY A 1 424 ? 45.082 -19.665 15.532 1.00 82.75 424 GLY A O 1
ATOM 3285 N N . GLN A 1 425 ? 44.696 -21.523 14.312 1.00 83.88 425 GLN A N 1
ATOM 3286 C CA . GLN A 1 425 ? 44.224 -20.851 13.102 1.00 83.88 425 GLN A CA 1
ATOM 3287 C C . GLN A 1 425 ? 42.725 -20.546 13.181 1.00 83.88 425 GLN A C 1
ATOM 3289 O O . GLN A 1 425 ? 41.968 -21.204 13.885 1.00 83.88 425 GLN A O 1
ATOM 3294 N N . ILE A 1 426 ? 42.301 -19.509 12.459 1.00 82.56 426 ILE A N 1
ATOM 3295 C CA . ILE A 1 426 ? 40.900 -19.084 12.391 1.00 82.56 426 ILE A CA 1
ATOM 3296 C C . ILE A 1 426 ? 40.331 -19.585 11.062 1.00 82.56 426 ILE A C 1
ATOM 3298 O O . ILE A 1 426 ? 40.249 -18.830 10.095 1.00 82.56 426 ILE A O 1
ATOM 3302 N N . ASP A 1 427 ? 39.998 -20.869 11.011 1.00 83.50 427 ASP A N 1
ATOM 3303 C CA . ASP A 1 427 ? 39.327 -21.492 9.870 1.00 83.50 427 ASP A CA 1
ATOM 3304 C C . ASP A 1 427 ? 37.813 -21.610 10.104 1.00 83.50 427 ASP A C 1
ATOM 3306 O O . ASP A 1 427 ? 37.309 -21.391 11.211 1.00 83.50 427 ASP A O 1
ATOM 3310 N N . ASP A 1 428 ? 37.070 -21.910 9.041 1.00 80.19 428 ASP A N 1
ATOM 3311 C CA . ASP A 1 428 ? 35.607 -21.964 9.099 1.00 80.19 428 ASP A CA 1
ATOM 3312 C C . ASP A 1 428 ? 35.108 -23.092 10.012 1.00 80.19 428 ASP A C 1
ATOM 3314 O O . ASP A 1 428 ? 34.093 -22.924 10.684 1.00 80.19 428 ASP A O 1
ATOM 3318 N N . ALA A 1 429 ? 35.868 -24.186 10.138 1.00 79.81 429 ALA A N 1
ATOM 3319 C CA . ALA A 1 429 ? 35.576 -25.263 11.083 1.00 79.81 429 ALA A CA 1
ATOM 3320 C C . ALA A 1 429 ? 35.672 -24.782 12.541 1.00 79.81 429 ALA A C 1
ATOM 3322 O O . ALA A 1 429 ? 34.785 -25.055 13.347 1.00 79.81 429 ALA A O 1
ATOM 3323 N N . THR A 1 430 ? 36.707 -24.007 12.870 1.00 81.94 430 THR A N 1
ATOM 3324 C CA . THR A 1 430 ? 36.892 -23.413 14.199 1.00 81.94 430 THR A CA 1
ATOM 3325 C C . THR A 1 430 ? 35.817 -22.367 14.491 1.00 81.94 430 THR A C 1
ATOM 3327 O O . THR A 1 430 ? 35.299 -22.330 15.605 1.00 81.94 430 THR A O 1
ATOM 3330 N N . LYS A 1 431 ? 35.438 -21.535 13.509 1.00 79.94 431 LYS A N 1
ATOM 3331 C CA . LYS A 1 431 ? 34.359 -20.541 13.674 1.00 79.94 431 LYS A CA 1
ATOM 3332 C C . LYS A 1 431 ? 32.986 -21.189 13.849 1.00 79.94 431 LYS A C 1
ATOM 3334 O O . LYS A 1 431 ? 32.194 -20.685 14.640 1.00 79.94 431 LYS A O 1
ATOM 3339 N N . GLN A 1 432 ? 32.710 -22.273 13.123 1.00 79.62 432 GLN A N 1
ATOM 3340 C CA . GLN A 1 432 ? 31.451 -23.003 13.227 1.00 79.62 432 GLN A CA 1
ATOM 3341 C C . GLN A 1 432 ? 31.347 -23.715 14.577 1.00 79.62 432 GLN A C 1
ATOM 3343 O O . GLN A 1 432 ? 30.395 -23.472 15.307 1.00 79.62 432 GLN A O 1
ATOM 3348 N N . ALA A 1 433 ? 32.366 -24.491 14.963 1.00 78.94 433 ALA A N 1
ATOM 3349 C CA . ALA A 1 433 ? 32.379 -25.185 16.250 1.00 78.94 433 ALA A CA 1
ATOM 3350 C C . ALA A 1 433 ? 32.249 -24.210 17.431 1.00 78.94 433 ALA A C 1
ATOM 3352 O O . ALA A 1 433 ? 31.535 -24.479 18.393 1.00 78.94 433 ALA A O 1
ATOM 3353 N N . LEU A 1 434 ? 32.899 -23.046 17.342 1.00 77.19 434 LEU A N 1
ATOM 3354 C CA . LEU A 1 434 ? 32.789 -21.999 18.355 1.00 77.19 434 LEU A CA 1
ATOM 3355 C C . LEU A 1 434 ? 31.377 -21.400 18.426 1.00 77.19 434 LEU A C 1
ATOM 3357 O O . LEU A 1 434 ? 30.874 -21.143 19.518 1.00 77.19 434 LEU A O 1
ATOM 3361 N N . ALA A 1 435 ? 30.723 -21.192 17.284 1.00 73.00 435 ALA A N 1
ATOM 3362 C CA . ALA A 1 435 ? 29.347 -20.711 17.236 1.00 73.00 435 ALA A CA 1
ATOM 3363 C C . ALA A 1 435 ? 28.344 -21.739 17.778 1.00 73.00 435 ALA A C 1
ATOM 3365 O O . ALA A 1 435 ? 27.405 -21.355 18.479 1.00 73.00 435 ALA A O 1
ATOM 3366 N N . ASP A 1 436 ? 28.562 -23.022 17.492 1.00 72.25 436 ASP A N 1
ATOM 3367 C CA . ASP A 1 436 ? 27.741 -24.136 17.974 1.00 72.25 436 ASP A CA 1
ATOM 3368 C C . ASP A 1 436 ? 27.829 -24.264 19.505 1.00 72.25 436 ASP A C 1
ATOM 3370 O O . ASP A 1 436 ? 26.808 -24.390 20.192 1.00 72.25 436 ASP A O 1
ATOM 3374 N N . ASP A 1 437 ? 29.042 -24.162 20.057 1.00 69.94 437 ASP A N 1
ATOM 3375 C CA . ASP A 1 437 ? 29.293 -24.262 21.497 1.00 69.94 437 ASP A CA 1
ATOM 3376 C C . ASP A 1 437 ? 28.731 -23.043 22.249 1.00 69.94 437 ASP A C 1
ATOM 3378 O O . ASP A 1 437 ? 28.012 -23.178 23.240 1.00 69.94 437 ASP A O 1
ATOM 3382 N N . VAL A 1 438 ? 28.915 -21.830 21.712 1.00 67.06 438 VAL A N 1
ATOM 3383 C CA . VAL A 1 438 ? 28.273 -20.615 22.247 1.00 67.06 438 VAL A CA 1
ATOM 3384 C C . VAL A 1 438 ? 26.745 -20.696 22.168 1.00 67.06 438 VAL A C 1
ATOM 3386 O O . VAL A 1 438 ? 26.063 -20.252 23.095 1.00 67.06 438 VAL A O 1
ATOM 3389 N N . GLY A 1 439 ? 26.190 -21.263 21.093 1.00 57.22 439 GLY A N 1
ATOM 3390 C CA . GLY A 1 439 ? 24.754 -21.522 20.968 1.00 57.22 439 GLY A CA 1
ATOM 3391 C C . GLY A 1 439 ? 24.242 -22.458 22.066 1.00 57.22 439 GLY A C 1
ATOM 3392 O O . GLY A 1 439 ? 23.232 -22.170 22.712 1.00 57.22 439 GLY A O 1
ATOM 3393 N N . SER A 1 440 ? 24.993 -23.522 22.346 1.00 56.69 440 SER A N 1
ATOM 3394 C CA . SER A 1 440 ? 24.679 -24.518 23.377 1.00 56.69 440 SER A CA 1
ATOM 3395 C C . SER A 1 440 ? 24.793 -23.954 24.800 1.00 56.69 440 SER A C 1
ATOM 3397 O O . SER A 1 440 ? 23.919 -24.182 25.638 1.00 56.69 440 SER A O 1
ATOM 3399 N N . LEU A 1 441 ? 25.813 -23.137 25.076 1.00 53.69 441 LEU A N 1
ATOM 3400 C CA . LEU A 1 441 ? 25.994 -22.466 26.369 1.00 53.69 441 LEU A CA 1
ATOM 3401 C C . LEU A 1 441 ? 24.888 -21.440 26.658 1.00 53.69 441 LEU A C 1
ATOM 3403 O O . LEU A 1 441 ? 24.423 -21.327 27.794 1.00 53.69 441 LEU A O 1
ATOM 3407 N N . ARG A 1 442 ? 24.405 -20.729 25.629 1.00 50.84 442 ARG A N 1
ATOM 3408 C CA . ARG A 1 442 ? 23.244 -19.825 25.739 1.00 50.84 442 ARG A CA 1
ATOM 3409 C C . ARG A 1 442 ? 21.939 -20.587 26.003 1.00 50.84 442 ARG A C 1
ATOM 3411 O O . ARG A 1 442 ? 21.084 -20.093 26.738 1.00 50.84 442 ARG A O 1
ATOM 3418 N N . PHE A 1 443 ? 21.801 -21.800 25.466 1.00 38.84 443 PHE A N 1
ATOM 3419 C CA . PHE A 1 443 ? 20.672 -22.692 25.747 1.00 38.84 443 PHE A CA 1
ATOM 3420 C C . PHE A 1 443 ? 20.685 -23.200 27.202 1.00 38.84 443 PHE A C 1
ATOM 3422 O O . PHE A 1 443 ? 19.659 -23.182 27.875 1.00 38.84 443 PHE A O 1
ATOM 3429 N N . ALA A 1 444 ? 21.855 -23.556 27.744 1.00 39.31 444 ALA A N 1
ATOM 3430 C CA . ALA A 1 444 ? 21.987 -24.012 29.133 1.00 39.31 444 ALA A CA 1
ATOM 3431 C C . ALA A 1 444 ? 21.678 -22.920 30.182 1.00 39.31 444 ALA A C 1
ATOM 3433 O O . ALA A 1 444 ? 21.265 -23.231 31.299 1.00 39.31 444 ALA A O 1
ATOM 3434 N N . GLN A 1 445 ? 21.850 -21.640 29.831 1.00 38.31 445 GLN A N 1
ATOM 3435 C CA . GLN A 1 445 ? 21.584 -20.495 30.715 1.00 38.31 445 GLN A CA 1
ATOM 3436 C C . GLN A 1 445 ? 20.145 -19.950 30.626 1.00 38.31 445 GLN A C 1
ATOM 3438 O O . GLN A 1 445 ? 19.768 -19.089 31.421 1.00 38.31 445 GLN A O 1
ATOM 3443 N N . THR A 1 446 ? 19.317 -20.439 29.696 1.00 36.91 446 THR A N 1
ATOM 3444 C CA . THR A 1 446 ? 17.930 -19.977 29.497 1.00 36.91 446 THR A CA 1
ATOM 3445 C C . THR A 1 446 ? 16.915 -20.866 30.220 1.00 36.91 446 THR A C 1
ATOM 3447 O O . THR A 1 446 ? 15.954 -21.378 29.653 1.00 36.91 446 THR A O 1
ATOM 3450 N N . SER A 1 447 ? 17.074 -21.012 31.534 1.00 31.95 447 SER A N 1
ATOM 3451 C CA . SER A 1 447 ? 16.047 -21.585 32.408 1.00 31.95 447 SER A CA 1
ATOM 3452 C C . SER A 1 447 ? 14.960 -20.549 32.732 1.00 31.95 447 SER A C 1
ATOM 3454 O O . SER A 1 447 ? 14.963 -19.918 33.786 1.00 31.95 447 SER A O 1
ATOM 3456 N N . ARG A 1 448 ? 13.985 -20.374 31.829 1.00 30.47 448 ARG A N 1
ATOM 3457 C CA . ARG A 1 448 ? 12.696 -19.716 32.136 1.00 30.47 448 ARG A CA 1
ATOM 3458 C C . ARG A 1 448 ? 11.510 -20.432 31.482 1.00 30.47 448 ARG A C 1
ATOM 3460 O O . ARG A 1 448 ? 10.818 -19.883 30.637 1.00 30.47 448 ARG A O 1
ATOM 3467 N N . PHE A 1 449 ? 11.256 -21.650 31.959 1.00 28.08 449 PHE A N 1
ATOM 3468 C CA . PHE A 1 449 ? 9.927 -22.273 32.011 1.00 28.08 449 PHE A CA 1
ATOM 3469 C C . PHE A 1 449 ? 9.715 -22.850 33.426 1.00 28.08 449 PHE A C 1
ATOM 3471 O O . PHE A 1 449 ? 9.929 -24.031 33.666 1.00 28.08 449 PHE A O 1
ATOM 3478 N N . ALA A 1 450 ? 9.395 -21.961 34.372 1.00 27.86 450 ALA A N 1
ATOM 3479 C CA . ALA A 1 450 ? 8.795 -22.156 35.709 1.00 27.86 450 ALA A CA 1
ATOM 3480 C C . ALA A 1 450 ? 8.722 -20.733 36.313 1.00 27.86 450 ALA A C 1
ATOM 3482 O O . ALA A 1 450 ? 9.725 -20.031 36.295 1.00 27.86 450 ALA A O 1
ATOM 3483 N N . GLN A 1 451 ? 7.595 -20.149 36.718 1.00 29.38 451 GLN A N 1
ATOM 3484 C CA . GLN A 1 451 ? 6.719 -20.513 37.834 1.00 29.38 451 GLN A CA 1
ATOM 3485 C C . GLN A 1 451 ? 5.361 -19.806 37.613 1.00 29.38 451 GLN A C 1
ATOM 3487 O O . GLN A 1 451 ? 5.317 -18.590 37.463 1.00 29.38 451 GLN A O 1
ATOM 3492 N N . PHE A 1 452 ? 4.237 -20.519 37.535 1.00 26.78 452 PHE A N 1
ATOM 3493 C CA . PHE A 1 452 ? 3.377 -20.676 38.712 1.00 26.78 452 PHE A CA 1
ATOM 3494 C C . PHE A 1 452 ? 4.153 -21.177 39.941 1.00 26.78 452 PHE A C 1
ATOM 3496 O O . PHE A 1 452 ? 4.923 -22.133 39.823 1.00 26.78 452 PHE A O 1
ATOM 3503 N N . PRO A 1 453 ? 3.995 -20.568 41.126 1.00 31.94 453 PRO A N 1
ATOM 3504 C CA . PRO A 1 453 ? 4.613 -21.101 42.326 1.00 31.94 453 PRO A CA 1
ATOM 3505 C C . PRO A 1 453 ? 3.897 -22.403 42.698 1.00 31.94 453 PRO A C 1
ATOM 3507 O O . PRO A 1 453 ? 2.712 -22.378 43.022 1.00 31.94 453 PRO A O 1
ATOM 3510 N N . GLY A 1 454 ? 4.611 -23.531 42.660 1.00 36.84 454 GLY A N 1
ATOM 3511 C CA . GLY A 1 454 ? 4.210 -24.716 43.418 1.00 36.84 454 GLY A CA 1
ATOM 3512 C C . GLY A 1 454 ? 4.378 -26.085 42.769 1.00 36.84 454 GLY A C 1
ATOM 3513 O O . GLY A 1 454 ? 4.618 -27.011 43.530 1.00 36.84 454 GLY A O 1
ATOM 3514 N N . GLN A 1 455 ? 4.288 -26.271 41.443 1.00 29.77 455 GLN A N 1
ATOM 3515 C CA . GLN A 1 455 ? 4.458 -27.606 40.828 1.00 29.77 455 GLN A CA 1
ATOM 3516 C C . GLN A 1 455 ? 4.928 -27.551 39.364 1.00 29.77 455 GLN A C 1
ATOM 3518 O O . GLN A 1 455 ? 4.433 -26.747 38.575 1.00 29.77 455 GLN A O 1
ATOM 3523 N N . THR A 1 456 ? 5.840 -28.460 39.002 1.00 36.00 456 THR A N 1
ATOM 3524 C CA . THR A 1 456 ? 6.309 -28.717 37.627 1.00 36.00 456 THR A CA 1
ATOM 3525 C C . THR A 1 456 ? 5.806 -30.090 37.190 1.00 36.00 456 THR A C 1
ATOM 3527 O O . THR A 1 456 ? 6.005 -31.060 37.917 1.00 36.00 456 THR A O 1
ATOM 3530 N N . LEU A 1 457 ? 5.198 -30.200 36.006 1.00 30.44 457 LEU A N 1
ATOM 3531 C CA . LEU A 1 457 ? 4.765 -31.484 35.444 1.00 30.44 457 LEU A CA 1
ATOM 3532 C C . LEU A 1 457 ? 5.422 -31.724 34.082 1.00 30.44 457 LEU A C 1
ATOM 3534 O O . LEU A 1 457 ? 5.372 -30.861 33.207 1.00 30.44 457 LEU A O 1
ATOM 3538 N N . VAL A 1 458 ? 5.999 -32.917 33.904 1.00 33.75 458 VAL A N 1
ATOM 3539 C CA . VAL A 1 458 ? 6.451 -33.446 32.608 1.00 33.75 458 VAL A CA 1
ATOM 3540 C C . VAL A 1 458 ? 5.714 -34.755 32.333 1.00 33.75 458 VAL A C 1
ATOM 3542 O O . VAL A 1 458 ? 5.314 -35.477 33.244 1.00 33.75 458 VAL A O 1
ATOM 3545 N N . TYR A 1 459 ? 5.486 -35.022 31.054 1.00 28.22 459 TYR A N 1
ATOM 3546 C CA . TYR A 1 459 ? 4.602 -36.064 30.553 1.00 28.22 459 TYR A CA 1
ATOM 3547 C C . TYR A 1 459 ? 5.092 -37.487 30.904 1.00 28.22 459 TYR A C 1
ATOM 3549 O O . TYR A 1 459 ? 6.136 -37.913 30.417 1.00 28.22 459 TYR A O 1
ATOM 3557 N N . GLY A 1 460 ? 4.304 -38.239 31.690 1.00 38.84 460 GLY A N 1
ATOM 3558 C CA . GLY A 1 460 ? 4.340 -39.711 31.700 1.00 38.84 460 GLY A CA 1
ATOM 3559 C C . GLY A 1 460 ? 5.060 -40.469 32.833 1.00 38.84 460 GLY A C 1
ATOM 3560 O O . GLY A 1 460 ? 5.386 -41.629 32.600 1.00 38.84 460 GLY A O 1
ATOM 3561 N N . MET A 1 461 ? 5.280 -39.928 34.041 1.00 32.91 461 MET A N 1
ATOM 3562 C CA . MET A 1 461 ? 5.763 -40.745 35.182 1.00 32.91 461 MET A CA 1
ATOM 3563 C C . MET A 1 461 ? 4.945 -40.601 36.476 1.00 32.91 461 MET A C 1
ATOM 3565 O O . MET A 1 461 ? 4.473 -39.517 36.812 1.00 32.91 461 MET A O 1
ATOM 3569 N N . THR A 1 462 ? 4.806 -41.746 37.163 1.00 31.50 462 THR A N 1
ATOM 3570 C CA . THR A 1 462 ? 4.041 -42.040 38.390 1.00 31.50 462 THR A CA 1
ATOM 3571 C C . THR A 1 462 ? 4.928 -42.488 39.560 1.00 31.50 462 THR A C 1
ATOM 3573 O O . THR A 1 462 ? 6.066 -42.904 39.369 1.00 31.50 462 THR A O 1
ATOM 3576 N N . ASP A 1 463 ? 4.303 -42.419 40.737 1.00 39.91 463 ASP A N 1
ATOM 3577 C CA . ASP A 1 463 ? 4.713 -42.604 42.138 1.00 39.91 463 ASP A CA 1
ATOM 3578 C C . ASP A 1 463 ? 5.496 -43.873 42.550 1.00 39.91 463 ASP A C 1
ATOM 3580 O O . ASP A 1 463 ? 5.349 -44.928 41.933 1.00 39.91 463 ASP A O 1
ATOM 3584 N N . ASN A 1 464 ? 6.156 -43.760 43.721 1.00 29.08 464 ASN A N 1
ATOM 3585 C CA . ASN A 1 464 ? 6.850 -44.771 44.556 1.00 29.08 464 ASN A CA 1
ATOM 3586 C C . ASN A 1 464 ? 8.302 -45.138 44.150 1.00 29.08 464 ASN A C 1
ATOM 3588 O O . ASN A 1 464 ? 8.579 -45.415 42.994 1.00 29.08 464 ASN A O 1
ATOM 3592 N N . SER A 1 465 ? 9.302 -45.212 45.042 1.00 29.02 465 SER A N 1
ATOM 3593 C CA . SER A 1 465 ? 9.292 -45.425 46.497 1.00 29.02 465 SER A CA 1
ATOM 3594 C C . SER A 1 465 ? 10.663 -45.177 47.161 1.00 29.02 465 SER A C 1
ATOM 3596 O O . SER A 1 465 ? 11.687 -45.363 46.510 1.00 29.02 465 SER A O 1
ATOM 3598 N N . GLN A 1 466 ? 10.609 -44.979 48.489 1.00 29.59 466 GLN A N 1
ATOM 3599 C CA . GLN A 1 466 ? 11.643 -45.227 49.519 1.00 29.59 466 GLN A CA 1
ATOM 3600 C C . GLN A 1 466 ? 12.849 -44.280 49.563 1.00 29.59 466 GLN A C 1
ATOM 3602 O O . GLN A 1 466 ? 13.394 -43.905 48.539 1.00 29.59 466 GLN A O 1
ATOM 3607 N N . GLU A 1 467 ? 13.386 -43.878 50.709 1.00 28.31 467 GLU A N 1
ATOM 3608 C CA . GLU A 1 467 ? 13.093 -44.038 52.142 1.00 28.31 467 GLU A CA 1
ATOM 3609 C C . GLU A 1 467 ? 13.884 -42.890 52.816 1.00 28.31 467 GLU A C 1
ATOM 3611 O O . GLU A 1 467 ? 14.911 -42.464 52.292 1.00 28.31 467 GLU A O 1
ATOM 3616 N N . VAL A 1 468 ? 13.327 -42.209 53.824 1.00 35.47 468 VAL A N 1
ATOM 3617 C CA . VAL A 1 468 ? 13.799 -42.287 55.227 1.00 35.47 468 VAL A CA 1
ATOM 3618 C C . VAL A 1 468 ? 15.336 -42.203 55.309 1.00 35.47 468 VAL A C 1
ATOM 3620 O O . VAL A 1 468 ? 16.031 -43.138 54.933 1.00 35.47 468 VAL A O 1
ATOM 3623 N N . GLN A 1 469 ? 15.928 -41.109 55.790 1.00 36.12 469 GLN A N 1
ATOM 3624 C CA . GLN A 1 469 ? 15.820 -40.627 57.171 1.00 36.12 469 GLN A CA 1
ATOM 3625 C C . GLN A 1 469 ? 16.300 -39.177 57.294 1.00 36.12 469 GLN A C 1
ATOM 3627 O O . GLN A 1 469 ? 17.278 -38.829 56.592 1.00 36.12 469 GLN A O 1
#

InterPro domains:
  IPR002477 Peptidoglycan binding-like [PF01471] (189-250)
  IPR002477 Peptidoglycan binding-like [PF01471] (286-347)
  IPR002477 Peptidoglycan binding-like [PF01471] (376-434)
  IPR013693 Sporulation stage II protein D, amidase enhancer LytB N-terminal [PF08486] (27-92)
  IPR036365 PGBD-like superfamily [SSF47090] (178-251)
  IPR036365 PGBD-like superfamily [SSF47090] (281-348)
  IPR036365 PGBD-like superfamily [SSF47090] (375-434)
  IPR036366 PGBD superfamily [G3DSA:1.10.101.10] (180-254)
  IPR036366 PGBD superfamily [G3DSA:1.10.101.10] (277-352)
  IPR036366 PGBD superfamily [G3DSA:1.10.101.10] (368-436)

pLDDT: mean 77.01, std 19.34, range [26.78, 98.31]

Radius of gyration: 29.4 Å; chains: 1; bounding box: 77×65×88 Å

Sequence (469 aa):
MPTVIPYVPENITVHLGTPASNASNVTVSFSDYIKNVASSEIYPTWNESAIRANILAQVSYALNRVYTEFYRSRGYNFDITNTTAYDQAYVHGRNIFDDISTLVDELFNDYIRRQGFVEPLFASFCNGTTVTCEGLSQWGSQSLAQQSYNSIQILRNYYGNDIELVINAPIRNITNSYPGTPLRQGDIGPNVTVIQTSLNRISQNYPAIPKINPVDGIFGPATETAVRRFQSIFGLAVDGIVGRATWYQLVKLYVGVKRLAELNSLGQTFTGISWAYPDAIVEGNSGQKVSHLQYMLSVLSQFNPQIPPLEVSGDFDAATKNSVISFQRWAGLPETGAVGATTWDAIYNAYAGVASTTLSRGELFPFQNGPIPAATIRDLQQQLNLVADATPGMARPQISGQCGTMTRRSLTQFQSFSGLPANGQIDDATKQALADDVGSLRFAQTSRFAQFPGQTLVYGMTDNSQEVQ

Secondary structure (DSSP, 8-state):
---SS--EESEEEEESS-TTS-PPEEEEEHHHHHHHHHHHHS-TTS-HHHHHHHHHHHHHHHHHHHHTTTTGGGT-S-SEESSTTTS----TT----HHHHHHHHHHTT-EEEETT--SPP---EE-SSS---SSEEHHHHHHHHHTT--HHHHHHHHH-TTEEEE-SPPEE----SS-SS-B-TT-BSHHHHHHHHHHHHHHTT-TTSPPPSS--SB--HHHHHHHHHHHHHTT---SS-B-HHHHHHHHHHHHHHHTTTSTT-----S--------S-B-TT-BSHHHHHHHHHHHHHHHH-TTSPP----SB--HHHHHHHHHHHHHTT----S-B-HHHHHHHHHHHHHHHHHHTT-GGG-TTSS-----SSHHHHHHHHHHHHHHSTT------SSS--HHHHHHHHHHHHHTTS--S----HHHHHHHHHHHHHHHHHT------SSS----TT---------

Organism: NCBI:txid2763677

Foldseek 3Di:
DFDLAQFQEQKFWEFADDLPDPGDIDIDGLLVQLQQLLQVQADLPFQPQLSLLVSQLLLLQLSLQLRLVQSVLVVDPGRYYQDPVGHTPGDPPDDGDPSSSVSSVQPNGKHKDFPQFRGRANQDEDCQPVDDDLHQHSVVSRVVVVVVDGNVSSRCVRQNPRMDMDPRGHYYHRDDPFPPDKDAAADFDDVQLVQLLLLQLLCVVVVQQDHDPPSHRHRHPSQLSSLLSQCVVVVHDSPSIRDPNSVSNSSNSSCVSQVSNHSPGVGDGSDSRPCPDDFWAAAADFDDVLLVLLVLLQQLCVVDVQQDHDDSPRHCHPNVLSNLLSQCVVLVHPSPSTHDDVSVVSSVVSSVVCVVCVVPPCVVPLPPDDQDFDPFLLSLLVLLQLVCVVDDPQFHDDSPSDCDPSQLSNLLVQCVVLVHHSRSDDDPVSRNSSSNVSSVSVVVPPPPPDDPPDDDDDPDDDDDDDDDD